Protein AF-A0AAD5S0I1-F1 (afdb_monomer_lite)

Radius of gyration: 26.66 Å; chains: 1; bounding box: 74×48×80 Å

Organism: NCBI:txid64517

Secondary structure (DSSP, 8-state):
-----------------THHHHGGG-PPPP---TTSHHHHHHHHHHH--TT-TTSHHHHHHHHHHHHHHHHTBTBTTBSHHHHHHHHHHHHHHHHHHHH-SSS-HHHHHHHHHHHHHHHHHTGGGHHHHHHHHHHHHT---TT-HHHHHHHHHHHHHHT-TTSPPPPHHHHHHHHHHHHHHHHHHHHH-SSTTSHHHHHHHHHHHHHH-HHHHHHTHHHHHHHHHHHHH-TTS-HHHHHHHHHHHHHTHHHHHHTHHHHHHHHHHHHHHHHHHHT-PPPTT--TT------S---S-PPPHHHHHHHHHHHHHHHHHSTTTS-TT-TT--S-PPPPHHHHHHHHHHHHHHHHHHHHHHHH---HHHHTHHHHHHHHHHHHHGGGGGGGHHHHHHHHHHHHHHHHHHHHT-

InterPro domains:
  IPR016024 Armadillo-type fold [SSF48371] (102-268)

pLDDT: mean 79.02, std 20.23, range [23.75, 98.0]

Structure (mmCIF, N/CA/C/O backbone):
data_AF-A0AAD5S0I1-F1
#
_entry.id   AF-A0AAD5S0I1-F1
#
loop_
_atom_site.group_PDB
_atom_site.id
_atom_site.type_symbol
_atom_site.label_atom_id
_atom_site.label_alt_id
_atom_site.label_comp_id
_atom_site.label_asym_id
_atom_site.label_entity_id
_atom_site.label_seq_id
_atom_site.pdbx_PDB_ins_code
_atom_site.Cartn_x
_atom_site.Cartn_y
_atom_site.Cartn_z
_atom_site.occupancy
_atom_site.B_iso_or_equiv
_atom_site.auth_seq_id
_atom_site.auth_comp_id
_atom_site.auth_asym_id
_atom_site.auth_atom_id
_atom_site.pdbx_PDB_model_num
ATOM 1 N N . MET A 1 1 ? -7.443 21.928 16.685 1.00 24.83 1 MET A N 1
ATOM 2 C CA . MET A 1 1 ? -6.604 22.954 17.337 1.00 24.83 1 MET A CA 1
ATOM 3 C C . MET A 1 1 ? -5.471 22.188 17.998 1.00 24.83 1 MET A C 1
ATOM 5 O O . MET A 1 1 ? -5.772 21.406 18.878 1.00 24.83 1 MET A O 1
ATOM 9 N N . ALA A 1 2 ? -4.262 22.317 17.435 1.00 24.62 2 ALA A N 1
ATOM 10 C CA . ALA A 1 2 ? -2.958 21.796 17.877 1.00 24.62 2 ALA A CA 1
ATOM 11 C C . ALA A 1 2 ? -2.931 20.414 18.572 1.00 24.62 2 ALA A C 1
ATOM 13 O O . ALA A 1 2 ? -3.036 20.333 19.790 1.00 24.62 2 ALA A O 1
ATOM 14 N N . ILE A 1 3 ? -2.711 19.351 17.790 1.00 28.98 3 ILE A N 1
ATOM 15 C CA . ILE A 1 3 ? -2.113 18.111 18.306 1.00 28.98 3 ILE A CA 1
ATOM 16 C C . ILE A 1 3 ? -0.626 18.414 18.500 1.00 28.98 3 ILE A C 1
ATOM 18 O O . ILE A 1 3 ? 0.022 18.926 17.583 1.00 28.98 3 ILE A O 1
ATOM 22 N N . ASN A 1 4 ? -0.122 18.178 19.710 1.00 26.28 4 ASN A N 1
ATOM 23 C CA . ASN A 1 4 ? 1.290 18.322 20.032 1.00 26.28 4 ASN A CA 1
ATOM 24 C C . ASN A 1 4 ? 2.103 17.384 19.139 1.00 26.28 4 ASN A C 1
ATOM 26 O O . ASN A 1 4 ? 1.946 16.169 19.171 1.00 26.28 4 ASN A O 1
ATOM 30 N N . THR A 1 5 ? 2.968 17.998 18.342 1.00 27.64 5 THR A N 1
ATOM 31 C CA . THR A 1 5 ? 4.071 17.387 17.610 1.00 27.64 5 THR A CA 1
ATOM 32 C C . THR A 1 5 ? 4.838 16.423 18.509 1.00 27.64 5 THR A C 1
ATOM 34 O O . THR A 1 5 ? 5.453 16.846 19.488 1.00 27.64 5 THR A O 1
ATOM 37 N N . LEU A 1 6 ? 4.810 15.141 18.145 1.00 29.59 6 LEU A N 1
ATOM 38 C CA . LEU A 1 6 ? 5.788 14.145 18.562 1.00 29.59 6 LEU A CA 1
ATOM 39 C C . LEU A 1 6 ? 7.181 14.679 18.194 1.00 29.59 6 LEU A C 1
ATOM 41 O O . LEU A 1 6 ? 7.537 14.751 17.018 1.00 29.59 6 LEU A O 1
ATOM 45 N N . GLU A 1 7 ? 7.959 15.106 19.191 1.00 23.75 7 GLU A N 1
ATOM 46 C CA . GLU A 1 7 ? 9.393 15.346 19.028 1.00 23.75 7 GLU A CA 1
ATOM 47 C C . GLU A 1 7 ? 10.078 13.994 18.809 1.00 23.75 7 GLU A C 1
ATOM 49 O O . GLU A 1 7 ? 10.516 13.316 19.739 1.00 23.75 7 GLU A O 1
ATOM 54 N N . VAL A 1 8 ? 10.156 13.595 17.541 1.00 30.62 8 VAL A N 1
ATOM 55 C CA . VAL A 1 8 ? 11.043 12.531 17.087 1.00 30.62 8 VAL A CA 1
ATOM 56 C C . VAL A 1 8 ? 12.469 13.056 17.212 1.00 30.62 8 VAL A C 1
ATOM 58 O O . VAL A 1 8 ? 12.891 13.970 16.501 1.00 30.62 8 VAL A O 1
ATOM 61 N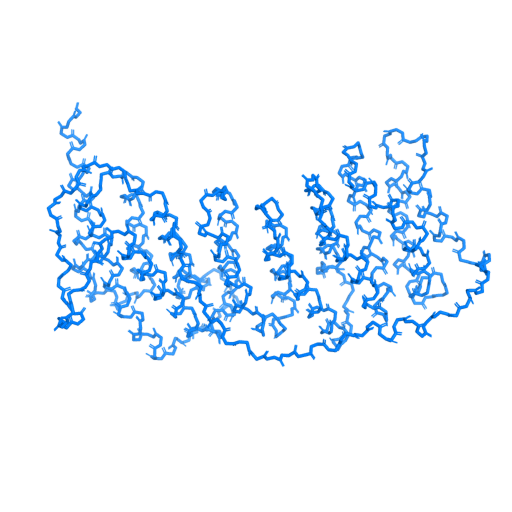 N . SER A 1 9 ? 13.220 12.485 18.151 1.00 23.98 9 SER A N 1
ATOM 62 C CA . SER A 1 9 ? 14.662 12.678 18.250 1.00 23.98 9 SER A CA 1
ATOM 63 C C . SER A 1 9 ? 15.311 12.144 16.970 1.00 23.98 9 SER A C 1
ATOM 65 O O . SER A 1 9 ? 15.447 10.938 16.788 1.00 23.98 9 SER A O 1
ATOM 67 N N . GLN A 1 10 ? 15.665 13.048 16.056 1.00 24.23 10 GLN A N 1
ATOM 68 C CA . GLN A 1 10 ? 16.419 12.737 14.845 1.00 24.23 10 GLN A CA 1
ATOM 69 C C . GLN A 1 10 ? 17.848 12.306 15.214 1.00 24.23 10 GLN A C 1
ATOM 71 O O . GLN A 1 10 ? 18.602 13.124 15.752 1.00 24.23 10 GLN A O 1
ATOM 76 N N . PRO A 1 11 ? 18.314 11.100 14.849 1.00 23.91 11 PRO A N 1
ATOM 77 C CA . PRO A 1 11 ? 19.726 10.923 14.582 1.00 23.91 11 PRO A CA 1
ATOM 78 C C . PRO A 1 11 ? 20.015 11.581 13.229 1.00 23.91 11 PRO A C 1
ATOM 80 O O . PRO A 1 11 ? 19.486 11.186 12.191 1.00 23.91 11 PRO A O 1
ATOM 83 N N . ALA A 1 12 ? 20.845 12.623 13.250 1.00 26.16 12 ALA A N 1
ATOM 84 C CA . ALA A 1 12 ? 21.339 13.308 12.065 1.00 26.16 12 ALA A CA 1
ATOM 85 C C . ALA A 1 12 ? 22.159 12.347 11.185 1.00 26.16 12 ALA A C 1
ATOM 87 O O . ALA A 1 12 ? 23.387 12.297 11.259 1.00 26.16 12 ALA A O 1
ATOM 88 N N . HIS A 1 13 ? 21.488 11.600 10.312 1.00 27.02 13 HIS A N 1
ATOM 89 C CA . HIS A 1 13 ? 22.122 11.007 9.148 1.00 27.02 13 HIS A CA 1
ATOM 90 C C . HIS A 1 13 ? 22.220 12.090 8.077 1.00 27.02 13 HIS A C 1
ATOM 92 O O . HIS A 1 13 ? 21.322 12.293 7.265 1.00 27.02 13 HIS A O 1
ATOM 98 N N . HIS A 1 14 ? 23.345 12.809 8.098 1.00 25.52 14 HIS A N 1
ATOM 99 C CA . HIS A 1 14 ? 23.834 13.555 6.947 1.00 25.52 14 HIS A CA 1
ATOM 100 C C . HIS A 1 14 ? 23.987 12.583 5.767 1.00 25.52 14 HIS A C 1
ATOM 102 O O . HIS A 1 14 ? 25.047 11.989 5.563 1.00 25.52 14 HIS A O 1
ATOM 108 N N . PHE A 1 15 ? 22.929 12.418 4.974 1.00 27.83 15 PHE A N 1
ATOM 109 C CA . PHE A 1 15 ? 23.069 11.941 3.610 1.00 27.83 15 PHE A CA 1
ATOM 110 C C . PHE A 1 15 ? 23.807 13.039 2.854 1.00 27.83 15 PHE A C 1
ATOM 112 O O . PHE A 1 15 ? 23.280 14.123 2.605 1.00 27.83 15 PHE A O 1
ATOM 119 N N . CYS A 1 16 ? 25.083 12.776 2.586 1.00 24.64 16 CYS A N 1
ATOM 120 C CA . CYS A 1 16 ? 25.930 13.624 1.772 1.00 24.64 16 CYS A CA 1
ATOM 121 C C . CYS A 1 16 ? 25.193 13.902 0.457 1.00 24.64 16 CYS A C 1
ATOM 123 O O . CYS A 1 16 ? 24.851 12.976 -0.283 1.00 24.64 16 CYS A O 1
ATOM 125 N N . SER A 1 17 ? 24.915 15.175 0.193 1.00 27.95 17 SER A N 1
ATOM 126 C CA . SER A 1 17 ? 24.389 15.649 -1.076 1.00 27.95 17 SER A CA 1
ATOM 127 C C . SER A 1 17 ? 25.401 15.312 -2.170 1.00 27.95 17 SER A C 1
ATOM 129 O O . SER A 1 17 ? 26.301 16.097 -2.461 1.00 27.95 17 SER A O 1
ATOM 131 N N . ASN A 1 18 ? 25.251 14.152 -2.806 1.00 30.00 18 ASN A N 1
ATOM 132 C CA . ASN A 1 18 ? 26.049 13.725 -3.959 1.00 30.00 18 ASN A CA 1
ATOM 133 C C . ASN A 1 18 ? 25.734 14.539 -5.235 1.00 30.00 18 ASN A C 1
ATOM 135 O O . ASN A 1 18 ? 25.882 14.041 -6.348 1.00 30.00 18 ASN A O 1
ATOM 139 N N . VAL A 1 19 ? 25.344 15.809 -5.090 1.00 31.33 19 VAL A N 1
ATOM 140 C CA . VAL A 1 19 ? 25.234 16.774 -6.191 1.00 31.33 19 VAL A CA 1
ATOM 141 C C . VAL A 1 19 ? 26.621 17.026 -6.803 1.00 31.33 19 VAL A C 1
ATOM 143 O O . VAL A 1 19 ? 26.742 17.150 -8.018 1.00 31.33 19 VAL A O 1
ATOM 146 N N . GLU A 1 20 ? 27.694 16.952 -6.006 1.00 26.22 20 GLU A N 1
ATOM 147 C CA . GLU A 1 20 ? 29.069 17.161 -6.490 1.00 26.22 20 GLU A CA 1
ATOM 148 C C . GLU A 1 20 ? 29.626 16.004 -7.345 1.00 26.22 20 GLU A C 1
ATOM 150 O O . GLU A 1 20 ? 30.572 16.204 -8.106 1.00 26.22 20 GLU A O 1
ATOM 155 N N . CYS A 1 21 ? 29.033 14.802 -7.310 1.00 28.94 21 CYS A N 1
ATOM 156 C CA . CYS A 1 21 ? 29.440 13.720 -8.220 1.00 28.94 21 CYS A CA 1
ATOM 157 C C . CYS A 1 21 ? 28.780 13.817 -9.605 1.00 28.94 21 CYS A C 1
ATOM 159 O O . CYS A 1 21 ? 29.338 13.300 -10.576 1.00 28.94 21 CYS A O 1
ATOM 161 N N . ILE A 1 22 ? 27.635 14.498 -9.731 1.00 33.56 22 ILE A N 1
ATOM 162 C CA . ILE A 1 22 ? 26.877 14.568 -10.992 1.00 33.56 22 ILE A CA 1
ATOM 163 C C . ILE A 1 22 ? 27.515 15.565 -11.973 1.00 33.56 22 ILE A C 1
ATOM 165 O O . ILE A 1 22 ? 27.542 15.303 -13.176 1.00 33.56 22 ILE A O 1
ATOM 169 N N . GLU A 1 23 ? 28.129 16.649 -11.487 1.00 28.27 23 GLU A N 1
ATOM 170 C CA . GLU A 1 23 ? 28.802 17.630 -12.360 1.00 28.27 23 GLU A CA 1
ATOM 171 C C . GLU A 1 23 ? 30.055 17.067 -13.057 1.00 28.27 23 GLU A C 1
ATOM 173 O O . GLU A 1 23 ? 30.431 17.526 -14.140 1.00 28.27 23 GLU A O 1
ATOM 178 N N . SER A 1 24 ? 30.658 16.007 -12.506 1.00 28.50 24 SER A N 1
ATOM 179 C CA . SER A 1 24 ? 31.853 15.365 -13.073 1.00 28.50 24 SER A CA 1
ATOM 180 C C . SER A 1 24 ? 31.582 14.437 -14.273 1.00 28.50 24 SER A C 1
ATOM 182 O O . SER A 1 24 ? 32.525 14.022 -14.947 1.00 28.50 24 SER A O 1
ATOM 184 N N . LEU A 1 25 ? 30.311 14.161 -14.603 1.00 36.03 25 LEU A N 1
ATOM 185 C CA . LEU A 1 25 ? 29.904 13.365 -15.776 1.00 36.03 25 LEU A CA 1
ATOM 186 C C . LEU A 1 25 ? 29.588 14.217 -17.020 1.00 36.03 25 LEU A C 1
ATOM 188 O O . LEU A 1 25 ? 29.086 13.707 -18.023 1.00 36.03 25 LEU A O 1
ATOM 192 N N . SER A 1 26 ? 29.936 15.504 -16.989 1.00 34.19 26 SER A N 1
ATOM 193 C CA . SER A 1 26 ? 29.808 16.456 -18.100 1.00 34.19 26 SER A CA 1
ATOM 194 C C . SER A 1 26 ? 30.856 16.226 -19.201 1.00 34.19 26 SER A C 1
ATOM 196 O O . SER A 1 26 ? 31.567 17.145 -19.607 1.00 34.19 26 SER A O 1
ATOM 198 N N . THR A 1 27 ? 31.001 14.998 -19.695 1.00 33.19 27 THR A N 1
ATOM 199 C CA . THR A 1 27 ? 31.745 14.756 -20.938 1.00 33.19 27 THR A CA 1
ATOM 200 C C . THR A 1 27 ? 30.836 15.061 -22.133 1.00 33.19 27 THR A C 1
ATOM 202 O O . THR A 1 27 ? 29.703 14.577 -22.150 1.00 33.19 27 THR A O 1
ATOM 205 N N . PRO A 1 28 ? 31.284 15.836 -23.140 1.00 35.88 28 PRO A N 1
ATOM 206 C CA . PRO A 1 28 ? 30.508 16.029 -24.357 1.00 35.88 28 PRO A CA 1
ATOM 207 C C . PRO A 1 28 ? 30.297 14.672 -25.038 1.00 35.88 28 PRO A C 1
ATOM 209 O O . PRO A 1 28 ? 31.245 13.911 -25.237 1.00 35.88 28 PRO A O 1
ATOM 212 N N . PHE A 1 29 ? 29.036 14.363 -25.346 1.00 44.50 29 PHE A N 1
ATOM 213 C CA . PHE A 1 29 ? 28.635 13.090 -25.934 1.00 44.50 29 PHE A CA 1
ATOM 214 C C . PHE A 1 29 ? 29.314 12.868 -27.295 1.00 44.50 29 PHE A C 1
ATOM 216 O O . PHE A 1 29 ? 29.345 13.791 -28.115 1.00 44.50 29 PHE A O 1
ATOM 223 N N . PRO A 1 30 ? 29.792 11.646 -27.593 1.00 41.91 30 PRO A N 1
ATOM 224 C CA . PRO A 1 30 ? 30.044 11.263 -28.973 1.00 41.91 30 PRO A CA 1
ATOM 225 C C . PRO A 1 30 ? 28.707 11.283 -29.728 1.00 41.91 30 PRO A C 1
ATOM 227 O O . PRO A 1 30 ? 27.706 10.777 -29.216 1.00 41.91 30 PRO A O 1
ATOM 230 N N . GLU A 1 31 ? 28.688 11.882 -30.923 1.00 44.09 31 GLU A N 1
ATOM 231 C CA . GLU A 1 31 ? 27.553 11.846 -31.856 1.00 44.09 31 GLU A CA 1
ATOM 232 C C . GLU A 1 31 ? 26.931 10.448 -31.867 1.00 44.09 31 GLU A C 1
ATOM 234 O O . GLU A 1 31 ? 27.666 9.479 -32.056 1.00 44.09 31 GLU A O 1
ATOM 239 N N . THR A 1 32 ? 25.612 10.345 -31.643 1.00 47.28 32 THR A N 1
ATOM 240 C CA . THR A 1 32 ? 24.855 9.081 -31.636 1.00 47.28 32 THR A CA 1
ATOM 241 C C . THR A 1 32 ? 25.300 8.199 -32.803 1.00 47.28 32 THR A C 1
ATOM 243 O O . THR A 1 32 ? 24.962 8.499 -33.951 1.00 47.28 32 THR A O 1
ATOM 246 N N . PRO A 1 33 ? 26.062 7.117 -32.556 1.00 46.31 33 PRO A N 1
ATOM 247 C CA . PRO A 1 33 ? 26.437 6.201 -33.617 1.00 46.31 33 PRO A CA 1
ATOM 248 C C . PRO A 1 33 ? 25.172 5.659 -34.281 1.00 46.31 33 PRO A C 1
ATOM 250 O O . PRO A 1 33 ? 24.290 5.161 -33.582 1.00 46.31 33 PRO A O 1
ATOM 253 N N . ALA A 1 34 ? 25.123 5.652 -35.617 1.00 50.06 34 ALA A N 1
ATOM 254 C CA . ALA A 1 34 ? 24.036 5.084 -36.438 1.00 50.06 34 ALA A CA 1
ATOM 255 C C . ALA A 1 34 ? 23.660 3.618 -36.097 1.00 50.06 34 ALA A C 1
ATOM 257 O O . ALA A 1 34 ? 22.722 3.045 -36.642 1.00 50.06 34 ALA A O 1
ATOM 258 N N . LYS A 1 35 ? 24.418 2.977 -35.201 1.00 47.44 35 LYS A N 1
ATOM 259 C CA . LYS A 1 35 ? 24.228 1.616 -34.704 1.00 47.44 35 LYS A CA 1
ATOM 260 C C . LYS A 1 35 ? 23.179 1.513 -33.584 1.00 47.44 35 LYS A C 1
ATOM 262 O O . LYS A 1 35 ? 22.593 0.450 -33.437 1.00 47.44 35 LYS A O 1
ATOM 267 N N . TYR A 1 36 ? 22.889 2.593 -32.849 1.00 59.88 36 TYR A N 1
ATOM 268 C CA . TYR A 1 36 ? 21.875 2.591 -31.776 1.00 59.88 36 TYR A CA 1
ATOM 269 C C . TYR A 1 36 ? 20.452 2.896 -32.270 1.00 59.88 36 TYR A C 1
ATOM 271 O O . TYR A 1 36 ? 19.500 2.906 -31.493 1.00 59.88 36 TYR A O 1
ATOM 279 N N . ASP A 1 37 ? 20.277 3.079 -33.577 1.00 70.75 37 ASP A N 1
ATOM 280 C CA . ASP A 1 37 ? 19.033 3.525 -34.201 1.00 70.75 37 ASP A CA 1
ATOM 281 C C . ASP A 1 37 ? 17.829 2.625 -33.918 1.00 70.75 37 ASP A C 1
ATOM 283 O O . ASP A 1 37 ? 16.696 3.099 -33.887 1.00 70.75 37 ASP A O 1
ATOM 287 N N . ARG A 1 38 ? 18.013 1.315 -33.725 1.00 85.31 38 ARG A N 1
ATOM 288 C CA . ARG A 1 38 ? 16.869 0.394 -33.685 1.00 85.31 38 ARG A CA 1
ATOM 289 C C . ARG A 1 38 ? 15.967 0.621 -32.469 1.00 85.31 38 ARG A C 1
ATOM 291 O O . ARG A 1 38 ? 14.756 0.731 -32.647 1.00 85.31 38 ARG A O 1
ATOM 298 N N . GLY A 1 39 ? 16.534 0.725 -31.266 1.00 87.50 39 GLY A N 1
ATOM 299 C CA . GLY A 1 39 ? 15.763 1.002 -30.047 1.00 87.50 39 GLY A CA 1
ATOM 300 C C . GLY A 1 39 ? 15.078 2.370 -30.104 1.00 87.50 39 GLY A C 1
ATOM 301 O O . GLY A 1 39 ? 13.875 2.469 -29.863 1.00 87.50 39 GLY A O 1
ATOM 302 N N . TYR A 1 40 ? 15.820 3.396 -30.537 1.00 90.75 40 TYR A N 1
ATOM 303 C CA . TYR A 1 40 ? 15.316 4.763 -30.709 1.00 90.75 40 TYR A CA 1
ATOM 304 C C . TYR A 1 40 ? 14.184 4.849 -31.726 1.00 90.75 40 TYR A C 1
ATOM 306 O O . TYR A 1 40 ? 13.202 5.548 -31.488 1.00 90.75 40 TYR A O 1
ATOM 314 N N . ASN A 1 41 ? 14.292 4.125 -32.839 1.00 90.38 41 ASN A N 1
ATOM 315 C CA . ASN A 1 41 ? 13.273 4.108 -33.879 1.00 90.38 41 ASN A CA 1
ATOM 316 C C . ASN A 1 41 ? 12.001 3.393 -33.421 1.00 90.38 41 ASN A C 1
ATOM 318 O O . ASN A 1 41 ? 10.904 3.887 -33.677 1.00 90.38 41 ASN A O 1
ATOM 322 N N . ILE A 1 42 ? 12.118 2.240 -32.750 1.00 92.94 42 ILE A N 1
ATOM 323 C CA . ILE A 1 42 ? 10.935 1.502 -32.281 1.00 92.94 42 ILE A CA 1
ATOM 324 C C . ILE A 1 42 ? 10.220 2.305 -31.183 1.00 92.94 42 ILE A C 1
ATOM 326 O O . ILE A 1 42 ? 9.008 2.503 -31.281 1.00 92.94 42 ILE A O 1
ATOM 330 N N . LEU A 1 43 ? 10.952 2.830 -30.190 1.00 94.31 43 LEU A N 1
ATOM 331 C CA . LEU A 1 43 ? 10.355 3.648 -29.128 1.00 94.31 43 LEU A CA 1
ATOM 332 C C . LEU A 1 43 ? 9.795 4.969 -29.673 1.00 94.31 43 LEU A C 1
ATOM 334 O O . LEU A 1 43 ? 8.684 5.359 -29.323 1.00 94.31 43 LEU A O 1
ATOM 338 N N . GLY A 1 44 ? 10.506 5.615 -30.599 1.00 92.94 44 GLY A N 1
ATOM 339 C CA . GLY A 1 44 ? 10.027 6.818 -31.277 1.00 92.94 44 GLY A CA 1
ATOM 340 C C . GLY A 1 44 ? 8.697 6.592 -31.996 1.00 92.94 44 GLY A C 1
ATOM 341 O O . GLY A 1 44 ? 7.783 7.399 -31.851 1.00 92.94 44 GLY A O 1
ATOM 342 N N . ARG A 1 45 ? 8.533 5.459 -32.693 1.00 92.50 45 ARG A N 1
ATOM 343 C CA . ARG A 1 45 ? 7.256 5.071 -33.326 1.00 92.50 45 ARG A CA 1
ATOM 344 C C . ARG A 1 45 ? 6.173 4.689 -32.324 1.00 92.50 45 ARG A C 1
ATOM 346 O O . ARG A 1 45 ? 4.993 4.844 -32.621 1.00 92.50 45 ARG A O 1
ATOM 353 N N . ALA A 1 46 ? 6.542 4.170 -31.156 1.00 93.94 46 ALA A N 1
ATOM 354 C CA . ALA A 1 46 ? 5.581 3.970 -30.080 1.00 93.94 46 ALA A CA 1
ATOM 355 C C . ALA A 1 46 ? 5.046 5.320 -29.582 1.00 93.94 46 ALA A C 1
ATOM 357 O O . ALA A 1 46 ? 3.852 5.448 -29.345 1.00 93.94 46 ALA A O 1
ATOM 358 N N . LEU A 1 47 ? 5.894 6.347 -29.498 1.00 92.62 47 LEU A N 1
ATOM 359 C CA . LEU A 1 47 ? 5.547 7.627 -28.881 1.00 92.62 47 LEU A CA 1
ATOM 360 C C . LEU A 1 47 ? 4.988 8.687 -29.839 1.00 92.62 47 LEU A C 1
ATOM 362 O O . LEU A 1 47 ? 4.143 9.460 -29.401 1.00 92.62 47 LEU A O 1
ATOM 366 N N . LYS A 1 48 ? 5.412 8.733 -31.106 1.00 86.25 48 LYS A N 1
ATOM 367 C CA . LYS A 1 48 ? 5.169 9.864 -32.028 1.00 86.25 48 LYS A CA 1
ATOM 368 C C . LYS A 1 48 ? 4.419 9.484 -33.320 1.00 86.25 48 LYS A C 1
ATOM 370 O O . LYS A 1 48 ? 4.636 10.098 -34.358 1.00 86.25 48 LYS A O 1
ATOM 375 N N . ASP A 1 49 ? 3.573 8.449 -33.298 1.00 83.00 49 ASP A N 1
ATOM 376 C CA . ASP A 1 49 ? 2.728 8.108 -34.458 1.00 83.00 49 ASP A CA 1
ATOM 377 C C . ASP A 1 49 ? 1.418 8.914 -34.442 1.00 83.00 49 ASP A C 1
ATOM 379 O O . ASP A 1 49 ? 0.410 8.486 -33.874 1.00 83.00 49 ASP A O 1
ATOM 383 N N . ASP A 1 50 ? 1.451 10.094 -35.067 1.00 73.94 50 ASP A N 1
ATOM 384 C CA . ASP A 1 50 ? 0.314 11.026 -35.147 1.00 73.94 50 ASP A CA 1
ATOM 385 C C . ASP A 1 50 ? -0.868 10.476 -35.971 1.00 73.94 50 ASP A C 1
ATOM 387 O O . ASP A 1 50 ? -1.986 10.982 -35.876 1.00 73.94 50 ASP A O 1
ATOM 391 N N . ASN A 1 51 ? -0.652 9.414 -36.757 1.00 79.62 51 ASN A N 1
ATOM 392 C CA . ASN A 1 51 ? -1.666 8.802 -37.622 1.00 79.62 51 ASN A CA 1
ATOM 393 C C . ASN A 1 51 ? -2.325 7.554 -36.997 1.00 79.62 51 ASN A C 1
ATOM 395 O O . ASN A 1 51 ? -2.948 6.758 -37.709 1.00 79.62 51 ASN A O 1
ATOM 399 N N . ASP A 1 52 ? -2.197 7.362 -35.681 1.00 87.44 52 ASP A N 1
ATOM 400 C CA . ASP A 1 52 ? -2.750 6.222 -34.940 1.00 87.44 52 ASP A CA 1
ATOM 401 C C . ASP A 1 52 ? -3.771 6.661 -33.880 1.00 87.44 52 ASP A C 1
ATOM 403 O O . ASP A 1 52 ? -3.554 6.540 -32.675 1.00 87.44 52 ASP A O 1
ATOM 407 N N . ALA A 1 53 ? -4.927 7.151 -34.340 1.00 84.69 53 ALA A N 1
ATOM 408 C CA . ALA A 1 53 ? -6.009 7.625 -33.469 1.00 84.69 53 ALA A CA 1
ATOM 409 C C . ALA A 1 53 ? -6.538 6.555 -32.489 1.00 84.69 53 ALA A C 1
ATOM 411 O O . ALA A 1 53 ? -7.086 6.895 -31.444 1.00 84.69 53 ALA A O 1
ATOM 412 N N . LEU A 1 54 ? -6.377 5.266 -32.818 1.00 90.00 54 LEU A N 1
ATOM 413 C CA . LEU A 1 54 ? -6.792 4.135 -31.978 1.00 90.00 54 LEU A CA 1
ATOM 414 C C . LEU A 1 54 ? -5.646 3.556 -31.132 1.00 90.00 54 LEU A C 1
ATOM 416 O O . LEU A 1 54 ? -5.847 2.545 -30.460 1.00 90.00 54 LEU A O 1
ATOM 420 N N . TYR A 1 55 ? -4.448 4.149 -31.178 1.00 93.62 55 TYR A N 1
ATOM 421 C CA . TYR A 1 55 ? -3.253 3.715 -30.440 1.00 93.62 55 TYR A CA 1
ATOM 422 C C . TYR A 1 55 ? -2.846 2.248 -30.682 1.00 93.62 55 TYR A C 1
ATOM 424 O O . TYR A 1 55 ? -2.080 1.668 -29.907 1.00 93.62 55 TYR A O 1
ATOM 432 N N . THR A 1 56 ? -3.347 1.611 -31.743 1.00 93.62 56 THR A N 1
ATOM 433 C CA . THR A 1 56 ? -3.124 0.183 -31.999 1.00 93.62 56 THR A CA 1
ATOM 434 C C . THR A 1 56 ? -1.690 -0.066 -32.457 1.00 93.62 56 THR A C 1
ATOM 436 O O . THR A 1 56 ? -1.023 -0.966 -31.940 1.00 93.62 56 THR A O 1
ATOM 439 N N . LYS A 1 57 ? -1.182 0.759 -33.379 1.00 94.12 57 LYS A N 1
ATOM 440 C CA . LYS A 1 57 ? 0.203 0.673 -33.864 1.00 94.12 57 LYS A CA 1
ATOM 441 C C . LYS A 1 57 ? 1.182 1.084 -32.774 1.00 94.12 57 LYS A C 1
ATOM 443 O O . LYS A 1 57 ? 2.178 0.398 -32.564 1.00 94.12 57 LYS A O 1
ATOM 448 N N . ARG A 1 58 ? 0.878 2.148 -32.030 1.00 95.00 58 ARG A N 1
ATOM 449 C CA . ARG A 1 58 ? 1.683 2.628 -30.900 1.00 95.00 58 ARG A CA 1
ATOM 450 C C . ARG A 1 58 ? 1.811 1.564 -29.813 1.00 95.00 58 ARG A C 1
ATOM 452 O O . ARG A 1 58 ? 2.918 1.304 -29.348 1.00 95.00 58 ARG A O 1
ATOM 459 N N . THR A 1 59 ? 0.720 0.868 -29.491 1.00 96.44 59 THR A N 1
ATOM 460 C CA . THR A 1 59 ? 0.725 -0.274 -28.559 1.00 96.44 59 THR A CA 1
ATOM 461 C C . THR A 1 59 ? 1.574 -1.435 -29.081 1.00 96.44 59 THR A C 1
ATOM 463 O O . THR A 1 59 ? 2.382 -1.994 -28.340 1.00 96.44 59 THR A O 1
ATOM 466 N N . GLN A 1 60 ? 1.443 -1.792 -30.362 1.00 95.88 60 GLN A N 1
ATOM 467 C CA . GLN A 1 60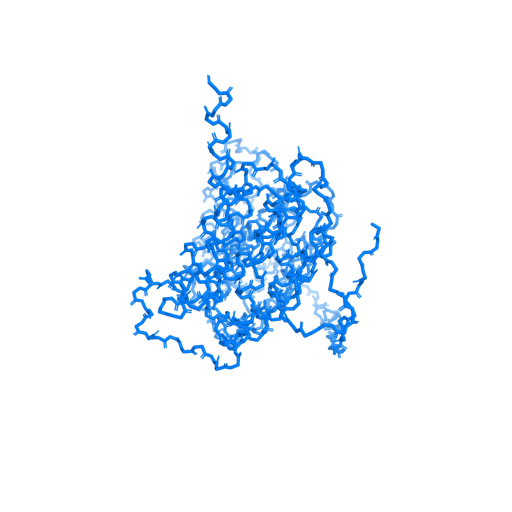 ? 2.268 -2.839 -30.979 1.00 95.88 60 GLN A CA 1
ATOM 468 C C . GLN A 1 60 ? 3.759 -2.479 -30.962 1.00 95.88 60 GLN A C 1
ATOM 470 O O . GLN A 1 60 ? 4.575 -3.311 -30.571 1.00 95.88 60 GLN A O 1
ATOM 475 N N . ASN A 1 61 ? 4.108 -1.239 -31.311 1.00 96.38 61 ASN A N 1
ATOM 476 C CA . ASN A 1 61 ? 5.483 -0.739 -31.294 1.00 96.38 61 ASN A CA 1
ATOM 477 C C . ASN A 1 61 ? 6.062 -0.721 -29.873 1.00 96.38 61 ASN A C 1
ATOM 479 O O . ASN A 1 61 ? 7.204 -1.125 -29.683 1.00 96.38 61 ASN A O 1
ATOM 483 N N . ALA A 1 62 ? 5.281 -0.323 -28.864 1.00 97.06 62 ALA A N 1
ATOM 484 C CA . ALA A 1 62 ? 5.704 -0.375 -27.464 1.00 97.06 62 ALA A CA 1
ATOM 485 C C . ALA A 1 62 ? 5.997 -1.820 -27.017 1.00 97.06 62 ALA A C 1
ATOM 487 O O . ALA A 1 62 ? 7.062 -2.109 -26.478 1.00 97.06 62 ALA A O 1
ATOM 488 N N . ASN A 1 63 ? 5.112 -2.769 -27.330 1.00 96.44 63 ASN A N 1
ATOM 489 C CA . ASN A 1 63 ? 5.355 -4.183 -27.023 1.00 96.44 63 ASN A CA 1
ATOM 490 C C . ASN A 1 63 ? 6.561 -4.750 -27.796 1.00 96.44 63 ASN A C 1
ATOM 492 O O . ASN A 1 63 ? 7.333 -5.538 -27.247 1.00 96.44 63 ASN A O 1
ATOM 496 N N . GLN A 1 64 ? 6.753 -4.331 -29.051 1.00 96.12 64 GLN A N 1
ATOM 497 C CA . GLN A 1 64 ? 7.923 -4.695 -29.849 1.00 96.12 64 GLN A CA 1
ATOM 498 C C . GLN A 1 64 ? 9.212 -4.134 -29.241 1.00 96.12 64 GLN A C 1
ATOM 500 O O . GLN A 1 64 ? 10.223 -4.837 -29.226 1.00 96.12 64 GLN A O 1
ATOM 505 N N . PHE A 1 65 ? 9.177 -2.900 -28.727 1.00 95.94 65 PHE A N 1
ATOM 506 C CA . PHE A 1 65 ? 10.300 -2.297 -28.020 1.00 95.94 65 PHE A CA 1
ATOM 507 C C . PHE A 1 65 ? 10.672 -3.137 -26.802 1.00 95.94 65 PHE A C 1
ATOM 509 O O . PHE A 1 65 ? 11.822 -3.544 -26.704 1.00 95.94 65 PHE A O 1
ATOM 516 N N . VAL A 1 66 ? 9.709 -3.472 -25.936 1.00 94.38 66 VAL A N 1
ATOM 517 C CA . VAL A 1 66 ? 9.957 -4.305 -24.745 1.00 94.38 66 VAL A CA 1
ATOM 518 C C . VAL A 1 66 ? 10.606 -5.635 -25.126 1.00 94.38 66 VAL A C 1
ATOM 520 O O . VAL A 1 66 ? 11.647 -5.988 -24.577 1.00 94.38 66 VAL A O 1
ATOM 523 N N . ALA A 1 67 ? 10.035 -6.353 -26.099 1.00 93.38 67 ALA A N 1
ATOM 524 C CA . ALA A 1 67 ? 10.567 -7.643 -26.538 1.00 93.38 67 ALA A CA 1
ATOM 525 C C . ALA A 1 67 ? 12.003 -7.524 -27.072 1.00 93.38 67 ALA A C 1
ATOM 527 O O . ALA A 1 67 ? 12.872 -8.312 -26.699 1.00 93.38 67 ALA A O 1
ATOM 528 N N . PHE A 1 68 ? 12.260 -6.519 -27.913 1.00 93.62 68 PHE A N 1
ATOM 529 C CA . PHE A 1 68 ? 13.592 -6.246 -28.444 1.00 93.62 68 PHE A CA 1
ATOM 530 C C . PHE A 1 68 ? 14.580 -5.904 -27.325 1.00 93.62 68 PHE A C 1
ATOM 532 O O . PHE A 1 68 ? 15.625 -6.541 -27.219 1.00 93.62 68 PHE A O 1
ATOM 539 N N . TYR A 1 69 ? 14.230 -4.940 -26.477 1.00 91.12 69 TYR A N 1
ATOM 540 C CA . TYR A 1 69 ? 15.136 -4.355 -25.496 1.00 91.12 69 TYR A CA 1
ATOM 541 C C . TYR A 1 69 ? 15.526 -5.353 -24.404 1.00 91.12 69 TYR A C 1
ATOM 543 O O . TYR A 1 69 ? 16.702 -5.469 -24.072 1.00 91.12 69 TYR A O 1
ATOM 551 N N . VAL A 1 70 ? 14.565 -6.151 -23.925 1.00 89.25 70 VAL A N 1
ATOM 552 C CA . VAL A 1 70 ? 14.834 -7.244 -22.978 1.00 89.25 70 VAL A CA 1
ATOM 553 C C . VAL A 1 70 ? 15.708 -8.323 -23.622 1.00 89.25 70 VAL A C 1
ATOM 555 O O . VAL A 1 70 ? 16.671 -8.770 -23.006 1.00 89.25 70 VAL A O 1
ATOM 558 N N . SER A 1 71 ? 15.435 -8.716 -24.874 1.00 89.88 71 SER A N 1
ATOM 559 C CA . SER A 1 71 ? 16.245 -9.734 -25.570 1.00 89.88 71 SER A CA 1
ATOM 560 C C . SER A 1 71 ? 17.679 -9.283 -25.872 1.00 89.88 71 SER A C 1
ATOM 562 O O . SER A 1 71 ? 18.572 -10.115 -26.010 1.00 89.88 71 SER A O 1
ATOM 564 N N . ALA A 1 72 ? 17.895 -7.972 -25.975 1.00 89.19 72 ALA A N 1
ATOM 565 C CA . ALA A 1 72 ? 19.182 -7.364 -26.276 1.00 89.19 72 ALA A CA 1
ATOM 566 C C . ALA A 1 72 ? 19.944 -6.917 -25.014 1.00 89.19 72 ALA A C 1
ATOM 568 O O . ALA A 1 72 ? 21.007 -6.307 -25.149 1.00 89.19 72 ALA A O 1
ATOM 569 N N . ALA A 1 73 ? 19.423 -7.173 -23.809 1.00 87.94 73 ALA A N 1
ATOM 570 C CA . ALA A 1 73 ? 19.999 -6.681 -22.560 1.00 87.94 73 ALA A CA 1
ATOM 571 C C . ALA A 1 73 ? 21.479 -7.083 -22.401 1.00 87.94 73 ALA A C 1
ATOM 573 O O . ALA A 1 73 ? 21.851 -8.244 -22.566 1.00 87.94 73 ALA A O 1
ATOM 574 N N . GLY A 1 74 ? 22.333 -6.104 -22.094 1.00 81.81 74 GLY A N 1
ATOM 575 C CA . GLY A 1 74 ? 23.785 -6.279 -21.969 1.00 81.81 74 GLY A CA 1
ATOM 576 C C . GLY A 1 74 ? 24.551 -6.218 -23.296 1.00 81.81 74 GLY A C 1
ATOM 577 O O . GLY A 1 74 ? 25.780 -6.266 -23.291 1.00 81.81 74 GLY A O 1
ATOM 578 N N . SER A 1 75 ? 23.859 -6.085 -24.431 1.00 87.81 75 SER A N 1
ATOM 579 C CA . SER A 1 75 ? 24.490 -5.895 -25.741 1.00 87.81 75 SER A CA 1
ATOM 580 C C . SER A 1 75 ? 24.796 -4.419 -26.030 1.00 87.81 75 SER A C 1
ATOM 582 O O . SER A 1 75 ? 24.449 -3.513 -25.269 1.00 87.81 75 SER A O 1
ATOM 584 N N . ALA A 1 76 ? 25.417 -4.154 -27.183 1.00 85.62 76 ALA A N 1
ATOM 585 C CA . ALA A 1 76 ? 25.574 -2.790 -27.683 1.00 85.62 76 ALA A CA 1
ATOM 586 C C . ALA A 1 76 ? 24.218 -2.088 -27.897 1.00 85.62 76 ALA A C 1
ATOM 588 O O . ALA A 1 76 ? 24.144 -0.877 -27.737 1.00 85.62 76 ALA A O 1
ATOM 589 N N . ASP A 1 77 ? 23.150 -2.831 -28.195 1.00 85.00 77 ASP A N 1
ATOM 590 C CA . ASP A 1 77 ? 21.845 -2.261 -28.540 1.00 85.00 77 ASP A CA 1
ATOM 591 C C . ASP A 1 77 ? 20.952 -1.982 -27.318 1.00 85.00 77 ASP A C 1
ATOM 593 O O . ASP A 1 77 ? 19.999 -1.210 -27.426 1.00 85.00 77 ASP A O 1
ATOM 597 N N . ALA A 1 78 ? 21.246 -2.592 -26.165 1.00 87.81 78 ALA A N 1
ATOM 598 C CA . ALA A 1 78 ? 20.543 -2.341 -24.908 1.00 87.81 78 ALA A CA 1
ATOM 599 C C . ALA A 1 78 ? 21.508 -2.468 -23.721 1.00 87.81 78 ALA A C 1
ATOM 601 O O . ALA A 1 78 ? 21.809 -3.555 -23.225 1.00 87.81 78 ALA A O 1
ATOM 602 N N . ASN A 1 79 ? 21.990 -1.318 -23.262 1.00 86.50 79 ASN A N 1
ATOM 603 C CA . ASN A 1 79 ? 22.850 -1.162 -22.092 1.00 86.50 79 ASN A CA 1
ATOM 604 C C . ASN A 1 79 ? 22.533 0.172 -21.402 1.00 86.50 79 ASN A C 1
ATOM 606 O O . ASN A 1 79 ? 21.741 0.968 -21.910 1.00 86.50 79 ASN A O 1
ATOM 610 N N . ALA A 1 80 ? 23.165 0.425 -20.255 1.00 84.81 80 ALA A N 1
ATOM 611 C CA . ALA A 1 80 ? 22.910 1.625 -19.463 1.00 84.81 80 ALA A CA 1
ATOM 612 C C . ALA A 1 80 ? 23.083 2.930 -20.266 1.00 84.81 80 ALA A C 1
ATOM 614 O O . ALA A 1 80 ? 22.241 3.813 -20.163 1.00 84.81 80 ALA A O 1
ATOM 615 N N . PHE A 1 81 ? 24.097 3.034 -21.133 1.00 86.12 81 PHE A N 1
ATOM 616 C CA . PHE A 1 81 ? 24.313 4.232 -21.955 1.00 86.12 81 PHE A CA 1
ATOM 617 C C . PHE A 1 81 ? 23.192 4.448 -22.983 1.00 86.12 81 PHE A C 1
ATOM 619 O O . PHE A 1 81 ? 22.710 5.565 -23.163 1.00 86.12 81 PHE A O 1
ATOM 626 N N . VAL A 1 82 ? 22.734 3.378 -23.640 1.00 88.06 82 VAL A N 1
ATOM 627 C CA . VAL A 1 82 ? 21.611 3.460 -24.590 1.00 88.06 82 VAL A CA 1
ATOM 628 C C . VAL A 1 82 ? 20.316 3.841 -23.875 1.00 88.06 82 VAL A C 1
ATOM 630 O O . VAL A 1 82 ? 19.591 4.714 -24.352 1.00 88.06 82 VAL A O 1
ATOM 633 N N . SER A 1 83 ? 20.051 3.232 -22.719 1.00 88.88 83 SER A N 1
ATOM 634 C CA . SER A 1 83 ? 18.905 3.572 -21.873 1.00 88.88 83 SER A CA 1
ATOM 635 C C . SER A 1 83 ? 18.950 5.041 -21.430 1.00 88.88 83 SER A C 1
ATOM 637 O O . SER A 1 83 ? 17.916 5.699 -21.497 1.00 88.88 83 SER A O 1
ATOM 639 N N . ASP A 1 84 ? 20.121 5.576 -21.053 1.00 87.12 84 ASP A N 1
ATOM 640 C CA . ASP A 1 84 ? 20.288 6.991 -20.665 1.00 87.12 84 ASP A CA 1
ATOM 641 C C . ASP A 1 84 ? 19.855 7.921 -21.798 1.00 87.12 84 ASP A C 1
ATOM 643 O O . ASP A 1 84 ? 19.013 8.802 -21.622 1.00 87.12 84 ASP A O 1
ATOM 647 N N . GLY A 1 85 ? 20.381 7.680 -22.999 1.00 88.12 85 GLY A N 1
ATOM 648 C CA . GLY A 1 85 ? 20.047 8.511 -24.145 1.00 88.12 85 GLY A CA 1
ATOM 649 C C . GLY A 1 85 ? 18.578 8.378 -24.573 1.00 88.12 85 GLY A C 1
ATOM 650 O O . GLY A 1 85 ? 17.976 9.377 -24.970 1.00 88.12 85 GLY A O 1
ATOM 651 N N . LEU A 1 86 ? 17.960 7.194 -24.435 1.00 91.31 86 LEU A N 1
ATOM 652 C CA . LEU A 1 86 ? 16.522 7.006 -24.679 1.00 91.31 86 LEU A CA 1
ATOM 653 C C . LEU A 1 86 ? 15.675 7.786 -23.667 1.00 91.31 86 LEU A C 1
ATOM 655 O O . LEU A 1 86 ? 14.731 8.466 -24.075 1.00 91.31 86 LEU A O 1
ATOM 659 N N . ILE A 1 87 ? 16.033 7.731 -22.381 1.00 90.25 87 ILE A N 1
ATOM 660 C CA . ILE A 1 87 ? 15.381 8.488 -21.305 1.00 90.25 87 ILE A CA 1
ATOM 661 C C . ILE A 1 87 ? 15.495 9.991 -21.571 1.00 90.25 87 ILE A C 1
ATOM 663 O O . ILE A 1 87 ? 14.485 10.688 -21.570 1.00 90.25 87 ILE A O 1
ATOM 667 N N . ARG A 1 88 ? 16.686 10.501 -21.901 1.00 89.62 88 ARG A N 1
ATOM 668 C CA . ARG A 1 88 ? 16.878 11.928 -22.214 1.00 89.62 88 ARG A CA 1
ATOM 669 C C . ARG A 1 88 ? 16.131 12.371 -23.474 1.00 89.62 88 ARG A C 1
ATOM 671 O O . ARG A 1 88 ? 15.637 13.491 -23.531 1.00 89.62 88 ARG A O 1
ATOM 678 N N . SER A 1 89 ? 16.047 11.508 -24.486 1.00 90.75 89 SER A N 1
ATOM 679 C CA . SER A 1 89 ? 15.432 11.854 -25.778 1.00 90.75 89 SER A CA 1
ATOM 680 C C . SER A 1 89 ? 13.906 11.799 -25.757 1.00 90.75 89 SER A C 1
ATOM 682 O O . SER A 1 89 ? 13.249 12.532 -26.500 1.00 90.75 89 SER A O 1
ATOM 684 N N . TYR A 1 90 ? 13.339 10.897 -24.956 1.00 93.06 90 TYR A N 1
ATOM 685 C CA . TYR A 1 90 ? 11.910 10.591 -24.977 1.00 93.06 90 TYR A CA 1
ATOM 686 C C . TYR A 1 90 ? 11.209 10.747 -23.624 1.00 93.06 90 TYR A C 1
ATOM 688 O O . TYR A 1 90 ? 9.987 10.648 -23.595 1.00 93.06 90 TYR A O 1
ATOM 696 N N . GLY A 1 91 ? 11.928 11.010 -22.532 1.00 91.06 91 GLY A N 1
ATOM 697 C CA . GLY A 1 91 ? 11.382 11.021 -21.172 1.00 91.06 91 GLY A CA 1
ATOM 698 C C . GLY A 1 91 ? 10.229 12.001 -20.982 1.00 91.06 91 GLY A C 1
ATOM 699 O O . GLY A 1 91 ? 9.158 11.589 -20.549 1.00 91.06 91 GLY A O 1
ATOM 700 N N . GLU A 1 92 ? 10.388 13.251 -21.418 1.00 90.88 92 GLU A N 1
ATOM 701 C CA . GLU A 1 92 ? 9.300 14.240 -21.348 1.00 90.88 92 GLU A CA 1
ATOM 702 C C . GLU A 1 92 ? 8.085 13.821 -22.184 1.00 90.88 92 GLU A C 1
ATOM 704 O O . GLU A 1 92 ? 6.953 13.916 -21.729 1.00 90.88 92 GLU A O 1
ATOM 709 N N . VAL A 1 93 ? 8.307 13.233 -23.366 1.00 92.81 93 VAL A N 1
ATOM 710 C CA . VAL A 1 93 ? 7.213 12.728 -24.215 1.00 92.81 93 VAL A CA 1
ATOM 711 C C . VAL A 1 93 ? 6.469 11.578 -23.529 1.00 92.81 93 VAL A C 1
ATOM 713 O O . VAL A 1 93 ? 5.257 11.440 -23.686 1.00 92.81 93 VAL A O 1
ATOM 716 N N . VAL A 1 94 ? 7.175 10.732 -22.777 1.00 94.12 94 VAL A N 1
ATOM 717 C CA . VAL A 1 94 ? 6.559 9.663 -21.982 1.00 94.12 94 VAL A CA 1
ATOM 718 C C . VAL A 1 94 ? 5.690 10.259 -20.874 1.00 94.12 94 VAL A C 1
ATOM 720 O O . VAL A 1 94 ? 4.544 9.831 -20.726 1.00 94.12 94 VAL A O 1
ATOM 723 N N . TRP A 1 95 ? 6.187 11.260 -20.143 1.00 92.44 95 TRP A N 1
ATOM 724 C CA . TRP A 1 95 ? 5.429 11.951 -19.093 1.00 92.44 95 TRP A CA 1
ATOM 725 C C . TRP A 1 95 ? 4.190 12.654 -19.633 1.00 92.44 95 TRP A C 1
ATOM 727 O O . TRP A 1 95 ? 3.102 12.444 -19.092 1.00 92.44 95 TRP A O 1
ATOM 737 N N . ASP A 1 96 ? 4.314 13.363 -20.753 1.00 91.19 96 ASP A N 1
ATOM 738 C CA . ASP A 1 96 ? 3.183 13.999 -21.431 1.00 91.19 96 ASP A CA 1
ATOM 739 C C . ASP A 1 96 ? 2.104 12.972 -21.797 1.00 91.19 96 ASP A C 1
ATOM 741 O O . ASP A 1 96 ? 0.919 13.173 -21.539 1.00 91.19 96 ASP A O 1
ATOM 745 N N . VAL A 1 97 ? 2.503 11.827 -22.357 1.00 91.88 97 VAL A N 1
ATOM 746 C CA . VAL A 1 97 ? 1.567 10.772 -22.767 1.00 91.88 97 VAL A CA 1
ATOM 747 C C . VAL A 1 97 ? 0.902 10.083 -21.571 1.00 91.88 97 VAL A C 1
ATOM 749 O O . VAL A 1 97 ? -0.267 9.699 -21.661 1.00 91.88 97 VAL A O 1
ATOM 752 N N . LEU A 1 98 ? 1.618 9.891 -20.462 1.00 92.56 98 LEU A N 1
ATOM 753 C CA . LEU A 1 98 ? 1.049 9.288 -19.254 1.00 92.56 98 LEU A CA 1
ATOM 754 C C . LEU A 1 98 ? 0.113 10.248 -18.512 1.00 92.56 98 LEU A C 1
ATOM 756 O O . LEU A 1 98 ? -0.895 9.788 -17.969 1.00 92.56 98 LEU A O 1
ATOM 760 N N . GLY A 1 99 ? 0.406 11.550 -18.528 1.00 90.50 99 GLY A N 1
ATOM 761 C CA . GLY A 1 99 ? -0.442 12.592 -17.947 1.00 90.50 99 GLY A CA 1
ATOM 762 C C . GLY A 1 99 ? -1.655 12.975 -18.803 1.00 90.50 99 GLY A C 1
ATOM 763 O O . GLY A 1 99 ? -2.630 13.500 -18.276 1.00 90.50 99 GLY A O 1
ATOM 764 N N . ASP A 1 100 ? -1.629 12.700 -20.107 1.00 88.94 100 ASP A N 1
ATOM 765 C CA . ASP A 1 100 ? -2.749 12.959 -21.015 1.00 88.94 100 ASP A CA 1
ATOM 766 C C . ASP A 1 100 ? -3.883 11.942 -20.807 1.00 88.94 100 ASP A C 1
ATOM 768 O O . ASP A 1 100 ? -3.641 10.739 -20.807 1.00 88.94 100 ASP A O 1
ATOM 772 N N . GLY A 1 101 ? -5.132 12.392 -20.677 1.00 88.12 101 GLY A N 1
ATOM 773 C CA . GLY A 1 101 ? -6.302 11.514 -20.536 1.00 88.12 101 GLY A CA 1
ATOM 774 C C . GLY A 1 101 ? -6.781 10.860 -21.844 1.00 88.12 101 GLY A C 1
ATOM 775 O O . GLY A 1 101 ? -7.633 9.974 -21.811 1.00 88.12 101 GLY A O 1
ATOM 776 N N . ARG A 1 102 ? -6.270 11.283 -23.012 1.00 90.06 102 ARG A N 1
ATOM 777 C CA . ARG A 1 102 ? -6.668 10.748 -24.333 1.00 90.06 102 ARG A CA 1
ATOM 778 C C . ARG A 1 102 ? -6.191 9.312 -24.606 1.00 90.06 102 ARG A C 1
ATOM 780 O O . ARG A 1 102 ? -6.982 8.534 -25.143 1.00 90.06 102 ARG A O 1
ATOM 787 N N . PRO A 1 103 ? -4.931 8.929 -24.314 1.00 92.19 103 PRO A N 1
ATOM 788 C CA . PRO A 1 103 ? -4.439 7.593 -24.614 1.00 92.19 103 PRO A CA 1
ATOM 789 C C . PRO A 1 103 ? -5.115 6.517 -23.748 1.00 92.19 103 PRO A C 1
ATOM 791 O O . PRO A 1 103 ? -5.212 6.681 -22.531 1.00 92.19 103 PRO A O 1
ATOM 794 N N . PRO A 1 104 ? -5.531 5.377 -24.333 1.00 93.94 104 PRO A N 1
ATOM 795 C CA . PRO A 1 104 ? -6.205 4.321 -23.590 1.00 93.94 104 PRO A CA 1
ATOM 796 C C . PRO A 1 104 ? -5.256 3.629 -22.606 1.00 93.94 104 PRO A C 1
ATOM 798 O O . PRO A 1 104 ? -4.056 3.483 -22.860 1.00 93.94 104 PRO A O 1
ATOM 801 N N . SER A 1 105 ? -5.812 3.098 -21.513 1.00 94.81 105 SER A N 1
ATOM 802 C CA . SER A 1 105 ? -5.043 2.385 -20.485 1.00 94.81 105 SER A CA 1
ATOM 803 C C . SER A 1 105 ? -4.244 1.208 -21.048 1.00 94.81 105 SER A C 1
ATOM 805 O O . SER A 1 105 ? -3.170 0.913 -20.542 1.00 94.81 105 SER A O 1
ATOM 807 N N . THR A 1 106 ? -4.716 0.534 -22.100 1.00 95.44 106 THR A N 1
ATOM 808 C CA . THR A 1 106 ? -3.979 -0.560 -22.762 1.00 95.44 106 THR A CA 1
ATOM 809 C C . THR A 1 106 ? -2.640 -0.094 -23.327 1.00 95.44 106 THR A C 1
ATOM 811 O O . THR A 1 106 ? -1.628 -0.767 -23.145 1.00 95.44 106 THR A O 1
ATOM 814 N N . TYR A 1 107 ? -2.614 1.083 -23.949 1.00 96.12 107 TYR A N 1
ATOM 815 C CA . TYR A 1 107 ? -1.395 1.676 -24.478 1.00 96.12 107 TYR A CA 1
ATOM 816 C C . TYR A 1 107 ? -0.483 2.187 -23.358 1.00 96.12 107 TYR A C 1
ATOM 818 O O . TYR A 1 107 ? 0.712 1.889 -23.365 1.00 96.12 107 TYR A O 1
ATOM 826 N N . LYS A 1 108 ? -1.042 2.875 -22.350 1.00 96.06 108 LYS A N 1
ATOM 827 C CA . LYS A 1 108 ? -0.273 3.309 -21.170 1.00 96.06 108 LYS A CA 1
ATOM 828 C C . LYS A 1 108 ? 0.369 2.116 -20.445 1.00 96.06 108 LYS A C 1
ATOM 830 O O . LYS A 1 108 ? 1.541 2.180 -20.093 1.00 96.06 108 LYS A O 1
ATOM 835 N N . ASN A 1 109 ? -0.334 0.982 -20.349 1.00 96.12 109 ASN A N 1
ATOM 836 C CA . ASN A 1 109 ? 0.214 -0.276 -19.829 1.00 96.12 109 ASN A CA 1
ATOM 837 C C . ASN A 1 109 ? 1.387 -0.824 -20.669 1.00 96.12 109 ASN A C 1
ATOM 839 O O . ASN A 1 109 ? 2.335 -1.387 -20.128 1.00 96.12 109 ASN A O 1
ATOM 843 N N . SER A 1 110 ? 1.375 -0.666 -21.993 1.00 96.06 110 SER A N 1
ATOM 844 C CA . SER A 1 110 ? 2.545 -1.019 -22.807 1.00 96.06 110 SER A CA 1
ATOM 845 C C . SER A 1 110 ? 3.718 -0.058 -22.586 1.00 96.06 110 SER A C 1
ATOM 847 O O . SER A 1 110 ? 4.863 -0.502 -22.604 1.00 96.06 110 SER A O 1
ATOM 849 N N . LEU A 1 111 ? 3.463 1.228 -22.322 1.00 96.56 111 LEU A N 1
ATOM 850 C CA . LEU A 1 111 ? 4.520 2.198 -22.017 1.00 96.56 111 LEU A CA 1
ATOM 851 C C . LEU A 1 111 ? 5.173 1.975 -20.653 1.00 96.56 111 LEU A C 1
ATOM 853 O O . LEU A 1 111 ? 6.397 2.032 -20.573 1.00 96.56 111 LEU A O 1
ATOM 857 N N . ILE A 1 112 ? 4.407 1.669 -19.601 1.00 95.94 112 ILE A N 1
ATOM 858 C CA . ILE A 1 112 ? 5.004 1.357 -18.290 1.00 95.94 112 ILE A CA 1
ATOM 859 C C . ILE A 1 112 ? 5.943 0.143 -18.376 1.00 95.94 112 ILE A C 1
ATOM 861 O O . ILE A 1 112 ? 6.988 0.126 -17.734 1.00 95.94 112 ILE A O 1
ATOM 865 N N . ARG A 1 113 ? 5.643 -0.824 -19.255 1.00 95.25 113 ARG A N 1
ATOM 866 C CA . ARG A 1 113 ? 6.528 -1.966 -19.536 1.00 95.25 113 ARG A CA 1
ATOM 867 C C . ARG A 1 113 ? 7.799 -1.545 -20.273 1.00 95.25 113 ARG A C 1
ATOM 869 O O . ARG A 1 113 ? 8.855 -2.114 -20.014 1.00 95.25 113 ARG A O 1
ATOM 876 N N . CYS A 1 114 ? 7.730 -0.544 -21.158 1.00 95.50 114 CYS A N 1
ATOM 877 C CA . CYS A 1 114 ? 8.924 0.061 -21.758 1.00 95.50 114 CYS A CA 1
ATOM 878 C C . CYS A 1 114 ? 9.806 0.723 -20.691 1.00 95.50 114 CYS A C 1
ATOM 880 O O . CYS A 1 114 ? 11.016 0.518 -20.709 1.00 95.50 114 CYS A O 1
ATOM 882 N N . ILE A 1 115 ? 9.209 1.479 -19.760 1.00 94.62 115 ILE A N 1
ATOM 883 C CA . ILE A 1 115 ? 9.925 2.135 -18.651 1.00 94.62 115 ILE A CA 1
ATOM 884 C C . ILE A 1 115 ? 10.606 1.089 -17.764 1.00 94.62 115 ILE A C 1
ATOM 886 O O . ILE A 1 115 ? 11.800 1.202 -17.494 1.00 94.62 115 ILE A O 1
ATOM 890 N N . ALA A 1 116 ? 9.880 0.040 -17.370 1.00 92.00 116 ALA A N 1
ATOM 891 C CA . ALA A 1 116 ? 10.444 -1.060 -16.597 1.00 92.00 116 ALA A CA 1
ATOM 892 C C . ALA A 1 116 ? 11.615 -1.719 -17.344 1.00 92.00 116 ALA A C 1
ATOM 894 O O . ALA A 1 116 ? 12.707 -1.836 -16.791 1.00 92.00 116 ALA A O 1
ATOM 895 N N . ALA A 1 117 ? 11.441 -2.071 -18.626 1.00 90.88 117 ALA A N 1
ATOM 896 C CA . ALA A 1 117 ? 12.500 -2.668 -19.446 1.00 90.88 117 ALA A CA 1
ATOM 897 C C . ALA A 1 117 ? 13.752 -1.777 -19.543 1.00 90.88 117 ALA A C 1
ATOM 899 O O . ALA A 1 117 ? 14.871 -2.286 -19.455 1.00 90.88 117 ALA A O 1
ATOM 900 N N . LEU A 1 118 ? 13.573 -0.457 -19.681 1.00 90.50 118 LEU A N 1
ATOM 901 C CA . LEU A 1 118 ? 14.672 0.509 -19.630 1.00 90.50 118 LEU A CA 1
ATOM 902 C C . LEU A 1 118 ? 15.395 0.442 -18.283 1.00 90.50 118 LEU A C 1
ATOM 904 O O . LEU A 1 118 ? 16.617 0.293 -18.281 1.00 90.50 118 LEU A O 1
ATOM 908 N N . GLY A 1 119 ? 14.649 0.483 -17.174 1.00 88.69 119 GLY A N 1
ATOM 909 C CA . GLY A 1 119 ? 15.177 0.402 -15.811 1.00 88.69 119 GLY A CA 1
ATOM 910 C C . GLY A 1 119 ? 15.979 -0.876 -15.550 1.00 88.69 119 GLY A C 1
ATOM 911 O O . GLY A 1 119 ? 17.091 -0.806 -15.031 1.00 88.69 119 GLY A O 1
ATOM 912 N N . HIS A 1 120 ? 15.486 -2.040 -15.988 1.00 84.50 120 HIS A N 1
ATOM 913 C CA . HIS A 1 120 ? 16.186 -3.325 -15.818 1.00 84.50 120 HIS A CA 1
ATOM 914 C C . HIS A 1 120 ? 17.543 -3.370 -16.525 1.00 84.50 120 HIS A C 1
ATOM 916 O O . HIS A 1 120 ? 18.501 -3.948 -16.015 1.00 84.50 120 HIS A O 1
ATOM 922 N N . VAL A 1 121 ? 17.652 -2.742 -17.695 1.00 81.06 121 VAL A N 1
ATOM 923 C CA . VAL A 1 121 ? 18.922 -2.627 -18.428 1.00 81.06 121 VAL A CA 1
ATOM 924 C C . VAL A 1 121 ? 19.827 -1.549 -17.814 1.00 81.06 121 VAL A C 1
ATOM 926 O O . VAL A 1 121 ? 21.052 -1.608 -17.933 1.00 81.06 121 VAL A O 1
ATOM 929 N N . TYR A 1 122 ? 19.235 -0.581 -17.115 1.00 74.81 122 TYR A N 1
ATOM 930 C CA . TYR A 1 122 ? 19.907 0.558 -16.496 1.00 74.81 122 TYR A CA 1
ATOM 931 C C . TYR A 1 122 ? 20.474 0.278 -15.096 1.00 74.81 122 TYR A C 1
ATOM 933 O O . TYR A 1 122 ? 21.045 1.169 -14.479 1.00 74.81 122 TYR A O 1
ATOM 941 N N . MET A 1 123 ? 20.377 -0.956 -14.592 1.00 70.69 123 MET A N 1
ATOM 942 C CA . MET A 1 123 ? 20.735 -1.330 -13.213 1.00 70.69 123 MET A CA 1
ATOM 943 C C . MET A 1 123 ? 22.161 -0.947 -12.778 1.00 70.69 123 MET A C 1
ATOM 945 O O . MET A 1 123 ? 22.398 -0.713 -11.597 1.00 70.69 123 MET A O 1
ATOM 949 N N . ALA A 1 124 ? 23.118 -0.838 -13.706 1.00 67.25 124 ALA A N 1
ATOM 950 C CA . ALA A 1 124 ? 24.473 -0.359 -13.399 1.00 67.25 124 ALA A CA 1
ATOM 951 C C . ALA A 1 124 ? 24.539 1.148 -13.062 1.00 67.25 124 ALA A C 1
ATOM 953 O O . ALA A 1 124 ? 25.517 1.598 -12.473 1.00 67.25 124 ALA A O 1
ATOM 954 N N . GLN A 1 125 ? 23.514 1.916 -13.436 1.00 71.50 125 GLN A N 1
ATOM 955 C CA . GLN A 1 125 ? 23.346 3.352 -13.190 1.00 71.50 125 GLN A CA 1
ATOM 956 C C . GLN A 1 125 ? 22.006 3.643 -12.490 1.00 71.50 125 GLN A C 1
ATOM 958 O O . GLN A 1 125 ? 21.430 4.716 -12.652 1.00 71.50 125 GLN A O 1
ATOM 963 N N . ALA A 1 126 ? 21.522 2.695 -11.679 1.00 74.06 126 ALA A N 1
ATOM 964 C CA . ALA A 1 126 ? 20.258 2.767 -10.943 1.00 74.06 126 ALA A CA 1
ATOM 965 C C . ALA A 1 126 ? 19.912 4.152 -10.340 1.00 74.06 126 ALA A C 1
ATOM 967 O O . ALA A 1 126 ? 18.769 4.574 -10.516 1.00 74.06 126 ALA A O 1
ATOM 968 N N . PRO A 1 127 ? 20.846 4.906 -9.716 1.00 79.94 127 PRO A N 1
ATOM 969 C CA . PRO A 1 127 ? 20.536 6.222 -9.154 1.00 79.94 127 PRO A CA 1
ATOM 970 C C . PRO A 1 127 ? 19.960 7.229 -10.159 1.00 79.94 127 PRO A C 1
ATOM 972 O O . PRO A 1 127 ? 19.038 7.960 -9.816 1.00 79.94 127 PRO A O 1
ATOM 975 N N . LEU A 1 128 ? 20.448 7.251 -11.404 1.00 82.31 128 LEU A N 1
ATOM 976 C CA . LEU A 1 128 ? 19.967 8.194 -12.422 1.00 82.31 128 LEU A CA 1
ATOM 977 C C . LEU A 1 128 ? 18.544 7.842 -12.895 1.00 82.31 128 LEU A C 1
ATOM 979 O O . LEU A 1 128 ? 17.734 8.733 -13.137 1.00 82.31 128 LEU A O 1
ATOM 983 N N . PHE A 1 129 ? 18.207 6.549 -12.963 1.00 85.25 129 PHE A N 1
ATOM 984 C CA . PHE A 1 129 ? 16.848 6.102 -13.283 1.00 85.25 129 PHE A CA 1
ATOM 985 C C . PHE A 1 129 ? 15.884 6.408 -12.140 1.00 85.25 129 PHE A C 1
ATOM 987 O O . PHE A 1 129 ? 14.777 6.880 -12.389 1.00 85.25 129 PHE A O 1
ATOM 994 N N . LEU A 1 130 ? 16.313 6.186 -10.894 1.00 87.81 130 LEU A N 1
ATOM 995 C CA . LEU A 1 130 ? 15.515 6.549 -9.727 1.00 87.81 130 LEU A CA 1
ATOM 996 C C . LEU A 1 130 ? 15.282 8.058 -9.653 1.00 87.81 130 LEU A C 1
ATOM 998 O O . LEU A 1 130 ? 14.141 8.450 -9.446 1.00 87.81 130 LEU A O 1
ATOM 1002 N N . SER A 1 131 ? 16.307 8.884 -9.893 1.00 89.44 131 SER A N 1
ATOM 1003 C CA . SER A 1 131 ? 16.152 10.343 -9.992 1.00 89.44 131 SER A CA 1
ATOM 1004 C C . SER A 1 131 ? 15.100 10.691 -11.041 1.00 89.44 131 SER A C 1
ATOM 1006 O O . SER A 1 131 ? 14.103 11.321 -10.725 1.00 89.44 131 SER A O 1
ATOM 1008 N N . TRP A 1 132 ? 15.222 10.160 -12.262 1.00 90.50 132 TRP A N 1
ATOM 1009 C CA . TRP A 1 132 ? 14.262 10.433 -13.336 1.00 90.50 132 TRP A CA 1
ATOM 1010 C C . TRP A 1 132 ? 12.804 10.089 -12.972 1.00 90.50 132 TRP A C 1
ATOM 1012 O O . TRP A 1 132 ? 11.890 10.840 -13.316 1.00 90.50 132 TRP A O 1
ATOM 1022 N N . ILE A 1 133 ? 12.579 8.977 -12.266 1.00 92.81 133 ILE A N 1
ATOM 1023 C CA . ILE A 1 133 ? 11.245 8.553 -11.816 1.00 92.81 133 ILE A CA 1
ATOM 1024 C C . ILE A 1 133 ? 10.742 9.415 -10.652 1.00 92.81 133 ILE A C 1
ATOM 1026 O O . ILE A 1 133 ? 9.605 9.890 -10.683 1.00 92.81 133 ILE A O 1
ATOM 1030 N N . PHE A 1 134 ? 11.564 9.614 -9.622 1.00 93.19 134 PHE A N 1
ATOM 1031 C CA . PHE A 1 134 ? 11.143 10.254 -8.378 1.00 93.19 134 PHE A CA 1
ATOM 1032 C C . PHE A 1 134 ? 11.147 11.778 -8.437 1.00 93.19 134 PHE A C 1
ATOM 1034 O O . PHE A 1 134 ? 10.270 12.382 -7.826 1.00 93.19 134 PHE A O 1
ATOM 1041 N N . ASP A 1 135 ? 12.013 12.400 -9.237 1.00 91.75 135 ASP A N 1
ATOM 1042 C CA . ASP A 1 135 ? 11.952 13.840 -9.520 1.00 91.75 135 ASP A CA 1
ATOM 1043 C C . ASP A 1 135 ? 10.596 14.197 -10.140 1.00 91.75 135 ASP A C 1
ATOM 1045 O O . ASP A 1 135 ? 9.996 15.221 -9.808 1.00 91.75 135 ASP A O 1
ATOM 1049 N N . ARG A 1 136 ? 10.067 13.312 -10.999 1.00 91.06 136 ARG A N 1
ATOM 1050 C CA . ARG A 1 136 ? 8.735 13.481 -11.583 1.00 91.06 136 ARG A CA 1
ATOM 1051 C C . ARG A 1 136 ? 7.606 13.067 -10.641 1.00 91.06 136 ARG A C 1
ATOM 1053 O O . ARG A 1 136 ? 6.555 13.695 -10.651 1.00 91.06 136 ARG A O 1
ATOM 1060 N N . LEU A 1 137 ? 7.781 12.028 -9.825 1.00 91.75 137 LEU A N 1
ATOM 1061 C CA . LEU A 1 137 ? 6.754 11.624 -8.858 1.00 91.75 137 LEU A CA 1
ATOM 1062 C C . LEU A 1 137 ? 6.530 12.700 -7.778 1.00 91.75 137 LEU A C 1
ATOM 1064 O O . LEU A 1 137 ? 5.388 12.989 -7.404 1.00 91.75 137 LEU A O 1
ATOM 1068 N N . ASN A 1 138 ? 7.623 13.305 -7.310 1.00 89.12 138 ASN A N 1
ATOM 1069 C CA . ASN A 1 138 ? 7.650 14.284 -6.227 1.00 89.12 138 ASN A CA 1
ATOM 1070 C C . ASN A 1 138 ? 7.469 15.734 -6.710 1.00 89.12 138 ASN A C 1
ATOM 1072 O O . ASN A 1 138 ? 7.515 16.652 -5.895 1.00 89.12 138 ASN A O 1
ATOM 1076 N N . SER A 1 139 ? 7.231 15.978 -8.006 1.00 86.19 139 SER A N 1
ATOM 1077 C CA . SER A 1 139 ? 6.953 17.333 -8.488 1.00 86.19 139 SER A CA 1
ATOM 1078 C C . SER A 1 139 ? 5.630 17.881 -7.929 1.00 86.19 139 SER A C 1
ATOM 1080 O O . SER A 1 139 ? 4.613 17.179 -7.837 1.00 86.19 139 SER A O 1
ATOM 1082 N N . ASN A 1 140 ? 5.646 19.165 -7.555 1.00 63.16 140 ASN A N 1
ATOM 1083 C CA . ASN A 1 140 ? 4.498 19.882 -6.997 1.00 63.16 140 ASN A CA 1
ATOM 1084 C C . ASN A 1 140 ? 3.624 20.453 -8.129 1.00 63.16 140 ASN A C 1
ATOM 1086 O O . ASN A 1 140 ? 3.910 21.525 -8.663 1.00 63.16 140 ASN A O 1
ATOM 1090 N N . GLY A 1 141 ? 2.560 19.732 -8.500 1.00 56.69 141 GLY A N 1
ATOM 1091 C CA . GLY A 1 141 ? 1.588 20.128 -9.527 1.00 56.69 141 GLY A CA 1
ATOM 1092 C C . GLY A 1 141 ? 0.169 19.638 -9.205 1.00 56.69 141 GLY A C 1
ATOM 1093 O O . GLY A 1 141 ? -0.118 18.443 -9.251 1.00 56.69 141 GLY A O 1
ATOM 1094 N N . GLY A 1 142 ? -0.738 20.570 -8.891 1.00 49.47 142 GLY A N 1
ATOM 1095 C CA . GLY A 1 142 ? -2.073 20.332 -8.311 1.00 49.47 142 GLY A CA 1
ATOM 1096 C C . GLY A 1 142 ? -3.147 19.661 -9.189 1.00 49.47 142 GLY A C 1
ATOM 1097 O O . GLY A 1 142 ? -4.326 19.748 -8.860 1.00 49.47 142 GLY A O 1
ATOM 1098 N N . SER A 1 143 ? -2.801 18.986 -10.292 1.00 52.78 143 SER A N 1
ATOM 1099 C CA . SER A 1 143 ? -3.743 18.099 -11.011 1.00 52.78 143 SER A CA 1
ATOM 1100 C C . SER A 1 143 ? -3.091 16.838 -11.604 1.00 52.78 143 SER A C 1
ATOM 1102 O O . SER A 1 143 ? -3.633 16.225 -12.524 1.00 52.78 143 SER A O 1
ATOM 1104 N N . GLU A 1 144 ? -1.932 16.423 -11.082 1.00 59.41 144 GLU A N 1
ATOM 1105 C CA . GLU A 1 144 ? -1.129 15.303 -11.603 1.00 59.41 144 GLU A CA 1
ATOM 1106 C C . GLU A 1 144 ? -1.495 13.922 -11.016 1.00 59.41 144 GLU A C 1
ATOM 1108 O O . GLU A 1 144 ? -0.677 13.003 -11.052 1.00 59.41 144 GLU A O 1
ATOM 1113 N N . THR A 1 145 ? -2.709 13.718 -10.484 1.00 69.50 145 THR A N 1
ATOM 1114 C CA . THR A 1 145 ? -3.098 12.417 -9.897 1.00 69.50 145 THR A CA 1
ATOM 1115 C C . THR A 1 145 ? -2.958 11.272 -10.902 1.00 69.50 145 THR A C 1
ATOM 1117 O O . THR A 1 145 ? -2.494 10.195 -10.539 1.00 69.50 145 THR A O 1
ATOM 1120 N N . GLU A 1 146 ? -3.307 11.502 -12.173 1.00 85.69 146 GLU A N 1
ATOM 1121 C CA . GLU A 1 146 ? -3.193 10.470 -13.204 1.00 85.69 146 GLU A CA 1
ATOM 1122 C C . GLU A 1 146 ? -1.730 10.168 -13.559 1.00 85.69 146 GLU A C 1
ATOM 1124 O O . GLU A 1 146 ? -1.346 9.000 -13.616 1.00 85.69 146 GLU A O 1
ATOM 1129 N N . LEU A 1 147 ? -0.888 11.191 -13.739 1.00 90.56 147 LEU A N 1
ATOM 1130 C CA . LEU A 1 147 ? 0.531 10.979 -14.027 1.00 90.56 147 LEU A CA 1
ATOM 1131 C C . LEU A 1 147 ? 1.215 10.229 -12.878 1.00 90.56 147 LEU A C 1
ATOM 1133 O O . LEU A 1 147 ? 1.858 9.208 -13.117 1.00 90.56 147 LEU A O 1
ATOM 1137 N N . LYS A 1 148 ? 1.020 10.680 -11.632 1.00 92.00 148 LYS A N 1
ATOM 1138 C CA . LYS A 1 148 ? 1.580 10.030 -10.437 1.00 92.00 148 LYS A CA 1
ATOM 1139 C C . LYS A 1 148 ? 1.098 8.584 -10.311 1.00 92.00 148 LYS A C 1
ATOM 1141 O O . LYS A 1 148 ? 1.902 7.692 -10.049 1.00 92.00 148 LYS A O 1
ATOM 1146 N N . PHE A 1 149 ? -0.177 8.320 -10.608 1.00 92.44 149 PHE A N 1
ATOM 1147 C CA . PHE A 1 149 ? -0.717 6.961 -10.669 1.00 92.44 149 PHE A CA 1
ATOM 1148 C C . PHE A 1 149 ? 0.024 6.079 -11.688 1.00 92.44 149 PHE A C 1
ATOM 1150 O O . PHE A 1 149 ? 0.396 4.948 -11.366 1.00 92.44 149 PHE A O 1
ATOM 1157 N N . TRP A 1 150 ? 0.276 6.579 -12.902 1.00 94.88 150 TRP A N 1
ATOM 1158 C CA . TRP A 1 150 ? 0.996 5.824 -13.934 1.00 94.88 150 TRP A CA 1
ATOM 1159 C C . TRP A 1 150 ? 2.491 5.663 -13.640 1.00 94.88 150 TRP A C 1
ATOM 1161 O O . TRP A 1 150 ? 3.050 4.611 -13.957 1.00 94.88 150 TRP A O 1
ATOM 1171 N N . ILE A 1 151 ? 3.130 6.642 -12.995 1.00 95.25 151 ILE A N 1
ATOM 1172 C CA . ILE A 1 151 ? 4.518 6.523 -12.528 1.00 95.25 151 ILE A CA 1
ATOM 1173 C C . ILE A 1 151 ? 4.623 5.419 -11.467 1.00 95.25 151 ILE A C 1
ATOM 1175 O O . ILE A 1 151 ? 5.473 4.536 -11.583 1.00 95.25 151 ILE A O 1
ATOM 1179 N N . LEU A 1 152 ? 3.711 5.391 -10.488 1.00 95.75 152 LEU A N 1
ATOM 1180 C CA . LEU A 1 152 ? 3.648 4.311 -9.497 1.00 95.75 152 LEU A CA 1
ATOM 1181 C C . LEU A 1 152 ? 3.368 2.952 -10.159 1.00 95.75 152 LEU A C 1
ATOM 1183 O O . LEU A 1 152 ? 3.964 1.945 -9.783 1.00 95.75 152 LEU A O 1
ATOM 1187 N N . ALA A 1 153 ? 2.516 2.903 -11.188 1.00 95.31 153 ALA A N 1
ATOM 1188 C CA . ALA A 1 153 ? 2.298 1.678 -11.958 1.00 95.31 153 ALA A CA 1
ATOM 1189 C C . ALA A 1 153 ? 3.575 1.202 -12.679 1.00 95.31 153 ALA A C 1
ATOM 1191 O O . ALA A 1 153 ? 3.843 0.001 -12.700 1.00 95.31 153 ALA A O 1
ATOM 1192 N N . ALA A 1 154 ? 4.385 2.119 -13.217 1.00 94.38 154 ALA A N 1
ATOM 1193 C CA . ALA A 1 154 ? 5.682 1.793 -13.810 1.00 94.38 154 ALA A CA 1
ATOM 1194 C C . ALA A 1 154 ? 6.690 1.284 -12.774 1.00 94.38 154 ALA A C 1
ATOM 1196 O O . ALA A 1 154 ? 7.376 0.295 -13.033 1.00 94.38 154 ALA A O 1
ATOM 1197 N N . LEU A 1 155 ? 6.732 1.893 -11.587 1.00 94.19 155 LEU A N 1
ATOM 1198 C CA . LEU A 1 155 ? 7.573 1.432 -10.483 1.00 94.19 155 LEU A CA 1
ATOM 1199 C C . LEU A 1 155 ? 7.158 0.032 -10.002 1.00 94.19 155 LEU A C 1
ATOM 1201 O O . LEU A 1 155 ? 8.006 -0.834 -9.793 1.00 94.19 155 LEU A O 1
ATOM 1205 N N . ARG A 1 156 ? 5.849 -0.226 -9.902 1.00 93.88 156 ARG A N 1
ATOM 1206 C CA . ARG A 1 156 ? 5.311 -1.554 -9.585 1.00 93.88 156 ARG A CA 1
ATOM 1207 C C . ARG A 1 156 ? 5.689 -2.594 -10.643 1.00 93.88 156 ARG A C 1
ATOM 1209 O O . ARG A 1 156 ? 6.047 -3.711 -10.286 1.00 93.88 156 ARG A O 1
ATOM 1216 N N . GLU A 1 157 ? 5.594 -2.249 -11.928 1.00 92.38 157 GLU A N 1
ATOM 1217 C CA . GLU A 1 157 ? 5.984 -3.139 -13.033 1.00 92.38 157 GLU A CA 1
ATOM 1218 C C . GLU A 1 157 ? 7.483 -3.455 -12.987 1.00 92.38 157 GLU A C 1
ATOM 1220 O O . GLU A 1 157 ? 7.873 -4.614 -13.106 1.00 92.38 157 GLU A O 1
ATOM 1225 N N . PHE A 1 158 ? 8.316 -2.446 -12.726 1.00 90.00 158 PHE A N 1
ATOM 1226 C CA . PHE A 1 158 ? 9.756 -2.608 -12.529 1.00 90.00 158 PHE A CA 1
ATOM 1227 C C . PHE A 1 158 ? 10.087 -3.531 -11.342 1.00 90.00 158 PHE A C 1
ATOM 1229 O O . PHE A 1 158 ? 10.980 -4.370 -11.423 1.00 90.00 158 PHE A O 1
ATOM 1236 N N . LEU A 1 159 ? 9.330 -3.450 -10.249 1.00 88.56 159 LEU A N 1
ATOM 1237 C CA . LEU A 1 159 ? 9.510 -4.317 -9.079 1.00 88.56 159 LEU A CA 1
ATOM 1238 C C . LEU A 1 159 ? 8.800 -5.674 -9.188 1.00 88.56 159 LEU A C 1
ATOM 1240 O O . LEU A 1 159 ? 8.906 -6.495 -8.272 1.00 88.56 159 LEU A O 1
ATOM 1244 N N . SER A 1 160 ? 8.087 -5.942 -10.284 1.00 84.75 160 SER A N 1
ATOM 1245 C CA . SER A 1 160 ? 7.237 -7.126 -10.428 1.00 84.75 160 SER A CA 1
ATOM 1246 C C . SER A 1 160 ? 8.020 -8.440 -10.233 1.00 84.75 160 SER A C 1
ATOM 1248 O O . SER A 1 160 ? 9.150 -8.555 -10.717 1.00 84.75 160 SER A O 1
ATOM 1250 N N . PRO A 1 161 ? 7.441 -9.473 -9.584 1.00 66.19 161 PRO A N 1
ATOM 1251 C CA . PRO A 1 161 ? 8.092 -10.774 -9.375 1.00 66.19 161 PRO A CA 1
ATOM 1252 C C . PRO A 1 161 ? 8.517 -11.495 -10.661 1.00 66.19 161 PRO A C 1
ATOM 1254 O O . PRO A 1 161 ? 9.390 -12.354 -10.626 1.00 66.19 161 PRO A O 1
ATOM 1257 N N . THR A 1 162 ? 7.907 -11.154 -11.801 1.00 65.62 162 THR A N 1
ATOM 1258 C CA . THR A 1 162 ? 8.253 -11.708 -13.121 1.00 65.62 162 THR A CA 1
ATOM 1259 C C . THR A 1 162 ? 9.509 -11.084 -13.732 1.00 65.62 162 THR A C 1
ATOM 1261 O O . THR A 1 162 ? 9.952 -11.513 -14.796 1.00 65.62 162 THR A O 1
ATOM 1264 N N . SER A 1 163 ? 10.059 -10.053 -13.094 1.00 65.50 163 SER A N 1
ATOM 1265 C CA . SER A 1 163 ? 11.313 -9.426 -13.490 1.00 65.50 163 SER A CA 1
ATOM 1266 C C . SER A 1 163 ? 12.503 -10.378 -13.277 1.00 65.50 163 SER A C 1
ATOM 1268 O O . SER A 1 163 ? 12.509 -11.125 -12.292 1.00 65.50 163 SER A O 1
ATOM 1270 N N . PRO A 1 164 ? 13.521 -10.365 -14.163 1.00 63.09 164 PRO A N 1
ATOM 1271 C CA . PRO A 1 164 ? 14.739 -11.150 -13.973 1.00 63.09 164 PRO A CA 1
ATOM 1272 C C . PRO A 1 164 ? 15.361 -10.904 -12.590 1.00 63.09 164 PRO A C 1
ATOM 1274 O O . PRO A 1 164 ? 15.416 -9.772 -12.109 1.00 63.09 164 PRO A O 1
ATOM 1277 N N . GLN A 1 165 ? 15.835 -11.978 -11.947 1.00 54.00 165 GLN A N 1
ATOM 1278 C CA . GLN A 1 165 ? 16.514 -11.892 -10.652 1.00 54.00 165 GLN A CA 1
ATOM 1279 C C . GLN A 1 165 ? 17.710 -10.942 -10.749 1.00 54.00 165 GLN A C 1
ATOM 1281 O O . GLN A 1 165 ? 18.612 -11.121 -11.568 1.00 54.00 165 GLN A O 1
ATOM 1286 N N . MET A 1 166 ? 17.672 -9.909 -9.916 1.00 63.75 166 MET A N 1
ATOM 1287 C CA . MET A 1 166 ? 18.701 -8.886 -9.819 1.00 63.75 166 MET A CA 1
ATOM 1288 C C . MET A 1 166 ? 19.812 -9.369 -8.877 1.00 63.75 166 MET A C 1
ATOM 1290 O O . MET A 1 166 ? 19.561 -10.136 -7.949 1.00 63.75 166 MET A O 1
ATOM 1294 N N . ASP A 1 167 ? 21.047 -8.927 -9.123 1.00 65.75 167 ASP A N 1
ATOM 1295 C CA . ASP A 1 167 ? 22.175 -9.145 -8.208 1.00 65.75 167 ASP A CA 1
ATOM 1296 C C . ASP A 1 167 ? 21.831 -8.577 -6.819 1.00 65.75 167 ASP A C 1
ATOM 1298 O O . ASP A 1 167 ? 21.342 -7.448 -6.724 1.00 65.75 167 ASP A O 1
ATOM 1302 N N . VAL A 1 168 ? 22.061 -9.354 -5.758 1.00 62.00 168 VAL A N 1
ATOM 1303 C CA . VAL A 1 168 ? 21.601 -9.074 -4.388 1.00 62.00 168 VAL A CA 1
ATOM 1304 C C . VAL A 1 168 ? 22.106 -7.712 -3.903 1.00 62.00 168 VAL A C 1
ATOM 1306 O O . VAL A 1 168 ? 21.300 -6.859 -3.544 1.00 62.00 168 VAL A O 1
ATOM 1309 N N . ALA A 1 169 ? 23.410 -7.439 -4.020 1.00 63.22 169 ALA A N 1
ATOM 1310 C CA . ALA A 1 169 ? 24.007 -6.199 -3.505 1.00 63.22 169 ALA A CA 1
ATOM 1311 C C . ALA A 1 169 ? 23.547 -4.940 -4.266 1.00 63.22 169 ALA A C 1
ATOM 1313 O O . ALA A 1 169 ? 23.394 -3.862 -3.696 1.00 63.22 169 ALA A O 1
ATOM 1314 N N . ARG A 1 170 ? 23.308 -5.057 -5.578 1.00 67.75 170 ARG A N 1
ATOM 1315 C CA . ARG A 1 170 ? 22.782 -3.941 -6.388 1.00 67.75 170 ARG A CA 1
ATOM 1316 C C . ARG A 1 170 ? 21.286 -3.739 -6.181 1.00 67.75 170 ARG A C 1
ATOM 1318 O O . ARG A 1 170 ? 20.802 -2.620 -6.330 1.00 67.75 170 ARG A O 1
ATOM 1325 N N . SER A 1 171 ? 20.574 -4.812 -5.847 1.00 74.44 171 SER A N 1
ATOM 1326 C CA . SER A 1 171 ? 19.166 -4.749 -5.469 1.00 74.44 171 SER A CA 1
ATOM 1327 C C . SER A 1 171 ? 18.996 -4.001 -4.157 1.00 74.44 171 SER A C 1
ATOM 1329 O O . SER A 1 171 ? 18.068 -3.212 -4.061 1.00 74.44 171 SER A O 1
ATOM 1331 N N . GLU A 1 172 ? 19.906 -4.182 -3.196 1.00 80.69 172 GLU A N 1
ATOM 1332 C CA . GLU A 1 172 ? 19.834 -3.505 -1.899 1.00 80.69 172 GLU A CA 1
ATOM 1333 C C . GLU A 1 172 ? 19.835 -1.982 -2.034 1.00 80.69 172 GLU A C 1
ATOM 1335 O O . GLU A 1 172 ? 18.841 -1.341 -1.706 1.00 80.69 172 GLU A O 1
ATOM 1340 N N . LEU A 1 173 ? 20.885 -1.401 -2.624 1.00 82.31 173 LEU A N 1
ATOM 1341 C CA . LEU A 1 173 ? 20.989 0.055 -2.788 1.00 82.31 173 LEU A CA 1
ATOM 1342 C C . LEU A 1 173 ? 19.797 0.653 -3.555 1.00 82.31 173 LEU A C 1
ATOM 1344 O O . LEU A 1 173 ? 19.283 1.715 -3.201 1.00 82.31 173 LEU A O 1
ATOM 1348 N N . LEU A 1 174 ? 19.366 -0.026 -4.619 1.00 85.50 174 LEU A N 1
ATOM 1349 C CA . LEU A 1 174 ? 18.231 0.393 -5.434 1.00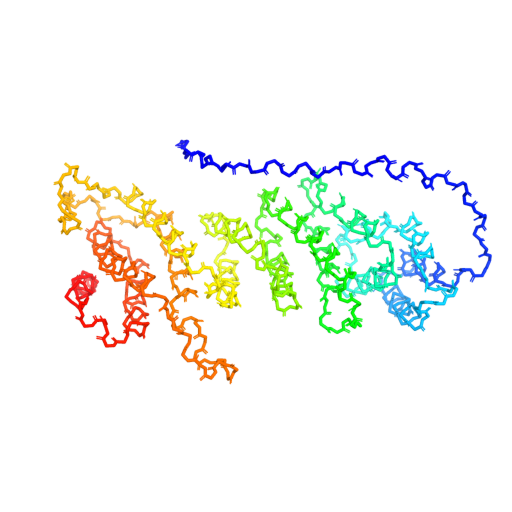 85.50 174 LEU A CA 1
ATOM 1350 C C . LEU A 1 174 ? 16.926 0.368 -4.628 1.00 85.50 174 LEU A C 1
ATOM 1352 O O . LEU A 1 174 ? 16.175 1.340 -4.654 1.00 85.50 174 LEU A O 1
ATOM 1356 N N . VAL A 1 175 ? 16.641 -0.739 -3.942 1.00 89.38 175 VAL A N 1
ATOM 1357 C CA . VAL A 1 175 ? 15.389 -0.931 -3.201 1.00 89.38 175 VAL A CA 1
ATOM 1358 C C . VAL A 1 175 ? 15.334 -0.009 -1.989 1.00 89.38 175 VAL A C 1
ATOM 1360 O O . VAL A 1 175 ? 14.288 0.596 -1.764 1.00 89.38 175 VAL A O 1
ATOM 1363 N N . THR A 1 176 ? 16.447 0.194 -1.280 1.00 91.06 176 THR A N 1
ATOM 1364 C CA . THR A 1 176 ? 16.544 1.214 -0.226 1.00 91.06 176 THR A CA 1
ATOM 1365 C C . THR A 1 176 ? 16.222 2.599 -0.785 1.00 91.06 176 THR A C 1
ATOM 1367 O O . THR A 1 176 ? 15.378 3.299 -0.234 1.00 91.06 176 THR A O 1
ATOM 1370 N N . GLY A 1 177 ? 16.812 2.976 -1.927 1.00 90.94 177 GLY A N 1
ATOM 1371 C CA . GLY A 1 177 ? 16.519 4.256 -2.579 1.00 90.94 177 GLY A CA 1
ATOM 1372 C C . GLY A 1 177 ? 15.048 4.407 -2.979 1.00 90.94 177 GLY A C 1
ATOM 1373 O O . GLY A 1 177 ? 14.468 5.479 -2.805 1.00 90.94 177 GLY A O 1
ATOM 1374 N N . ILE A 1 178 ? 14.421 3.337 -3.475 1.00 93.44 178 ILE A N 1
ATOM 1375 C CA . ILE A 1 178 ? 12.982 3.315 -3.769 1.00 93.44 178 ILE A CA 1
ATOM 1376 C C . ILE A 1 178 ? 12.165 3.525 -2.495 1.00 93.44 178 ILE A C 1
ATOM 1378 O O . ILE A 1 178 ? 11.253 4.348 -2.496 1.00 93.44 178 ILE A O 1
ATOM 1382 N N . LEU A 1 179 ? 12.489 2.806 -1.423 1.00 94.81 179 LEU A N 1
ATOM 1383 C CA . LEU A 1 179 ? 11.746 2.853 -0.169 1.00 94.81 179 LEU A CA 1
ATOM 1384 C C . LEU A 1 179 ? 11.813 4.242 0.471 1.00 94.81 179 LEU A C 1
ATOM 1386 O O . LEU A 1 179 ? 10.769 4.804 0.798 1.00 94.81 179 LEU A O 1
ATOM 1390 N N . SER A 1 180 ? 13.003 4.846 0.535 1.00 94.12 180 SER A N 1
ATOM 1391 C CA . SER A 1 180 ? 13.174 6.214 1.040 1.00 94.12 180 SER A CA 1
ATOM 1392 C C . SER A 1 180 ? 12.382 7.236 0.222 1.00 94.12 180 SER A C 1
ATOM 1394 O O . SER A 1 180 ? 11.717 8.102 0.783 1.00 94.12 180 SER A O 1
ATOM 1396 N N . ASN A 1 181 ? 12.391 7.136 -1.111 1.00 94.88 181 ASN A N 1
ATOM 1397 C CA . ASN A 1 181 ? 11.617 8.063 -1.937 1.00 94.88 181 ASN A CA 1
ATOM 1398 C C . ASN A 1 181 ? 10.101 7.823 -1.847 1.00 94.88 181 ASN A C 1
ATOM 1400 O O . ASN A 1 181 ? 9.334 8.778 -1.955 1.00 94.88 181 ASN A O 1
ATOM 1404 N N . LEU A 1 182 ? 9.653 6.581 -1.635 1.00 96.06 182 LEU A N 1
ATOM 1405 C CA . LEU A 1 182 ? 8.242 6.282 -1.379 1.00 96.06 182 LEU A CA 1
ATOM 1406 C C . LEU A 1 182 ? 7.776 6.836 -0.033 1.00 96.06 182 LEU A C 1
ATOM 1408 O O . LEU A 1 182 ? 6.652 7.321 0.033 1.00 96.06 182 LEU A O 1
ATOM 1412 N N . GLN A 1 183 ? 8.616 6.805 1.005 1.00 95.38 183 GLN A N 1
ATOM 1413 C CA . GLN A 1 183 ? 8.324 7.454 2.288 1.00 95.38 183 GLN A CA 1
ATOM 1414 C C . GLN A 1 183 ? 8.191 8.972 2.116 1.00 95.38 183 GLN A C 1
ATOM 1416 O O . GLN A 1 183 ? 7.182 9.536 2.523 1.00 95.38 183 GLN A O 1
ATOM 1421 N N . ILE A 1 184 ? 9.142 9.616 1.423 1.00 94.19 184 ILE A N 1
ATOM 1422 C CA . ILE A 1 184 ? 9.068 11.054 1.097 1.00 94.19 184 ILE A CA 1
ATOM 1423 C C . ILE A 1 184 ? 7.785 11.366 0.321 1.00 94.19 184 ILE A C 1
ATOM 1425 O O . ILE A 1 184 ? 7.105 12.349 0.607 1.00 94.19 184 ILE A O 1
ATOM 1429 N N . PHE A 1 185 ? 7.434 10.538 -0.662 1.00 93.56 185 PHE A N 1
ATOM 1430 C CA . PHE A 1 185 ? 6.201 10.718 -1.417 1.00 93.56 185 PHE A CA 1
ATOM 1431 C C . PHE A 1 185 ? 4.963 10.575 -0.521 1.00 93.56 185 PHE A C 1
ATOM 1433 O O . PHE A 1 185 ? 4.066 11.407 -0.598 1.00 93.56 185 PHE A O 1
ATOM 1440 N N . LEU A 1 186 ? 4.923 9.546 0.330 1.00 94.19 186 LEU A N 1
ATOM 1441 C CA . LEU A 1 186 ? 3.818 9.251 1.245 1.00 94.19 186 LEU A CA 1
ATOM 1442 C C . LEU A 1 186 ? 3.591 10.360 2.279 1.00 94.19 186 LEU A C 1
ATOM 1444 O O . LEU A 1 186 ? 2.435 10.651 2.581 1.00 94.19 186 LEU A O 1
ATOM 1448 N N . ASP A 1 187 ? 4.668 10.980 2.759 1.00 94.12 187 ASP A N 1
ATOM 1449 C CA . ASP A 1 187 ? 4.653 12.116 3.687 1.00 94.12 187 ASP A CA 1
ATOM 1450 C C . ASP A 1 187 ? 4.172 13.415 3.011 1.00 94.12 187 ASP A C 1
ATOM 1452 O O . ASP A 1 187 ? 3.381 14.170 3.568 1.00 94.12 187 ASP A O 1
ATOM 1456 N N . ASN A 1 188 ? 4.568 13.646 1.753 1.00 91.19 188 ASN A N 1
ATOM 1457 C CA . ASN A 1 188 ? 4.182 14.844 0.992 1.00 91.19 188 ASN A CA 1
ATOM 1458 C C . ASN A 1 188 ? 2.846 14.714 0.236 1.00 91.19 188 ASN A C 1
ATOM 1460 O O . ASN A 1 188 ? 2.418 15.656 -0.437 1.00 91.19 188 ASN A O 1
ATOM 1464 N N . MET A 1 189 ? 2.193 13.550 0.265 1.00 90.19 189 MET A N 1
ATOM 1465 C CA . MET A 1 189 ? 0.917 13.361 -0.423 1.00 90.19 189 MET A CA 1
ATOM 1466 C C . MET A 1 189 ? -0.177 14.222 0.226 1.00 90.19 189 MET A C 1
ATOM 1468 O O . MET A 1 189 ? -0.492 14.079 1.397 1.00 90.19 189 MET A O 1
ATOM 1472 N N . GLU A 1 190 ? -0.842 15.061 -0.569 1.00 86.25 190 GLU A N 1
ATOM 1473 C CA . GLU A 1 190 ? -1.978 15.876 -0.101 1.00 86.25 190 GLU A CA 1
ATOM 1474 C C . GLU A 1 190 ? -3.329 15.140 -0.194 1.00 86.25 190 GLU A C 1
ATOM 1476 O O . GLU A 1 190 ? -4.354 15.635 0.273 1.00 86.25 190 GLU A O 1
ATOM 1481 N N . SER A 1 191 ? -3.371 13.973 -0.851 1.00 88.50 191 SER A N 1
ATOM 1482 C CA . SER A 1 191 ? -4.600 13.190 -1.017 1.00 88.50 191 SER A CA 1
ATOM 1483 C C . SER A 1 191 ? -4.339 11.687 -1.071 1.00 88.50 191 SER A C 1
ATOM 1485 O O . SER A 1 191 ? -3.335 11.223 -1.611 1.00 88.50 191 SER A O 1
ATOM 1487 N N . HIS A 1 192 ? -5.327 10.909 -0.633 1.00 90.19 192 HIS A N 1
ATOM 1488 C CA . HIS A 1 192 ? -5.279 9.445 -0.606 1.00 90.19 192 HIS A CA 1
ATOM 1489 C C . HIS A 1 192 ? -5.364 8.775 -1.996 1.00 90.19 192 HIS A C 1
ATOM 1491 O O . HIS A 1 192 ? -5.453 7.549 -2.089 1.00 90.19 192 HIS A O 1
ATOM 1497 N N . GLY A 1 193 ? -5.416 9.538 -3.095 1.00 89.94 193 GLY A N 1
ATOM 1498 C CA . GLY A 1 193 ? -5.680 9.008 -4.440 1.00 89.94 193 GLY A CA 1
ATOM 1499 C C . GLY A 1 193 ? -4.627 8.009 -4.932 1.00 89.94 193 GLY A C 1
ATOM 1500 O O . GLY A 1 193 ? -4.963 7.034 -5.604 1.00 89.94 193 GLY A O 1
ATOM 1501 N N . CYS A 1 194 ? -3.362 8.215 -4.557 1.00 92.62 194 CYS A N 1
ATOM 1502 C CA . CYS A 1 194 ? -2.252 7.329 -4.924 1.00 92.62 194 CYS A CA 1
ATOM 1503 C C . CYS A 1 194 ? -1.950 6.252 -3.870 1.00 92.62 194 CYS A C 1
ATOM 1505 O O . CYS A 1 194 ? -1.210 5.312 -4.167 1.00 92.62 194 CYS A O 1
ATOM 1507 N N . LEU A 1 195 ? -2.552 6.340 -2.678 1.00 94.69 195 LEU A N 1
ATOM 1508 C CA . LEU A 1 195 ? -2.266 5.448 -1.555 1.00 94.69 195 LEU A CA 1
ATOM 1509 C C . LEU A 1 195 ? -2.395 3.956 -1.919 1.00 94.69 195 LEU A C 1
ATOM 1511 O O . LEU A 1 195 ? -1.442 3.226 -1.661 1.00 94.69 195 LEU A O 1
ATOM 1515 N N . PRO A 1 196 ? -3.450 3.482 -2.622 1.00 95.31 196 PRO A N 1
ATOM 1516 C CA . PRO A 1 196 ? -3.536 2.078 -3.039 1.00 95.31 196 PRO A CA 1
ATOM 1517 C C . PRO A 1 196 ? -2.314 1.575 -3.821 1.00 95.31 196 PRO A C 1
ATOM 1519 O O . PRO A 1 196 ? -1.883 0.440 -3.645 1.00 95.31 196 PRO A O 1
ATOM 1522 N N . LYS A 1 197 ? -1.735 2.419 -4.686 1.00 94.44 197 LYS A N 1
ATOM 1523 C CA . LYS A 1 197 ? -0.571 2.050 -5.503 1.00 94.44 197 LYS A CA 1
ATOM 1524 C C . LYS A 1 197 ? 0.721 2.059 -4.698 1.00 94.44 197 LYS A C 1
ATOM 1526 O O . LYS A 1 197 ? 1.577 1.218 -4.946 1.00 94.44 197 LYS A O 1
ATOM 1531 N N . VAL A 1 198 ? 0.847 2.975 -3.741 1.00 96.44 198 VAL A N 1
ATOM 1532 C CA . VAL A 1 198 ? 1.983 2.998 -2.814 1.00 96.44 198 VAL A CA 1
ATOM 1533 C C . VAL A 1 198 ? 1.976 1.736 -1.947 1.00 96.44 198 VAL A C 1
ATOM 1535 O O . VAL A 1 198 ? 2.991 1.047 -1.893 1.00 96.44 198 VAL A O 1
ATOM 1538 N N . LEU A 1 199 ? 0.824 1.364 -1.372 1.00 97.12 199 LEU A N 1
ATOM 1539 C CA . LEU A 1 199 ? 0.680 0.135 -0.577 1.00 97.12 199 LEU A CA 1
ATOM 1540 C C . LEU A 1 199 ? 1.018 -1.125 -1.392 1.00 97.12 199 LEU A C 1
ATOM 1542 O O . LEU A 1 199 ? 1.757 -1.980 -0.907 1.00 97.12 199 LEU A O 1
ATOM 1546 N N . ASP A 1 200 ? 0.549 -1.217 -2.646 1.00 95.56 200 ASP A N 1
ATOM 1547 C CA . ASP A 1 200 ? 0.896 -2.320 -3.559 1.00 95.56 200 ASP A CA 1
ATOM 1548 C C . ASP A 1 200 ? 2.422 -2.477 -3.710 1.00 95.56 200 ASP A C 1
ATOM 1550 O O . ASP A 1 200 ? 2.939 -3.594 -3.722 1.00 95.56 200 ASP A O 1
ATOM 1554 N N . ILE A 1 201 ? 3.146 -1.363 -3.862 1.00 96.31 201 ILE A N 1
ATOM 1555 C CA . ILE A 1 201 ? 4.600 -1.367 -4.066 1.00 96.31 201 ILE A CA 1
ATOM 1556 C C . ILE A 1 201 ? 5.331 -1.722 -2.772 1.00 96.31 201 ILE A C 1
ATOM 1558 O O . ILE A 1 201 ? 6.233 -2.557 -2.801 1.00 96.31 201 ILE A O 1
ATOM 1562 N N . LEU A 1 202 ? 4.925 -1.135 -1.644 1.00 97.19 202 LEU A N 1
ATOM 1563 C CA . LEU A 1 202 ? 5.501 -1.430 -0.331 1.00 97.19 202 LEU A CA 1
ATOM 1564 C C . LEU A 1 202 ? 5.366 -2.919 0.018 1.00 97.19 202 LEU A C 1
ATOM 1566 O O . LEU A 1 202 ? 6.325 -3.509 0.502 1.00 97.19 202 LEU A O 1
ATOM 1570 N N . LEU A 1 203 ? 4.237 -3.557 -0.313 1.00 95.50 203 LEU A N 1
ATOM 1571 C CA . LEU A 1 203 ? 4.062 -5.004 -0.115 1.00 95.50 203 LEU A CA 1
ATOM 1572 C C . LEU A 1 203 ? 4.994 -5.835 -0.993 1.00 95.50 203 LEU A C 1
ATOM 1574 O O . LEU A 1 203 ? 5.563 -6.811 -0.516 1.00 95.50 203 LEU A O 1
ATOM 1578 N N . ILE A 1 204 ? 5.200 -5.443 -2.255 1.00 93.56 204 ILE A N 1
ATOM 1579 C CA . ILE A 1 204 ? 6.180 -6.118 -3.120 1.00 93.56 204 ILE A CA 1
ATOM 1580 C C . ILE A 1 204 ? 7.585 -6.008 -2.515 1.00 93.56 204 ILE A C 1
ATOM 1582 O O . ILE A 1 204 ? 8.344 -6.977 -2.559 1.00 93.56 204 ILE A O 1
ATOM 1586 N N . VAL A 1 205 ? 7.936 -4.848 -1.951 1.00 93.75 205 VAL A N 1
ATOM 1587 C CA . VAL A 1 205 ? 9.230 -4.650 -1.284 1.00 93.75 205 VAL A CA 1
ATOM 1588 C C . VAL A 1 205 ? 9.333 -5.516 -0.028 1.00 93.75 205 VAL A C 1
ATOM 1590 O O . VAL A 1 205 ? 10.318 -6.236 0.101 1.00 93.75 205 VAL A O 1
ATOM 1593 N N . ALA A 1 206 ? 8.313 -5.529 0.832 1.00 93.81 206 ALA A N 1
ATOM 1594 C CA . ALA A 1 206 ? 8.279 -6.354 2.041 1.00 93.81 206 ALA A CA 1
ATOM 1595 C C . ALA A 1 206 ? 8.408 -7.858 1.739 1.00 93.81 206 ALA A C 1
ATOM 1597 O O . ALA A 1 206 ? 9.130 -8.574 2.427 1.00 93.81 206 ALA A O 1
ATOM 1598 N N . GLU A 1 207 ? 7.758 -8.341 0.676 1.00 90.31 207 GLU A N 1
ATOM 1599 C CA . GLU A 1 207 ? 7.786 -9.758 0.295 1.00 90.31 207 GLU A CA 1
ATOM 1600 C C . GLU A 1 207 ? 9.098 -10.176 -0.380 1.00 90.31 207 GLU A C 1
ATOM 1602 O O . GLU A 1 207 ? 9.575 -11.294 -0.178 1.00 90.31 207 GLU A O 1
ATOM 1607 N N . ARG A 1 208 ? 9.685 -9.308 -1.214 1.00 87.81 208 ARG A N 1
ATOM 1608 C CA . ARG A 1 208 ? 10.892 -9.640 -1.993 1.00 87.81 208 ARG A CA 1
ATOM 1609 C C . ARG A 1 208 ? 12.194 -9.283 -1.288 1.00 87.81 208 ARG A C 1
ATOM 1611 O O . ARG A 1 208 ? 13.211 -9.921 -1.555 1.00 87.81 208 ARG A O 1
ATOM 1618 N N . TYR A 1 209 ? 12.165 -8.262 -0.440 1.00 91.06 209 TYR A N 1
ATOM 1619 C CA . TYR A 1 209 ? 13.325 -7.684 0.234 1.00 91.06 209 TYR A CA 1
ATOM 1620 C C . TYR A 1 209 ? 13.030 -7.450 1.725 1.00 91.06 209 TYR A C 1
ATOM 1622 O O . TYR A 1 209 ? 13.187 -6.324 2.203 1.00 91.06 209 TYR A O 1
ATOM 1630 N N . PRO A 1 210 ? 12.618 -8.494 2.474 1.00 91.31 210 PRO A N 1
ATOM 1631 C CA . PRO A 1 210 ? 12.152 -8.348 3.852 1.00 91.31 210 PRO A CA 1
ATOM 1632 C C . PRO A 1 210 ? 13.190 -7.675 4.752 1.00 91.31 210 PRO A C 1
ATOM 1634 O O . PRO A 1 210 ? 12.837 -6.759 5.471 1.00 91.31 210 PRO A O 1
ATOM 1637 N N . GLY A 1 211 ? 14.480 -8.020 4.637 1.00 91.12 211 GLY A N 1
ATOM 1638 C CA . GLY A 1 211 ? 15.525 -7.396 5.460 1.00 91.12 211 GLY A CA 1
ATOM 1639 C C . GLY A 1 211 ? 15.664 -5.882 5.261 1.00 91.12 211 GLY A C 1
ATOM 1640 O O . GLY A 1 211 ? 15.875 -5.164 6.225 1.00 91.12 211 GLY A O 1
ATOM 1641 N N . ILE A 1 212 ? 15.489 -5.384 4.031 1.00 92.25 212 ILE A N 1
ATOM 1642 C CA . ILE A 1 212 ? 15.530 -3.936 3.748 1.00 92.25 212 ILE A CA 1
ATOM 1643 C C . ILE A 1 212 ? 14.257 -3.260 4.256 1.00 92.25 212 ILE A C 1
ATOM 1645 O O . ILE A 1 212 ? 14.288 -2.126 4.724 1.00 92.25 212 ILE A O 1
ATOM 1649 N N . PHE A 1 213 ? 13.118 -3.936 4.108 1.00 95.75 213 PHE A N 1
ATOM 1650 C CA . PHE A 1 213 ? 11.841 -3.397 4.547 1.00 95.75 213 PHE A CA 1
ATOM 1651 C C . PHE A 1 213 ? 11.733 -3.354 6.075 1.00 95.75 213 PHE A C 1
ATOM 1653 O O . PHE A 1 213 ? 11.177 -2.393 6.592 1.00 95.75 213 PHE A O 1
ATOM 1660 N N . ASP A 1 214 ? 12.293 -4.338 6.783 1.00 95.19 214 ASP A N 1
ATOM 1661 C CA . ASP A 1 214 ? 12.341 -4.392 8.249 1.00 95.19 214 ASP A CA 1
ATOM 1662 C C . ASP A 1 214 ? 13.022 -3.134 8.827 1.00 95.19 214 ASP A C 1
ATOM 1664 O O . ASP A 1 214 ? 12.485 -2.517 9.747 1.00 95.19 214 ASP A O 1
ATOM 1668 N N . ASP A 1 215 ? 14.124 -2.664 8.224 1.00 94.31 215 ASP A N 1
ATOM 1669 C CA . ASP A 1 215 ? 14.828 -1.441 8.657 1.00 94.31 215 ASP A CA 1
ATOM 1670 C C . ASP A 1 215 ? 13.957 -0.173 8.580 1.00 94.31 215 ASP A C 1
ATOM 1672 O O . ASP A 1 215 ? 14.142 0.767 9.351 1.00 94.31 215 ASP A O 1
ATOM 1676 N N . ALA A 1 216 ? 12.998 -0.145 7.656 1.00 95.88 216 ALA A N 1
ATOM 1677 C CA . ALA A 1 216 ? 12.110 0.987 7.386 1.00 95.88 216 ALA A CA 1
ATOM 1678 C C . ALA A 1 216 ? 10.662 0.735 7.841 1.00 95.88 216 ALA A C 1
ATOM 1680 O O . ALA A 1 216 ? 9.777 1.561 7.598 1.00 95.88 216 ALA A O 1
ATOM 1681 N N . PHE A 1 217 ? 10.401 -0.405 8.484 1.00 97.19 217 PHE A N 1
ATOM 1682 C CA . PHE A 1 217 ? 9.057 -0.875 8.796 1.00 97.19 217 PHE A CA 1
ATOM 1683 C C . PHE A 1 217 ? 8.290 0.119 9.667 1.00 97.19 217 PHE A C 1
ATOM 1685 O O . PHE A 1 217 ? 7.154 0.465 9.344 1.00 97.19 217 PHE A O 1
ATOM 1692 N N . LYS A 1 218 ? 8.924 0.601 10.742 1.00 97.25 218 LYS A N 1
ATOM 1693 C CA . LYS A 1 218 ? 8.303 1.522 11.705 1.00 97.25 218 LYS A CA 1
ATOM 1694 C C . LYS A 1 218 ? 7.898 2.832 11.032 1.00 97.25 218 LYS A C 1
ATOM 1696 O O . LYS A 1 218 ? 6.729 3.193 11.081 1.00 97.25 218 LYS A O 1
ATOM 1701 N N . ASP A 1 219 ? 8.821 3.448 10.292 1.00 97.62 219 ASP A N 1
ATOM 1702 C CA . ASP A 1 219 ? 8.572 4.701 9.570 1.00 97.62 219 ASP A CA 1
ATOM 1703 C C . ASP A 1 219 ? 7.443 4.553 8.537 1.00 97.62 219 ASP A C 1
ATOM 1705 O O . ASP A 1 219 ? 6.579 5.420 8.404 1.00 97.62 219 ASP A O 1
ATOM 1709 N N . VAL A 1 220 ? 7.414 3.432 7.802 1.00 98.00 220 VAL A N 1
ATOM 1710 C CA . VAL A 1 220 ? 6.336 3.152 6.841 1.00 98.00 220 VAL A CA 1
ATOM 1711 C C . VAL A 1 220 ? 4.995 2.995 7.554 1.00 98.00 220 VAL A C 1
ATOM 1713 O O . VAL A 1 220 ? 3.995 3.554 7.099 1.00 98.00 220 VAL A O 1
ATOM 1716 N N . VAL A 1 221 ? 4.951 2.230 8.645 1.00 97.69 221 VAL A N 1
ATOM 1717 C CA . VAL A 1 221 ? 3.718 2.017 9.408 1.00 97.69 221 VAL A CA 1
ATOM 1718 C C . VAL A 1 221 ? 3.213 3.326 10.000 1.00 97.69 221 VAL A C 1
ATOM 1720 O O . VAL A 1 221 ? 2.026 3.599 9.850 1.00 97.69 221 VAL A O 1
ATOM 1723 N N . ASP A 1 222 ? 4.078 4.150 10.590 1.00 96.50 222 ASP A N 1
ATOM 1724 C CA . ASP A 1 222 ? 3.697 5.437 11.182 1.00 96.50 222 ASP A CA 1
ATOM 1725 C C . ASP A 1 222 ? 3.038 6.360 10.145 1.00 96.50 222 ASP A C 1
ATOM 1727 O O . ASP A 1 222 ? 1.959 6.913 10.385 1.00 96.50 222 ASP A O 1
ATOM 1731 N N . LEU A 1 223 ? 3.612 6.443 8.940 1.00 97.31 223 LEU A N 1
ATOM 1732 C CA . LEU A 1 223 ? 3.018 7.199 7.835 1.00 97.31 223 LEU A CA 1
ATOM 1733 C C . LEU A 1 223 ? 1.654 6.625 7.411 1.00 97.31 223 LEU A C 1
ATOM 1735 O O . LEU A 1 223 ? 0.688 7.370 7.227 1.00 97.31 223 LEU A O 1
ATOM 1739 N N . VAL A 1 224 ? 1.540 5.301 7.257 1.00 97.69 224 VAL A N 1
ATOM 1740 C CA . VAL A 1 224 ? 0.283 4.650 6.838 1.00 97.69 224 VAL A CA 1
ATOM 1741 C C . VAL A 1 224 ? -0.799 4.740 7.925 1.00 97.69 224 VAL A C 1
ATOM 1743 O O . VAL A 1 224 ? -1.979 4.878 7.596 1.00 97.69 224 VAL A O 1
ATOM 1746 N N . VAL A 1 225 ? -0.430 4.721 9.208 1.00 96.44 225 VAL A N 1
ATOM 1747 C CA . VAL A 1 225 ? -1.344 4.967 10.336 1.00 96.44 225 VAL A CA 1
ATOM 1748 C C . VAL A 1 225 ? -1.904 6.383 10.267 1.00 96.44 225 VAL A C 1
ATOM 1750 O O . VAL A 1 225 ? -3.118 6.546 10.399 1.00 96.44 225 VAL A O 1
ATOM 1753 N N . GLY A 1 226 ? -1.067 7.384 9.970 1.00 94.75 226 GLY A N 1
ATOM 1754 C CA . GLY A 1 226 ? -1.522 8.758 9.736 1.00 94.75 226 GLY A CA 1
ATOM 1755 C C . GLY A 1 226 ? -2.623 8.832 8.672 1.00 94.75 226 GLY A C 1
ATOM 1756 O O . GLY A 1 226 ? -3.675 9.433 8.897 1.00 94.75 226 GLY A O 1
ATOM 1757 N N . TRP A 1 227 ? -2.445 8.116 7.557 1.00 95.12 227 TRP A N 1
ATOM 1758 C CA . TRP A 1 227 ? -3.479 7.977 6.525 1.00 95.12 227 TRP A CA 1
ATOM 1759 C C . TRP A 1 227 ? -4.714 7.201 6.996 1.00 95.12 227 TRP A C 1
ATOM 1761 O O . TRP A 1 227 ? -5.830 7.517 6.589 1.00 95.12 227 TRP A O 1
ATOM 1771 N N . SER A 1 228 ? -4.552 6.186 7.844 1.00 93.75 228 SER A N 1
ATOM 1772 C CA . SER A 1 228 ? -5.675 5.395 8.356 1.00 93.75 228 SER A CA 1
ATOM 1773 C C . SER A 1 228 ? -6.563 6.192 9.318 1.00 93.75 228 SER A C 1
ATOM 1775 O O . SER A 1 228 ? -7.770 5.953 9.365 1.00 93.75 228 SER A O 1
ATOM 1777 N N . ILE A 1 229 ? -6.003 7.168 10.037 1.00 93.31 229 ILE A N 1
ATOM 1778 C CA . ILE A 1 229 ? -6.750 8.045 10.953 1.00 93.31 229 ILE A CA 1
ATOM 1779 C C . ILE A 1 229 ? -7.496 9.162 10.197 1.00 93.31 229 ILE A C 1
ATOM 1781 O O . ILE A 1 229 ? -8.499 9.683 10.693 1.00 93.31 229 ILE A O 1
ATOM 1785 N N . ASP A 1 230 ? -7.072 9.506 8.977 1.00 90.44 230 ASP A N 1
ATOM 1786 C CA . ASP A 1 230 ? -7.748 10.519 8.166 1.00 90.44 230 ASP A CA 1
ATOM 1787 C C . ASP A 1 230 ? -9.155 10.057 7.724 1.00 90.44 230 ASP A C 1
ATOM 1789 O O . ASP A 1 230 ? -9.349 9.127 6.935 1.00 90.44 230 ASP A O 1
ATOM 1793 N N . ALA A 1 231 ? -10.171 10.768 8.219 1.00 85.00 231 ALA A N 1
ATOM 1794 C CA . ALA A 1 231 ? -11.577 10.521 7.916 1.00 85.00 231 ALA A CA 1
ATOM 1795 C C . ALA A 1 231 ? -11.961 10.824 6.453 1.00 85.00 231 ALA A C 1
ATOM 1797 O O . ALA A 1 231 ? -13.042 10.417 6.016 1.00 85.00 231 ALA A O 1
ATOM 1798 N N . SER A 1 232 ? -11.109 11.527 5.696 1.00 87.88 232 SER A N 1
ATOM 1799 C CA . SER A 1 232 ? -11.296 11.763 4.260 1.00 87.88 232 SER A CA 1
ATOM 1800 C C . SER A 1 232 ? -11.101 10.488 3.430 1.00 87.88 232 SER A C 1
ATOM 1802 O O . SER A 1 232 ? -11.659 10.368 2.335 1.00 87.88 232 SER A O 1
ATOM 1804 N N . VAL A 1 233 ? -10.362 9.507 3.962 1.00 90.50 233 VAL A N 1
ATOM 1805 C CA . VAL A 1 233 ? -10.010 8.279 3.249 1.00 90.50 233 VAL A CA 1
ATOM 1806 C C . VAL A 1 233 ? -11.238 7.370 3.081 1.00 90.50 233 VAL A C 1
ATOM 1808 O O . VAL A 1 233 ? -11.856 6.952 4.065 1.00 90.50 233 VAL A O 1
ATOM 1811 N N . PRO A 1 234 ? -11.597 6.978 1.841 1.00 91.56 234 PRO A N 1
ATOM 1812 C CA . PRO A 1 234 ? -12.740 6.115 1.585 1.00 91.56 234 PRO A CA 1
ATOM 1813 C C . PRO A 1 234 ? -12.594 4.740 2.235 1.00 91.56 234 PRO A C 1
ATOM 1815 O O . PRO A 1 234 ? -11.510 4.159 2.267 1.00 91.56 234 PRO A O 1
ATOM 1818 N N . LYS A 1 235 ? -13.724 4.138 2.623 1.00 89.56 235 LYS A N 1
ATOM 1819 C CA . LYS A 1 235 ? -13.770 2.790 3.225 1.00 89.56 235 LYS A CA 1
ATOM 1820 C C . LYS A 1 235 ? -13.061 1.712 2.392 1.00 89.56 235 LYS A C 1
ATOM 1822 O O . LYS A 1 235 ? -12.461 0.800 2.954 1.00 89.56 235 LYS A O 1
ATOM 1827 N N . ALA A 1 236 ? -13.118 1.812 1.060 1.00 92.31 236 ALA A N 1
ATOM 1828 C CA . ALA A 1 236 ? -12.420 0.886 0.168 1.00 92.31 236 ALA A CA 1
ATOM 1829 C C . ALA A 1 236 ? -10.893 0.974 0.340 1.00 92.31 236 ALA A C 1
ATOM 1831 O O . ALA A 1 236 ? -10.234 -0.053 0.446 1.00 92.31 236 ALA A O 1
ATOM 1832 N N . THR A 1 237 ? -10.347 2.188 0.447 1.00 93.62 237 THR A N 1
ATOM 1833 C CA . THR A 1 237 ? -8.918 2.419 0.697 1.00 93.62 237 THR A CA 1
ATOM 1834 C C . THR A 1 237 ? -8.529 2.032 2.123 1.00 93.62 237 THR A C 1
ATOM 1836 O O . THR A 1 237 ? -7.510 1.379 2.303 1.00 93.62 237 THR A O 1
ATOM 1839 N N . GLN A 1 238 ? -9.370 2.319 3.122 1.00 93.06 238 GLN A N 1
ATOM 1840 C CA . GLN A 1 238 ? -9.171 1.833 4.498 1.00 93.06 238 GLN A CA 1
ATOM 1841 C C . GLN A 1 238 ? -9.075 0.298 4.561 1.00 93.06 238 GLN A C 1
ATOM 1843 O O . GLN A 1 238 ? -8.240 -0.249 5.271 1.00 93.06 238 GLN A O 1
ATOM 1848 N N . SER A 1 239 ? -9.877 -0.412 3.760 1.00 92.69 239 SER A N 1
ATOM 1849 C CA . SER A 1 239 ? -9.802 -1.880 3.676 1.00 92.69 239 SER A CA 1
ATOM 1850 C C . SER A 1 239 ? -8.467 -2.363 3.091 1.00 92.69 239 SER A C 1
ATOM 1852 O O . SER A 1 239 ? -7.969 -3.410 3.495 1.00 92.69 239 SER A O 1
ATOM 1854 N N . LEU A 1 240 ? -7.870 -1.601 2.165 1.00 95.81 240 LEU A N 1
ATOM 1855 C CA . LEU A 1 240 ? -6.536 -1.895 1.629 1.00 95.81 240 LEU A CA 1
ATOM 1856 C C . LEU A 1 240 ? -5.436 -1.634 2.660 1.00 95.81 240 LEU A C 1
ATOM 1858 O O . LEU A 1 240 ? -4.486 -2.403 2.716 1.00 95.81 240 LEU A O 1
ATOM 1862 N N . ILE A 1 241 ? -5.572 -0.593 3.487 1.00 96.50 241 ILE A N 1
ATOM 1863 C CA . ILE A 1 241 ? -4.656 -0.328 4.606 1.00 96.50 241 ILE A CA 1
ATOM 1864 C C . ILE A 1 241 ? -4.717 -1.471 5.633 1.00 96.50 241 ILE A C 1
ATOM 1866 O O . ILE A 1 241 ? -3.682 -1.968 6.068 1.00 96.50 241 ILE A O 1
ATOM 1870 N N . PHE A 1 242 ? -5.919 -1.948 5.967 1.00 92.38 242 PHE A N 1
ATOM 1871 C CA . PHE A 1 242 ? -6.088 -3.104 6.852 1.00 92.38 242 PHE A CA 1
ATOM 1872 C C . PHE A 1 242 ? -5.412 -4.364 6.286 1.00 92.38 242 PHE A C 1
ATOM 1874 O O . PHE A 1 242 ? -4.668 -5.046 6.990 1.00 92.38 242 PHE A O 1
ATOM 1881 N N . ASP A 1 243 ? -5.632 -4.668 5.000 1.00 92.88 243 ASP A N 1
ATOM 1882 C CA . ASP A 1 243 ? -4.968 -5.804 4.347 1.00 92.88 243 ASP A CA 1
ATOM 1883 C C . ASP A 1 243 ? -3.445 -5.627 4.284 1.00 92.88 243 ASP A C 1
ATOM 1885 O O . ASP A 1 243 ? -2.710 -6.589 4.501 1.00 92.88 243 ASP A O 1
ATOM 1889 N N . PHE A 1 244 ? -2.975 -4.398 4.051 1.00 96.06 244 PHE A N 1
ATOM 1890 C CA . PHE A 1 244 ? -1.561 -4.044 4.086 1.00 96.06 244 PHE A CA 1
ATOM 1891 C C . PHE A 1 244 ? -0.940 -4.385 5.442 1.00 96.06 244 PHE A C 1
ATOM 1893 O O . PHE A 1 244 ? -0.007 -5.184 5.484 1.00 96.06 244 PHE A O 1
ATOM 1900 N N . PHE A 1 245 ? -1.495 -3.873 6.546 1.00 94.88 245 PHE A N 1
ATOM 1901 C CA . PHE A 1 245 ? -0.985 -4.175 7.885 1.00 94.88 245 PHE A CA 1
ATOM 1902 C C . PHE A 1 245 ? -0.993 -5.676 8.177 1.00 94.88 245 PHE A C 1
ATOM 1904 O O . PHE A 1 245 ? 0.010 -6.207 8.650 1.00 94.88 245 PHE A O 1
ATOM 1911 N N . ARG A 1 246 ? -2.070 -6.378 7.807 1.00 89.94 246 ARG A N 1
ATOM 1912 C CA . ARG A 1 246 ? -2.178 -7.830 7.992 1.00 89.94 246 ARG A CA 1
ATOM 1913 C C . ARG A 1 246 ? -1.112 -8.610 7.216 1.00 89.94 246 ARG A C 1
ATOM 1915 O O . ARG A 1 246 ? -0.612 -9.623 7.699 1.00 89.94 246 ARG A O 1
ATOM 1922 N N . ARG A 1 247 ? -0.767 -8.180 6.001 1.00 90.94 247 ARG A N 1
ATOM 1923 C CA . ARG A 1 247 ? 0.242 -8.856 5.167 1.00 90.94 247 ARG A CA 1
ATOM 1924 C C . ARG A 1 247 ? 1.671 -8.646 5.662 1.00 90.94 247 ARG A C 1
ATOM 1926 O O . ARG A 1 247 ? 2.517 -9.476 5.348 1.00 90.94 247 ARG A O 1
ATOM 1933 N N . LEU A 1 248 ? 1.918 -7.628 6.485 1.00 92.50 248 LEU A N 1
ATOM 1934 C CA . LEU A 1 248 ? 3.209 -7.371 7.135 1.00 92.50 248 LEU A CA 1
ATOM 1935 C C . LEU A 1 248 ? 3.425 -8.186 8.422 1.00 92.50 248 LEU A C 1
ATOM 1937 O O . LEU A 1 248 ? 4.195 -7.790 9.291 1.00 92.50 248 LEU A O 1
ATOM 1941 N N . TRP A 1 249 ? 2.741 -9.321 8.585 1.00 86.38 249 TRP A N 1
ATOM 1942 C CA . TRP A 1 249 ? 2.799 -10.132 9.808 1.00 86.38 249 TRP A CA 1
ATOM 1943 C C . TRP A 1 249 ? 4.232 -10.506 10.224 1.00 86.38 249 TRP A C 1
ATOM 1945 O O . TRP A 1 249 ? 4.549 -10.479 11.409 1.00 86.38 249 TRP A O 1
ATOM 1955 N N . THR A 1 250 ? 5.122 -10.814 9.272 1.00 85.81 250 THR A N 1
ATOM 1956 C CA . THR A 1 250 ? 6.530 -11.133 9.567 1.00 85.81 250 THR A CA 1
ATOM 1957 C C . THR A 1 250 ? 7.248 -9.965 10.232 1.00 85.81 250 THR A C 1
ATOM 1959 O O . THR A 1 250 ? 7.949 -10.154 11.221 1.00 85.81 250 THR A O 1
ATOM 1962 N N . GLN A 1 251 ? 7.017 -8.753 9.732 1.00 91.12 251 GLN A N 1
ATOM 1963 C CA . GLN A 1 251 ? 7.589 -7.526 10.272 1.00 91.12 251 GLN A CA 1
ATOM 1964 C C . GLN A 1 251 ? 7.009 -7.221 11.656 1.00 91.12 251 GLN A C 1
ATOM 1966 O O . GLN A 1 251 ? 7.752 -6.881 12.573 1.00 91.12 251 GLN A O 1
ATOM 1971 N N . TRP A 1 252 ? 5.695 -7.394 11.839 1.00 90.88 252 TRP A N 1
ATOM 1972 C CA . TRP A 1 252 ? 5.053 -7.230 13.147 1.00 90.88 252 TRP A CA 1
ATOM 1973 C C . TRP A 1 252 ? 5.637 -8.173 14.198 1.00 90.88 252 TRP A C 1
ATOM 1975 O O . TRP A 1 252 ? 5.886 -7.739 15.319 1.00 90.88 252 TRP A O 1
ATOM 1985 N N . ALA A 1 253 ? 5.911 -9.434 13.842 1.00 84.00 253 ALA A N 1
AT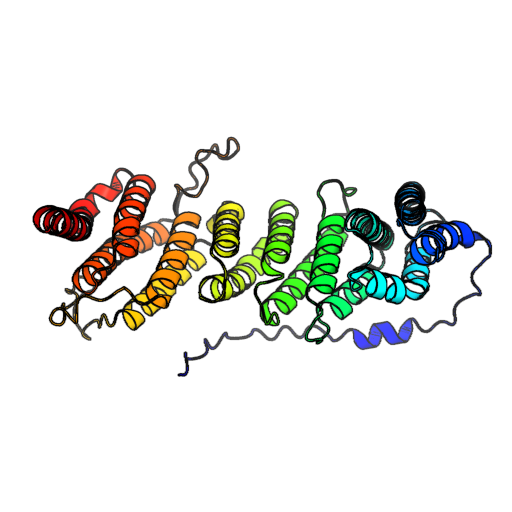OM 1986 C CA . ALA A 1 253 ? 6.570 -10.377 14.747 1.00 84.00 253 ALA A CA 1
ATOM 1987 C C . ALA A 1 253 ? 7.992 -9.934 15.132 1.00 84.00 253 ALA A C 1
ATOM 1989 O O . ALA A 1 253 ? 8.384 -10.099 16.285 1.00 84.00 253 ALA A O 1
ATOM 1990 N N . ASN A 1 254 ? 8.741 -9.337 14.199 1.00 86.69 254 ASN A N 1
ATOM 1991 C CA . ASN A 1 254 ? 10.096 -8.827 14.446 1.00 86.69 254 ASN A CA 1
ATOM 1992 C C . ASN A 1 254 ? 10.112 -7.513 15.251 1.00 86.69 254 ASN A C 1
ATOM 1994 O O . ASN A 1 254 ? 11.135 -7.152 15.834 1.00 86.69 254 ASN A O 1
ATOM 1998 N N . HIS A 1 255 ? 8.992 -6.789 15.286 1.00 89.50 255 HIS A N 1
ATOM 1999 C CA . HIS A 1 255 ? 8.879 -5.458 15.884 1.00 89.50 255 HIS A CA 1
ATOM 2000 C C . HIS A 1 255 ? 7.676 -5.343 16.825 1.00 89.50 255 HIS A C 1
ATOM 2002 O O . HIS A 1 255 ? 6.988 -4.319 16.850 1.00 89.50 255 HIS A O 1
ATOM 2008 N N . LEU A 1 256 ? 7.423 -6.389 17.613 1.00 87.12 256 LEU A N 1
ATOM 2009 C CA . LEU A 1 256 ? 6.233 -6.467 18.453 1.00 87.12 256 LEU A CA 1
ATOM 2010 C C . LEU A 1 256 ? 6.153 -5.330 19.482 1.00 87.12 256 LEU A C 1
ATOM 2012 O O . LEU A 1 256 ? 5.086 -4.743 19.635 1.00 87.12 256 LEU A O 1
ATOM 2016 N N . ASP A 1 257 ? 7.278 -4.948 20.093 1.00 88.31 257 ASP A N 1
ATOM 2017 C CA . ASP A 1 257 ? 7.352 -3.820 21.037 1.00 88.31 257 ASP A CA 1
ATOM 2018 C C . ASP A 1 257 ? 6.828 -2.513 20.426 1.00 88.31 257 ASP A C 1
ATOM 2020 O O . ASP A 1 257 ? 6.123 -1.743 21.072 1.00 88.31 257 ASP A O 1
ATOM 2024 N N . PHE A 1 258 ? 7.136 -2.271 19.147 1.00 92.31 258 PHE A N 1
ATOM 2025 C CA . PHE A 1 258 ? 6.633 -1.100 18.431 1.00 92.31 258 PHE A CA 1
ATOM 2026 C C . PHE A 1 258 ? 5.119 -1.185 18.213 1.00 92.31 258 PHE A C 1
ATOM 2028 O O . PHE A 1 258 ? 4.420 -0.195 18.411 1.00 92.31 258 PHE A O 1
ATOM 2035 N N . GLY A 1 259 ? 4.599 -2.362 17.855 1.00 91.62 259 GLY A N 1
ATOM 2036 C CA . GLY A 1 259 ? 3.158 -2.568 17.721 1.00 91.62 259 GLY A CA 1
ATOM 2037 C C . GLY A 1 259 ? 2.402 -2.347 19.031 1.00 91.62 259 GLY A C 1
ATOM 2038 O O . GLY A 1 259 ? 1.353 -1.703 19.025 1.00 91.62 259 GLY A O 1
ATOM 2039 N N . MET A 1 260 ? 2.946 -2.819 20.154 1.00 89.00 260 MET A N 1
ATOM 2040 C CA . MET A 1 260 ? 2.347 -2.603 21.475 1.00 89.00 260 MET A CA 1
ATOM 2041 C C . MET A 1 260 ? 2.370 -1.128 21.884 1.00 89.00 260 MET A C 1
ATOM 2043 O O . MET A 1 260 ? 1.349 -0.598 22.331 1.00 89.00 260 MET A O 1
ATOM 2047 N N . GLU A 1 261 ? 3.490 -0.440 21.656 1.00 92.31 261 GLU A N 1
ATOM 2048 C CA . GLU A 1 261 ? 3.607 0.994 21.925 1.00 92.31 261 GLU A CA 1
ATOM 2049 C C . GLU A 1 261 ? 2.621 1.816 21.084 1.00 92.31 261 GLU A C 1
ATOM 2051 O O . GLU A 1 261 ? 1.937 2.707 21.594 1.00 92.31 261 GLU A O 1
ATOM 2056 N N . LEU A 1 262 ? 2.472 1.466 19.805 1.00 94.38 262 LEU A N 1
ATOM 2057 C CA . LEU A 1 262 ? 1.497 2.086 18.915 1.00 94.38 262 LEU A CA 1
ATOM 2058 C C . LEU A 1 262 ? 0.058 1.876 19.412 1.00 94.38 262 LEU A C 1
ATOM 2060 O O . LEU A 1 262 ? -0.720 2.829 19.452 1.00 94.38 262 LEU A O 1
ATOM 2064 N N . LEU A 1 263 ? -0.307 0.662 19.840 1.00 93.31 263 LEU A N 1
ATOM 2065 C CA . LEU A 1 263 ? -1.628 0.409 20.427 1.00 93.31 263 LEU A CA 1
ATOM 2066 C C . LEU A 1 263 ? -1.883 1.250 21.678 1.00 93.31 263 LEU A C 1
ATOM 2068 O O . LEU A 1 263 ? -2.996 1.749 21.856 1.00 93.31 263 LEU A O 1
ATOM 2072 N N . ARG A 1 264 ? -0.871 1.418 22.533 1.00 91.12 264 ARG A N 1
ATOM 2073 C CA . ARG A 1 264 ? -0.965 2.240 23.744 1.00 91.12 264 ARG A CA 1
ATOM 2074 C C . ARG A 1 264 ? -1.231 3.707 23.410 1.00 91.12 264 ARG A C 1
ATOM 2076 O O . ARG A 1 264 ? -2.103 4.321 24.030 1.00 91.12 264 ARG A O 1
ATOM 2083 N N . HIS A 1 265 ? -0.531 4.252 22.417 1.00 92.81 265 HIS A N 1
ATOM 2084 C CA . HIS A 1 265 ? -0.774 5.611 21.934 1.00 92.81 265 HIS A CA 1
ATOM 2085 C C . HIS A 1 265 ? -2.182 5.765 21.352 1.00 92.81 265 HIS A C 1
ATOM 2087 O O . HIS A 1 265 ? -2.914 6.654 21.777 1.00 92.81 265 HIS A O 1
ATOM 2093 N N . LEU A 1 266 ? -2.615 4.841 20.487 1.00 93.94 266 LEU A N 1
ATOM 2094 C CA . LEU A 1 266 ? -3.960 4.873 19.900 1.00 93.94 266 LEU A CA 1
ATOM 2095 C C . LEU A 1 266 ? -5.069 4.799 20.963 1.00 93.94 266 LEU A C 1
ATOM 2097 O O . LEU A 1 266 ? -6.087 5.476 20.835 1.00 93.94 266 LEU A O 1
ATOM 2101 N N . ILE A 1 267 ? -4.885 3.999 22.018 1.00 90.81 267 ILE A N 1
ATOM 2102 C CA . ILE A 1 267 ? -5.812 3.955 23.160 1.00 90.81 267 ILE A CA 1
ATOM 2103 C C . ILE A 1 267 ? -5.824 5.278 23.926 1.00 90.81 267 ILE A C 1
ATOM 2105 O O . ILE A 1 267 ? -6.894 5.744 24.309 1.00 90.81 267 ILE A O 1
ATOM 2109 N N . THR A 1 268 ? -4.656 5.876 24.156 1.00 90.44 268 THR A N 1
ATOM 2110 C CA . THR A 1 268 ? -4.544 7.152 24.878 1.00 90.44 268 THR A CA 1
ATOM 2111 C C . THR A 1 268 ? -5.267 8.260 24.111 1.00 90.44 268 THR A C 1
ATOM 2113 O O . THR A 1 268 ? -6.108 8.955 24.677 1.00 90.44 268 THR A O 1
ATOM 2116 N N . ASP A 1 269 ? -5.053 8.345 22.798 1.00 91.06 269 ASP A N 1
ATOM 2117 C CA . ASP A 1 269 ? -5.779 9.275 21.928 1.00 91.06 269 ASP A CA 1
ATOM 2118 C C . ASP A 1 269 ? -7.293 8.996 21.949 1.00 91.06 269 ASP A C 1
ATOM 2120 O O . ASP A 1 269 ? -8.118 9.914 21.946 1.00 91.06 269 ASP A O 1
ATOM 2124 N N . PHE A 1 270 ? -7.687 7.721 22.012 1.00 89.81 270 PHE A N 1
ATOM 2125 C CA . PHE A 1 270 ? -9.091 7.326 22.095 1.00 89.81 270 PHE A CA 1
ATOM 2126 C C . PHE A 1 270 ? -9.743 7.775 23.408 1.00 89.81 270 PHE A C 1
ATOM 2128 O O . PHE A 1 270 ? -10.860 8.298 23.386 1.00 89.81 270 PHE A O 1
ATOM 2135 N N . GLU A 1 271 ? -9.053 7.628 24.541 1.00 87.44 271 GLU A N 1
ATOM 2136 C CA . GLU A 1 271 ? -9.494 8.141 25.845 1.00 87.44 271 GLU A CA 1
ATOM 2137 C C . GLU A 1 271 ? -9.733 9.648 25.803 1.00 87.44 271 GLU A C 1
ATOM 2139 O O . GLU A 1 271 ? -10.786 10.122 26.243 1.00 87.44 271 GLU A O 1
ATOM 2144 N N . GLU A 1 272 ? -8.783 10.394 25.237 1.00 87.38 272 GLU A N 1
ATOM 2145 C CA . GLU A 1 272 ? -8.874 11.846 25.112 1.00 87.38 272 GLU A CA 1
ATOM 2146 C C . GLU A 1 272 ? -10.069 12.266 24.251 1.00 87.38 272 GLU A C 1
ATOM 2148 O O . GLU A 1 272 ? -10.828 13.160 24.639 1.00 87.38 272 GLU A O 1
ATOM 2153 N N . LEU A 1 273 ? -10.286 11.590 23.117 1.00 85.38 273 LEU A N 1
ATOM 2154 C CA . LEU A 1 273 ? -11.407 11.879 22.221 1.00 85.38 273 LEU A CA 1
ATOM 2155 C C . LEU A 1 273 ? -12.767 11.545 22.838 1.00 85.38 273 LEU A C 1
ATOM 2157 O O . LEU A 1 273 ? -13.742 12.263 22.598 1.00 85.38 273 LEU A O 1
ATOM 2161 N N . VAL A 1 274 ? -12.849 10.459 23.606 1.00 83.44 274 VAL A N 1
ATOM 2162 C CA . VAL A 1 274 ? -14.087 10.061 24.285 1.00 83.44 274 VAL A CA 1
ATOM 2163 C C . VAL A 1 274 ? -14.301 10.886 25.550 1.00 83.44 274 VAL A C 1
ATOM 2165 O O . VAL A 1 274 ? -15.439 10.990 25.992 1.00 83.44 274 VAL A O 1
ATOM 2168 N N . GLY A 1 275 ? -13.270 11.531 26.102 1.00 76.62 275 GLY A N 1
ATOM 2169 C CA . GLY A 1 275 ? -13.351 12.311 27.338 1.00 76.62 275 GLY A CA 1
ATOM 2170 C C . GLY A 1 275 ? -13.331 11.432 28.589 1.00 76.62 275 GLY A C 1
ATOM 2171 O O . GLY A 1 275 ? -14.014 11.741 29.564 1.00 76.62 275 GLY A O 1
ATOM 2172 N N . VAL A 1 276 ? -12.593 10.323 28.544 1.00 69.75 276 VAL A N 1
ATOM 2173 C CA . VAL A 1 276 ? -12.310 9.465 29.700 1.00 69.75 276 VAL A CA 1
ATOM 2174 C C . VAL A 1 276 ? -11.093 10.046 30.420 1.00 69.75 276 VAL A C 1
ATOM 2176 O O . VAL A 1 276 ? -9.983 9.981 29.905 1.00 69.75 276 VAL A O 1
ATOM 2179 N N . ARG A 1 277 ? -11.275 10.649 31.604 1.00 55.78 277 ARG A N 1
ATOM 2180 C CA . ARG A 1 277 ? -10.142 11.062 32.452 1.00 55.78 277 ARG A CA 1
ATOM 2181 C C . ARG A 1 277 ? -9.829 9.978 33.469 1.00 55.78 277 ARG A C 1
ATOM 2183 O O . ARG A 1 277 ? -10.706 9.562 34.217 1.00 55.78 277 ARG A O 1
ATOM 2190 N N . ARG A 1 278 ? -8.555 9.599 33.555 1.00 53.53 278 ARG A N 1
ATOM 2191 C CA . ARG A 1 278 ? -8.012 8.912 34.731 1.00 53.53 278 ARG A CA 1
ATOM 2192 C C . ARG A 1 278 ? -7.802 9.949 35.838 1.00 53.53 278 ARG A C 1
ATOM 2194 O O . ARG A 1 278 ? -7.128 10.954 35.607 1.00 53.53 278 ARG A O 1
ATOM 2201 N N . GLU A 1 279 ? -8.364 9.740 37.027 1.00 42.88 279 GLU A N 1
ATOM 2202 C CA . GLU A 1 279 ? -8.021 10.586 38.174 1.00 42.88 279 GLU A CA 1
ATOM 2203 C C . GLU A 1 279 ? -6.545 10.372 38.566 1.00 42.88 279 GLU A C 1
ATOM 2205 O O . GLU A 1 279 ? -6.098 9.225 38.679 1.00 42.88 279 GLU A O 1
ATOM 2210 N N . PRO A 1 280 ? -5.757 11.439 38.798 1.00 35.56 280 PRO A N 1
ATOM 2211 C CA . PRO A 1 280 ? -4.374 11.289 39.230 1.00 35.56 280 PRO A CA 1
ATOM 2212 C C . PRO A 1 280 ? -4.315 10.687 40.644 1.00 35.56 280 PRO A C 1
ATOM 2214 O O . PRO A 1 280 ? -4.641 11.354 41.623 1.00 35.56 280 PRO A O 1
ATOM 2217 N N . GLY A 1 281 ? -3.857 9.433 40.748 1.00 44.66 281 GLY A N 1
ATOM 2218 C CA . GLY A 1 281 ? -3.588 8.752 42.023 1.00 44.66 281 GLY A CA 1
ATOM 2219 C C . GLY A 1 281 ? -4.406 7.487 42.307 1.00 44.66 281 GLY A C 1
ATOM 2220 O O . GLY A 1 281 ? -4.200 6.887 43.362 1.00 44.66 281 GLY A O 1
ATOM 2221 N N . GLN A 1 282 ? -5.294 7.051 41.406 1.00 40.00 282 GLN A N 1
ATOM 2222 C CA . GLN A 1 282 ? -5.931 5.733 41.517 1.00 40.00 282 GLN A CA 1
ATOM 2223 C C . GLN A 1 282 ? -5.042 4.617 40.928 1.00 40.00 282 GLN A C 1
ATOM 2225 O O . GLN A 1 282 ? -4.319 4.867 39.961 1.00 40.00 282 GLN A O 1
ATOM 2230 N N . PRO A 1 283 ? -5.063 3.392 41.496 1.00 40.56 283 PRO A N 1
ATOM 2231 C CA . PRO A 1 283 ? -4.421 2.226 40.883 1.00 40.56 283 PRO A CA 1
ATOM 2232 C C . PRO A 1 283 ? -4.983 1.977 39.472 1.00 40.56 283 PRO A C 1
ATOM 2234 O O . PRO A 1 283 ? -6.114 2.366 39.192 1.00 40.56 283 PRO A O 1
ATOM 2237 N N . GLU A 1 284 ? -4.216 1.303 38.603 1.00 46.66 284 GLU A N 1
ATOM 2238 C CA . GLU A 1 284 ? -4.555 1.003 37.190 1.00 46.66 284 GLU A CA 1
ATOM 2239 C C . GLU A 1 284 ? -5.942 0.347 36.982 1.00 46.66 284 GLU A C 1
ATOM 2241 O O . GLU A 1 284 ? -6.471 0.327 35.875 1.00 46.66 284 GLU A O 1
ATOM 2246 N N . GLU A 1 285 ? -6.571 -0.139 38.053 1.00 42.75 285 GLU A N 1
ATOM 2247 C CA . GLU A 1 285 ? -7.909 -0.734 38.077 1.00 42.75 285 GLU A CA 1
ATOM 2248 C C . GLU A 1 285 ? -9.065 0.266 38.294 1.00 42.75 285 GLU A C 1
ATOM 2250 O O . GLU A 1 285 ? -10.225 -0.152 38.241 1.00 42.75 285 GLU A O 1
ATOM 2255 N N . GLY A 1 286 ? -8.780 1.556 38.511 1.00 38.62 286 GLY A N 1
ATOM 2256 C CA . GLY A 1 286 ? -9.756 2.606 38.823 1.00 38.62 286 GLY A CA 1
ATOM 2257 C C . GLY A 1 286 ? -10.885 2.736 37.795 1.00 38.62 286 GLY A C 1
ATOM 2258 O O . GLY A 1 286 ? -10.657 2.756 36.585 1.00 38.62 286 GLY A O 1
ATOM 2259 N N . ALA A 1 287 ? -12.123 2.788 38.293 1.00 46.75 287 ALA A N 1
ATOM 2260 C CA . ALA A 1 287 ? -13.330 2.906 37.488 1.00 46.75 287 ALA A CA 1
ATOM 2261 C C . ALA A 1 287 ? -13.292 4.183 36.638 1.00 46.75 287 ALA A C 1
ATOM 2263 O O . ALA A 1 287 ? -13.072 5.274 37.156 1.00 46.75 287 ALA A O 1
ATOM 2264 N N . ILE A 1 288 ? -13.550 4.047 35.336 1.00 53.34 288 ILE A N 1
ATOM 2265 C CA . ILE A 1 288 ? -13.875 5.192 34.489 1.00 53.34 288 ILE A CA 1
ATOM 2266 C C . ILE A 1 288 ? -15.183 5.766 35.039 1.00 53.34 288 ILE A C 1
ATOM 2268 O O . ILE A 1 288 ? -16.227 5.119 34.925 1.00 53.34 288 ILE A O 1
ATOM 2272 N N . GLU A 1 289 ? -15.135 6.936 35.678 1.00 48.28 289 GLU A N 1
ATOM 2273 C CA . GLU A 1 289 ? -16.356 7.619 36.094 1.00 48.28 289 GLU A CA 1
ATOM 2274 C C . GLU A 1 289 ? -17.162 7.967 34.838 1.00 48.28 289 GLU A C 1
ATOM 2276 O O . GLU A 1 289 ? -16.761 8.772 33.994 1.00 48.28 289 GLU A O 1
ATOM 2281 N N . LEU A 1 290 ? -18.304 7.295 34.692 1.00 53.69 290 LEU A N 1
ATOM 2282 C CA . LEU A 1 290 ? -19.336 7.664 33.740 1.00 53.69 290 LEU A CA 1
ATOM 2283 C C . LEU A 1 290 ? -19.877 9.026 34.178 1.00 53.69 290 LEU A C 1
ATOM 2285 O O . LEU A 1 290 ? -20.792 9.093 35.000 1.00 53.69 290 LEU A O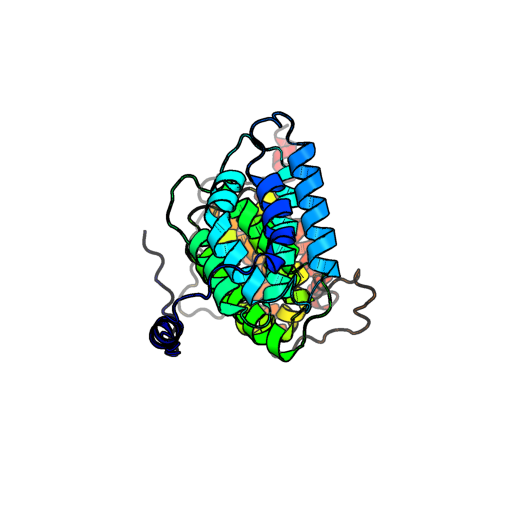 1
ATOM 2289 N N . ASP A 1 291 ? -19.336 10.117 33.630 1.00 47.84 291 ASP A N 1
ATOM 2290 C CA . ASP A 1 291 ? -20.078 11.377 33.632 1.00 47.84 291 ASP A CA 1
ATOM 2291 C C . ASP A 1 291 ? -21.484 11.079 33.096 1.00 47.84 291 ASP A C 1
ATOM 2293 O O . ASP A 1 291 ? -21.636 10.360 32.101 1.00 47.84 291 ASP A O 1
ATOM 2297 N N . SER A 1 292 ? -22.496 11.610 33.786 1.00 47.31 292 SER A N 1
ATOM 2298 C CA . SER A 1 292 ? -23.926 11.465 33.478 1.00 47.31 292 SER A CA 1
ATOM 2299 C C . SER A 1 292 ? -24.210 11.394 31.967 1.00 47.31 292 SER A C 1
ATOM 2301 O O . SER A 1 292 ? -23.622 12.188 31.222 1.00 47.31 292 SER A O 1
ATOM 2303 N N . PRO A 1 293 ? -25.108 10.488 31.510 1.00 47.66 293 PRO A N 1
ATOM 2304 C CA . PRO A 1 293 ? -25.271 10.127 30.101 1.00 47.66 293 PRO A CA 1
ATOM 2305 C C . PRO A 1 293 ? -25.444 11.383 29.255 1.00 47.66 293 PRO A C 1
ATOM 2307 O O . PRO A 1 293 ? -26.461 12.078 29.314 1.00 47.66 293 PRO A O 1
ATOM 2310 N N . THR A 1 294 ? -24.395 11.728 28.515 1.00 48.47 294 THR A N 1
ATOM 2311 C CA . THR A 1 294 ? -24.362 12.962 27.745 1.00 48.47 294 THR A CA 1
ATOM 2312 C C . THR A 1 294 ? -24.987 12.675 26.390 1.00 48.47 294 THR A C 1
ATOM 2314 O O . THR A 1 294 ? -24.297 12.256 25.476 1.00 48.47 294 THR A O 1
ATOM 2317 N N . SER A 1 295 ? -26.300 12.922 26.287 1.00 53.56 295 SER A N 1
ATOM 2318 C CA . SER A 1 295 ? -27.100 13.031 25.051 1.00 53.56 295 SER A CA 1
ATOM 2319 C C . SER A 1 295 ? -26.945 11.882 24.039 1.00 53.56 295 SER A C 1
ATOM 2321 O O . SER A 1 295 ? -25.961 11.857 23.311 1.00 53.56 295 SER A O 1
ATOM 2323 N N . GLY A 1 296 ? -27.969 11.018 23.926 1.00 60.19 296 GLY A N 1
ATOM 2324 C CA . GLY A 1 296 ? -28.102 9.906 22.963 1.00 60.19 296 GLY A CA 1
ATOM 2325 C C . GLY A 1 296 ? -27.927 10.305 21.493 1.00 60.19 296 GLY A C 1
ATOM 2326 O O . GLY A 1 296 ? -28.882 10.433 20.732 1.00 60.19 296 GLY A O 1
ATOM 2327 N N . GLY A 1 297 ? -26.682 10.555 21.113 1.00 76.00 297 GLY A N 1
ATOM 2328 C CA . GLY A 1 297 ? -26.243 10.918 19.780 1.00 76.00 297 GLY A CA 1
ATOM 2329 C C . GLY A 1 297 ? -25.257 9.894 19.239 1.00 76.00 297 GLY A C 1
ATOM 2330 O O . GLY A 1 297 ? -24.815 8.988 19.942 1.00 76.00 297 GLY A O 1
ATOM 2331 N N . LYS A 1 298 ? -24.899 10.062 17.967 1.00 84.88 298 LYS A N 1
ATOM 2332 C CA . LYS A 1 298 ? -23.937 9.192 17.288 1.00 84.88 298 LYS A CA 1
ATOM 2333 C C . LYS A 1 298 ? -22.529 9.355 17.843 1.00 84.88 298 LYS A C 1
ATOM 2335 O O . LYS A 1 298 ? -22.133 10.463 18.214 1.00 84.88 298 LYS A O 1
ATOM 2340 N N . VAL A 1 299 ? -21.756 8.273 17.797 1.00 87.62 299 VAL A N 1
ATOM 2341 C CA . VAL A 1 299 ? -20.330 8.313 18.135 1.00 87.62 299 VAL A CA 1
ATOM 2342 C C . VAL A 1 299 ? -19.617 9.235 17.134 1.00 87.62 299 VAL A C 1
ATOM 2344 O O . VAL A 1 299 ? -19.853 9.125 15.924 1.00 87.62 299 VAL A O 1
ATOM 2347 N N . PRO A 1 300 ? -18.741 10.154 17.586 1.00 88.69 300 PRO A N 1
ATOM 2348 C CA . PRO A 1 300 ? -17.969 11.001 16.686 1.00 88.69 300 PRO A CA 1
ATOM 2349 C C . PRO A 1 300 ? -17.179 10.178 15.658 1.00 88.69 300 PRO A C 1
ATOM 2351 O O . PRO A 1 300 ? -16.551 9.174 15.986 1.00 88.69 300 PRO A O 1
ATOM 2354 N N . GLY A 1 301 ? -17.185 10.606 14.392 1.00 87.06 301 GLY A N 1
ATOM 2355 C CA . GLY A 1 301 ? -16.577 9.828 13.305 1.00 87.06 301 GLY A CA 1
ATOM 2356 C C . GLY A 1 301 ? -15.081 9.555 13.501 1.00 87.06 301 GLY A C 1
ATOM 2357 O O . GLY A 1 301 ? -14.618 8.464 13.196 1.00 87.06 301 GLY A O 1
ATOM 2358 N N . ASN A 1 302 ? -14.343 10.507 14.074 1.00 88.50 302 ASN A N 1
ATOM 2359 C CA . ASN A 1 302 ? -12.929 10.356 14.425 1.00 88.50 302 ASN A CA 1
ATOM 2360 C C . ASN A 1 302 ? -12.687 9.297 15.515 1.00 88.50 302 ASN A C 1
ATOM 2362 O O . ASN A 1 302 ? -11.696 8.582 15.427 1.00 88.50 302 ASN A O 1
ATOM 2366 N N . VAL A 1 303 ? -13.599 9.144 16.483 1.00 89.88 303 VAL A N 1
ATOM 2367 C CA . VAL A 1 303 ? -13.546 8.075 17.500 1.00 89.88 303 VAL A CA 1
ATOM 2368 C C . VAL A 1 303 ? -13.710 6.708 16.830 1.00 89.88 303 VAL A C 1
ATOM 2370 O O . VAL A 1 303 ? -12.912 5.801 17.060 1.00 89.88 303 VAL A O 1
ATOM 2373 N N . VAL A 1 304 ? -14.695 6.571 15.933 1.00 90.44 304 VAL A N 1
ATOM 2374 C CA . VAL A 1 304 ? -14.909 5.328 15.169 1.00 90.44 304 VAL A CA 1
ATOM 2375 C C . VAL A 1 304 ? -13.709 5.008 14.277 1.00 90.44 304 VAL A C 1
ATOM 2377 O O . VAL A 1 304 ? -13.292 3.851 14.211 1.00 90.44 304 VAL A O 1
ATOM 2380 N N . THR A 1 305 ? -13.156 6.004 13.581 1.00 91.25 305 THR A N 1
ATOM 2381 C CA . THR A 1 305 ? -11.978 5.817 12.725 1.00 91.25 305 THR A CA 1
ATOM 2382 C C . THR A 1 305 ? -10.779 5.369 13.549 1.00 91.25 305 THR A C 1
ATOM 2384 O O . THR A 1 305 ? -10.199 4.334 13.232 1.00 91.25 305 THR A O 1
ATOM 2387 N N . LEU A 1 306 ? -10.457 6.070 14.640 1.00 93.31 306 LEU A N 1
ATOM 2388 C CA . LEU A 1 306 ? -9.324 5.734 15.501 1.00 93.31 306 LEU A CA 1
ATOM 2389 C C . LEU A 1 306 ? -9.440 4.316 16.073 1.00 93.31 306 LEU A C 1
ATOM 2391 O O . LEU A 1 306 ? -8.478 3.553 16.028 1.00 93.31 306 LEU A O 1
ATOM 2395 N N . PHE A 1 307 ? -10.634 3.921 16.525 1.00 92.94 307 PHE A N 1
ATOM 2396 C CA . PHE A 1 307 ? -10.856 2.561 17.015 1.00 92.94 307 PHE A CA 1
ATOM 2397 C C . PHE A 1 307 ? -10.677 1.503 15.922 1.00 92.94 307 PHE A C 1
ATOM 2399 O O . PHE A 1 307 ? -10.127 0.439 16.184 1.00 92.94 307 PHE A O 1
ATOM 2406 N N . ARG A 1 308 ? -11.077 1.788 14.676 1.00 91.75 308 ARG A N 1
ATOM 2407 C CA . ARG A 1 308 ? -10.821 0.882 13.542 1.00 91.75 308 ARG A CA 1
ATOM 2408 C C . ARG A 1 308 ? -9.332 0.746 13.238 1.00 91.75 308 ARG A C 1
ATOM 2410 O O . ARG A 1 308 ? -8.891 -0.360 12.930 1.00 91.75 308 ARG A O 1
ATOM 2417 N N . VAL A 1 309 ? -8.560 1.831 13.347 1.00 94.25 309 VAL A N 1
ATOM 2418 C CA . VAL A 1 309 ? -7.092 1.774 13.224 1.00 94.25 309 VAL A CA 1
ATOM 2419 C C . VAL A 1 309 ? -6.511 0.910 14.340 1.00 94.25 309 VAL A C 1
ATOM 2421 O O . VAL A 1 309 ? -5.785 -0.040 14.058 1.00 94.25 309 VAL A O 1
ATOM 2424 N N . TYR A 1 310 ? -6.912 1.164 15.589 1.00 94.12 310 TYR A N 1
ATOM 2425 C CA . TYR A 1 310 ? -6.532 0.358 16.749 1.00 94.12 310 TYR A CA 1
ATOM 2426 C C . TYR A 1 310 ? -6.828 -1.132 16.528 1.00 94.12 310 TYR A C 1
ATOM 2428 O O . TYR A 1 310 ? -5.932 -1.964 16.654 1.00 94.12 310 TYR A O 1
ATOM 2436 N N . GLN A 1 311 ? -8.049 -1.477 16.112 1.00 90.81 311 GLN A N 1
ATOM 2437 C CA . GLN A 1 311 ? -8.426 -2.854 15.796 1.00 90.81 311 GLN A CA 1
ATOM 2438 C C . GLN A 1 311 ? -7.562 -3.443 14.681 1.00 90.81 311 GLN A C 1
ATOM 2440 O O . GLN A 1 311 ? -7.210 -4.615 14.755 1.00 90.81 311 GLN A O 1
ATOM 2445 N N . SER A 1 312 ? -7.213 -2.663 13.656 1.00 91.12 312 SER A N 1
ATOM 2446 C CA . SER A 1 312 ? -6.366 -3.123 12.555 1.00 91.12 312 SER A CA 1
ATOM 2447 C C . SER A 1 312 ? -4.971 -3.514 13.022 1.00 91.12 312 SER A C 1
ATOM 2449 O O . SER A 1 312 ? -4.463 -4.572 12.639 1.00 91.12 312 SER A O 1
ATOM 2451 N N . ILE A 1 313 ? -4.353 -2.673 13.849 1.00 92.50 313 ILE A N 1
ATOM 2452 C CA . ILE A 1 313 ? -3.030 -2.946 14.413 1.00 92.50 313 ILE A CA 1
ATOM 2453 C C . ILE A 1 313 ? -3.118 -4.117 15.390 1.00 92.50 313 ILE A C 1
ATOM 2455 O O . ILE A 1 313 ? -2.342 -5.062 15.271 1.00 92.50 313 ILE A O 1
ATOM 2459 N N . LEU A 1 314 ? -4.128 -4.130 16.267 1.00 89.44 314 LEU A N 1
ATOM 2460 C CA . LEU A 1 314 ? -4.366 -5.213 17.221 1.00 89.44 314 LEU A CA 1
ATOM 2461 C C . LEU A 1 314 ? -4.540 -6.554 16.498 1.00 89.44 314 LEU A C 1
ATOM 2463 O O . LEU A 1 314 ? -3.931 -7.548 16.888 1.00 89.44 314 LEU A O 1
ATOM 2467 N N . CYS A 1 315 ? -5.312 -6.571 15.408 1.00 85.62 315 CYS A N 1
ATOM 2468 C CA . CYS A 1 315 ? -5.447 -7.732 14.533 1.00 85.62 315 CYS A CA 1
ATOM 2469 C C . CYS A 1 315 ? -4.106 -8.174 13.959 1.00 85.62 315 CYS A C 1
ATOM 2471 O O . CYS A 1 315 ? -3.854 -9.369 13.897 1.00 85.62 315 CYS A O 1
ATOM 2473 N N . SER A 1 316 ? -3.257 -7.236 13.547 1.00 86.00 316 SER A N 1
ATOM 2474 C CA . SER A 1 316 ? -1.991 -7.547 12.877 1.00 86.00 316 SER A CA 1
ATOM 2475 C C . SER A 1 316 ? -0.931 -8.108 13.829 1.00 86.00 316 SER A C 1
ATOM 2477 O O . SER A 1 316 ? -0.123 -8.930 13.405 1.00 86.00 316 SER A O 1
ATOM 2479 N N . ILE A 1 317 ? -0.955 -7.712 15.107 1.00 82.31 317 ILE A N 1
ATOM 2480 C CA . ILE A 1 317 ? 0.009 -8.183 16.116 1.00 82.31 317 ILE A CA 1
ATOM 2481 C C . ILE A 1 317 ? -0.484 -9.385 16.932 1.00 82.31 317 ILE A C 1
ATOM 2483 O O . ILE A 1 317 ? 0.319 -10.112 17.513 1.00 82.31 317 ILE A O 1
ATOM 2487 N N . CYS A 1 318 ? -1.798 -9.610 17.006 1.00 76.06 318 CYS A N 1
ATOM 2488 C CA . CYS A 1 318 ? -2.356 -10.751 17.722 1.00 76.06 318 CYS A CA 1
ATOM 2489 C C . CYS A 1 318 ? -2.441 -11.982 16.813 1.00 76.06 318 CYS A C 1
ATOM 2491 O O . CYS A 1 318 ? -2.841 -11.917 15.654 1.00 76.06 318 CYS A O 1
ATOM 2493 N N . TYR A 1 319 ? -2.143 -13.138 17.397 1.00 55.56 319 TYR A N 1
ATOM 2494 C CA . TYR A 1 319 ? -1.971 -14.455 16.774 1.00 55.56 319 TYR A CA 1
ATOM 2495 C C . TYR A 1 319 ? -3.047 -14.953 15.800 1.00 55.56 319 TYR A C 1
ATOM 2497 O O . TYR A 1 319 ? -2.759 -15.838 15.003 1.00 55.56 319 TYR A O 1
ATOM 2505 N N . GLU A 1 320 ? -4.266 -14.414 15.813 1.00 46.75 320 GLU A N 1
ATOM 2506 C CA . GLU A 1 320 ? -5.274 -14.745 14.794 1.00 46.75 320 GLU A CA 1
ATOM 2507 C C . GLU A 1 320 ? -5.146 -13.954 13.483 1.00 46.75 320 GLU A C 1
ATOM 2509 O O . GLU A 1 320 ? -5.698 -14.382 12.467 1.00 46.75 320 GLU A O 1
ATOM 2514 N N . GLY A 1 321 ? -4.415 -12.834 13.468 1.00 45.03 321 GLY A N 1
ATOM 2515 C CA . GLY A 1 321 ? -4.022 -12.146 12.234 1.00 45.03 321 GLY A CA 1
ATOM 2516 C C . GLY A 1 321 ? -2.803 -12.762 11.552 1.00 45.03 321 GLY A C 1
ATOM 2517 O O . GLY A 1 321 ? -2.657 -12.625 10.336 1.00 45.03 321 GLY A O 1
ATOM 2518 N N . PHE A 1 322 ? -1.986 -13.513 12.296 1.00 53.69 322 PHE A N 1
ATOM 2519 C CA . PHE A 1 322 ? -1.027 -14.454 11.726 1.00 53.69 322 PHE A CA 1
ATOM 2520 C C . PHE A 1 322 ? -1.840 -15.599 11.133 1.00 53.69 322 PHE A C 1
ATOM 2522 O O . PHE A 1 322 ? -2.547 -16.289 11.871 1.00 53.69 322 PHE A O 1
ATOM 2529 N N . PRO A 1 323 ? -1.861 -15.787 9.808 1.00 43.44 323 PRO A N 1
ATOM 2530 C CA . PRO A 1 323 ? -2.932 -16.565 9.232 1.00 43.44 323 PRO A CA 1
ATOM 2531 C C . PRO A 1 323 ? -2.789 -18.027 9.669 1.00 43.44 323 PRO A C 1
ATOM 2533 O O . PRO A 1 323 ? -1.937 -18.745 9.157 1.00 43.44 323 PRO A O 1
ATOM 2536 N N . GLN A 1 324 ? -3.752 -18.518 10.456 1.00 45.09 324 GLN A N 1
ATOM 2537 C CA . GLN A 1 324 ? -4.123 -19.943 10.465 1.00 45.09 324 GLN A CA 1
ATOM 2538 C C . GLN A 1 324 ? -4.589 -20.418 9.060 1.00 45.09 324 GLN A C 1
ATOM 2540 O O . GLN A 1 324 ? -4.977 -21.567 8.879 1.00 45.09 324 GLN A O 1
ATOM 2545 N N . GLY A 1 325 ? -4.553 -19.537 8.047 1.00 40.78 325 GLY A N 1
ATOM 2546 C CA . GLY A 1 325 ? -4.720 -19.826 6.623 1.00 40.78 325 GLY A CA 1
ATOM 2547 C C . GLY A 1 325 ? -3.445 -19.729 5.769 1.00 40.78 325 GLY A C 1
ATOM 2548 O O . GLY A 1 325 ? -3.555 -19.837 4.549 1.00 40.78 325 GLY A O 1
ATOM 2549 N N . ASN A 1 326 ? -2.254 -19.518 6.341 1.00 41.22 326 ASN A N 1
ATOM 2550 C CA . ASN A 1 326 ? -1.000 -19.575 5.589 1.00 41.22 326 ASN A CA 1
ATOM 2551 C C . ASN A 1 326 ? -0.362 -20.930 5.880 1.00 41.22 326 ASN A C 1
ATOM 2553 O O . ASN A 1 326 ? 0.241 -21.122 6.929 1.00 41.22 326 ASN A O 1
ATOM 2557 N N . ALA A 1 327 ? -0.501 -21.870 4.943 1.00 45.66 327 ALA A N 1
ATOM 2558 C CA . ALA A 1 327 ? 0.060 -23.221 5.046 1.00 45.66 327 ALA A CA 1
ATOM 2559 C C . ALA A 1 327 ? 1.586 -23.249 5.290 1.00 45.66 327 ALA A C 1
ATOM 2561 O O . ALA A 1 327 ? 2.136 -24.305 5.568 1.00 45.66 327 ALA A O 1
ATOM 2562 N N . ASN A 1 328 ? 2.260 -22.098 5.182 1.00 43.78 328 ASN A N 1
ATOM 2563 C CA . ASN A 1 328 ? 3.690 -21.927 5.419 1.00 43.78 328 ASN A CA 1
ATOM 2564 C C . ASN A 1 328 ? 4.049 -21.567 6.876 1.00 43.78 328 ASN A C 1
ATOM 2566 O O . ASN A 1 328 ? 5.234 -21.489 7.192 1.00 43.78 328 ASN A O 1
ATOM 2570 N N . VAL A 1 329 ? 3.071 -21.316 7.756 1.00 45.84 329 VAL A N 1
ATOM 2571 C CA . VAL A 1 329 ? 3.305 -21.043 9.186 1.00 45.84 329 VAL A CA 1
ATOM 2572 C C . VAL A 1 329 ? 2.990 -22.318 9.969 1.00 45.84 329 VAL A C 1
ATOM 2574 O O . VAL A 1 329 ? 1.904 -22.490 10.509 1.00 45.84 329 VAL A O 1
ATOM 2577 N N . GLU A 1 330 ? 3.939 -23.255 9.972 1.00 40.69 330 GLU A N 1
ATOM 2578 C CA . GLU A 1 330 ? 3.853 -24.507 10.746 1.00 40.69 330 GLU A CA 1
ATOM 2579 C C . GLU A 1 330 ? 4.230 -24.324 12.228 1.00 40.69 330 GLU A C 1
ATOM 2581 O O . GLU A 1 330 ? 4.079 -25.250 13.023 1.00 40.69 330 GLU A O 1
ATOM 2586 N N . SER A 1 331 ? 4.724 -23.146 12.619 1.00 47.75 331 SER A N 1
ATOM 2587 C CA . SER A 1 331 ? 5.188 -22.872 13.979 1.00 47.75 331 SER A CA 1
ATOM 2588 C C . SER A 1 331 ? 4.279 -21.892 14.705 1.00 47.75 331 SER A C 1
ATOM 2590 O O . SER A 1 331 ? 3.996 -20.812 14.183 1.00 47.75 331 SER A O 1
ATOM 2592 N N . ASP A 1 332 ? 3.935 -22.225 15.949 1.00 49.81 332 ASP A N 1
ATOM 2593 C CA . ASP A 1 332 ? 3.508 -21.252 16.950 1.00 49.81 332 ASP A CA 1
ATOM 2594 C C . ASP A 1 332 ? 4.611 -20.188 17.061 1.00 49.81 332 ASP A C 1
ATOM 2596 O O . ASP A 1 332 ? 5.631 -20.410 17.720 1.00 49.81 332 ASP A O 1
ATOM 2600 N N . VAL A 1 333 ? 4.458 -19.043 16.385 1.00 52.44 333 VAL A N 1
ATOM 2601 C CA . VAL A 1 333 ? 5.256 -17.865 16.738 1.00 52.44 333 VAL A CA 1
ATOM 2602 C C . VAL A 1 333 ? 4.957 -17.643 18.231 1.00 52.44 333 VAL A C 1
ATOM 2604 O O . VAL A 1 333 ? 3.811 -17.715 18.667 1.00 52.44 333 VAL A O 1
ATOM 2607 N N . GLN A 1 334 ? 5.976 -17.593 19.080 1.00 56.12 334 GLN A N 1
ATOM 2608 C CA . GLN A 1 334 ? 5.752 -17.443 20.515 1.00 56.12 334 GLN A CA 1
ATOM 2609 C C . GLN A 1 334 ? 5.875 -15.972 20.847 1.00 56.12 334 GLN A C 1
ATOM 2611 O O . GLN A 1 334 ? 6.920 -15.370 20.614 1.00 56.12 334 GLN A O 1
ATOM 2616 N N . MET A 1 335 ? 4.800 -15.391 21.382 1.00 64.50 335 MET A N 1
ATOM 2617 C CA . MET A 1 335 ? 4.833 -13.999 21.804 1.00 64.50 335 MET A CA 1
ATOM 2618 C C . MET A 1 335 ? 5.830 -13.879 22.943 1.00 64.50 335 MET A C 1
ATOM 2620 O O . MET A 1 335 ? 5.796 -14.697 23.869 1.00 64.50 335 MET A O 1
ATOM 2624 N N . GLU A 1 336 ? 6.695 -12.873 22.886 1.00 67.69 336 GLU A N 1
ATOM 2625 C CA . GLU A 1 336 ? 7.579 -12.591 24.005 1.00 67.69 336 GLU A CA 1
ATOM 2626 C C . GLU A 1 336 ? 6.743 -12.303 25.262 1.00 67.69 336 GLU A C 1
ATOM 2628 O O . GLU A 1 336 ? 5.661 -11.714 25.205 1.00 67.69 336 GLU A O 1
ATOM 2633 N N . GLU A 1 337 ? 7.226 -12.760 26.416 1.00 69.44 337 GLU A N 1
ATOM 2634 C CA . GLU A 1 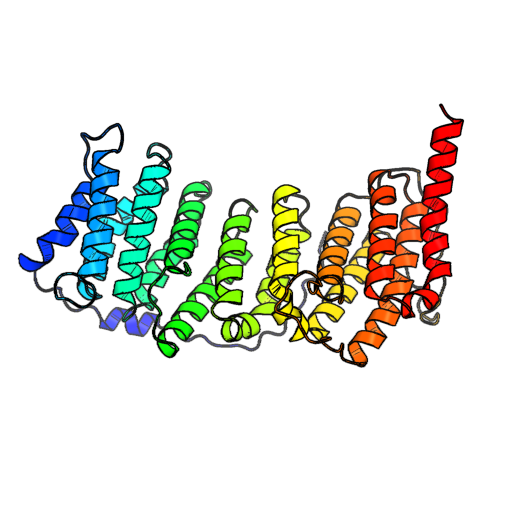337 ? 6.476 -12.703 27.673 1.00 69.44 337 GLU A CA 1
ATOM 2635 C C . GLU A 1 337 ? 6.148 -11.258 28.099 1.00 69.44 337 GLU A C 1
ATOM 2637 O O . GLU A 1 337 ? 5.128 -11.014 28.746 1.00 69.44 337 GLU A O 1
ATOM 2642 N N . GLY A 1 338 ? 6.981 -10.289 27.693 1.00 71.44 338 GLY A N 1
ATOM 2643 C CA . GLY A 1 338 ? 6.720 -8.857 27.864 1.00 71.44 338 GLY A CA 1
ATOM 2644 C C . GLY A 1 338 ? 5.478 -8.398 27.101 1.00 71.44 338 GLY A C 1
ATOM 2645 O O . GLY A 1 338 ? 4.540 -7.881 27.706 1.00 71.44 338 GLY A O 1
ATOM 2646 N N . ALA A 1 339 ? 5.413 -8.691 25.803 1.00 70.25 339 ALA A N 1
ATOM 2647 C CA . ALA A 1 339 ? 4.267 -8.345 24.968 1.00 70.25 339 ALA A CA 1
ATOM 2648 C C . ALA A 1 339 ? 2.978 -9.077 25.385 1.00 70.25 339 ALA A C 1
ATOM 2650 O O . ALA A 1 339 ? 1.892 -8.508 25.292 1.00 70.25 339 ALA A O 1
ATOM 2651 N N . LYS A 1 340 ? 3.069 -10.305 25.925 1.00 73.50 340 LYS A N 1
ATOM 2652 C CA . LYS A 1 340 ? 1.905 -10.964 26.559 1.00 73.50 340 LYS A CA 1
ATOM 2653 C C . LYS A 1 340 ? 1.373 -10.144 27.708 1.00 73.50 340 LYS A C 1
ATOM 2655 O O . LYS A 1 340 ? 0.178 -9.868 27.745 1.00 73.50 340 LYS A O 1
ATOM 2660 N N . ARG A 1 341 ? 2.246 -9.742 28.629 1.00 76.06 341 ARG A N 1
ATOM 2661 C CA . ARG A 1 341 ? 1.845 -8.947 29.789 1.00 76.06 341 ARG A CA 1
ATOM 2662 C C . ARG A 1 341 ? 1.171 -7.649 29.360 1.00 76.06 341 ARG A C 1
ATOM 2664 O O . ARG A 1 341 ? 0.105 -7.328 29.869 1.00 76.06 341 ARG A O 1
ATOM 2671 N N . GLU A 1 342 ? 1.748 -6.942 28.397 1.00 78.00 342 GLU A N 1
ATOM 2672 C CA . GLU A 1 342 ? 1.153 -5.711 27.878 1.00 78.00 342 GLU A CA 1
ATOM 2673 C C . GLU A 1 342 ? -0.207 -5.958 27.213 1.00 78.00 342 GLU A C 1
ATOM 2675 O O . GLU A 1 342 ? -1.155 -5.217 27.472 1.00 78.00 342 GLU A O 1
ATOM 2680 N N . LEU A 1 343 ? -0.365 -7.041 26.444 1.00 79.56 343 LEU A N 1
ATOM 2681 C CA . LEU A 1 343 ? -1.660 -7.412 25.871 1.00 79.56 343 LEU A CA 1
ATOM 2682 C C . LEU A 1 343 ? -2.690 -7.711 26.969 1.00 79.56 343 LEU A C 1
ATOM 2684 O O . LEU A 1 343 ? -3.837 -7.275 26.871 1.00 79.56 343 LEU A O 1
ATOM 2688 N N . HIS A 1 344 ? -2.268 -8.383 28.043 1.00 78.81 344 HIS A N 1
ATOM 2689 C CA . HIS A 1 344 ? -3.109 -8.654 29.206 1.00 78.81 344 HIS A CA 1
ATOM 2690 C C . HIS A 1 344 ? -3.576 -7.370 29.924 1.00 78.81 344 HIS A C 1
ATOM 2692 O O . HIS A 1 344 ? -4.644 -7.383 30.538 1.00 78.81 344 HIS A O 1
ATOM 2698 N N . HIS A 1 345 ? -2.834 -6.261 29.821 1.00 81.75 345 HIS A N 1
ATOM 2699 C CA . HIS A 1 345 ? -3.261 -4.944 30.314 1.00 81.75 345 HIS A CA 1
ATOM 2700 C C . HIS A 1 345 ? -4.162 -4.197 29.317 1.00 81.75 345 HIS A C 1
ATOM 2702 O O . HIS A 1 345 ? -5.143 -3.570 29.720 1.00 81.75 345 HIS A O 1
ATOM 2708 N N . LEU A 1 346 ? -3.869 -4.279 28.015 1.00 85.25 346 LEU A N 1
ATOM 2709 C CA . LEU A 1 346 ? -4.629 -3.577 26.975 1.00 85.25 346 LEU A CA 1
ATOM 2710 C C . LEU A 1 346 ? -6.046 -4.133 26.809 1.00 85.25 346 LEU A C 1
ATOM 2712 O O . LEU A 1 346 ? -6.991 -3.367 26.661 1.00 85.25 346 LEU A O 1
ATOM 2716 N N . VAL A 1 347 ? -6.219 -5.454 26.846 1.00 87.12 347 VAL A N 1
ATOM 2717 C CA . VAL A 1 347 ? -7.513 -6.111 26.590 1.00 87.12 347 VAL A CA 1
ATOM 2718 C C . VAL A 1 347 ? -8.638 -5.680 27.541 1.00 87.12 347 VAL A C 1
ATOM 2720 O O . VAL A 1 347 ? -9.675 -5.233 27.038 1.00 87.12 347 VAL A O 1
ATOM 2723 N N . PRO A 1 348 ? -8.494 -5.757 28.879 1.00 85.94 348 PRO A N 1
ATOM 2724 C CA . PRO A 1 348 ? -9.554 -5.326 29.787 1.00 85.94 348 PRO A CA 1
ATOM 2725 C C . PRO A 1 348 ? -9.836 -3.831 29.633 1.00 85.94 348 PRO A C 1
ATOM 2727 O O . PRO A 1 348 ? -10.984 -3.397 29.736 1.00 85.94 348 PRO A O 1
ATOM 2730 N N . TRP A 1 349 ? -8.807 -3.042 29.329 1.00 85.44 349 TRP A N 1
ATOM 2731 C CA . TRP A 1 349 ? -8.949 -1.613 29.114 1.00 85.44 349 TRP A CA 1
ATOM 2732 C C . TRP A 1 349 ? -9.739 -1.282 27.842 1.00 85.44 349 TRP A C 1
ATOM 2734 O O . TRP A 1 349 ? -10.672 -0.479 27.884 1.00 85.44 349 TRP A O 1
ATOM 2744 N N . THR A 1 350 ? -9.455 -1.971 26.738 1.00 89.62 350 THR A N 1
ATOM 2745 C CA . THR A 1 350 ? -10.220 -1.880 25.489 1.00 89.62 350 THR A CA 1
ATOM 2746 C C . THR A 1 350 ? -11.688 -2.226 25.709 1.00 89.62 350 THR A C 1
ATOM 2748 O O . THR A 1 350 ? -12.562 -1.472 25.283 1.00 89.62 350 THR A O 1
ATOM 2751 N N . LEU A 1 351 ? -11.983 -3.310 26.434 1.00 90.81 351 LEU A N 1
ATOM 2752 C CA . LEU A 1 351 ? -13.363 -3.702 26.750 1.00 90.81 351 LEU A CA 1
ATOM 2753 C C . LEU A 1 351 ? -14.086 -2.645 27.600 1.00 90.81 351 LEU A C 1
ATOM 2755 O O . LEU A 1 351 ? -15.245 -2.323 27.332 1.00 90.81 351 LEU A O 1
ATOM 2759 N N . ARG A 1 352 ? -13.399 -2.053 28.585 1.00 87.00 352 ARG A N 1
ATOM 2760 C CA . ARG A 1 352 ? -13.944 -0.959 29.409 1.00 87.00 352 ARG A CA 1
ATOM 2761 C C . ARG A 1 352 ? -14.236 0.289 28.580 1.00 87.00 352 ARG A C 1
ATOM 2763 O O . ARG A 1 352 ? -15.306 0.875 28.724 1.00 87.00 352 ARG A O 1
ATOM 2770 N N . LEU A 1 353 ? -13.326 0.679 27.693 1.00 87.38 353 LEU A N 1
ATOM 2771 C CA . LEU A 1 353 ? -13.537 1.803 26.782 1.00 87.38 353 LEU A CA 1
ATOM 2772 C C . LEU A 1 353 ? -14.732 1.564 25.860 1.00 87.38 353 LEU A C 1
ATOM 2774 O O . LEU A 1 353 ? -15.556 2.460 25.677 1.00 87.38 353 LEU A O 1
ATOM 2778 N N . MET A 1 354 ? -14.871 0.344 25.341 1.00 90.75 354 MET A N 1
ATOM 2779 C CA . MET A 1 354 ? -16.023 -0.031 24.528 1.00 90.75 354 MET A CA 1
ATOM 2780 C C . MET A 1 354 ? -17.337 0.109 25.291 1.00 90.75 354 MET A C 1
ATOM 2782 O O . MET A 1 354 ? -18.271 0.721 24.779 1.00 90.75 354 MET A O 1
ATOM 2786 N N . TYR A 1 355 ? -17.383 -0.390 26.527 1.00 88.31 355 TYR A N 1
ATOM 2787 C CA . TYR A 1 355 ? -18.527 -0.237 27.425 1.00 88.31 355 TYR A CA 1
ATOM 2788 C C . TYR A 1 355 ? -18.883 1.238 27.679 1.00 88.31 355 TYR A C 1
ATOM 2790 O O . TYR A 1 355 ? -20.045 1.624 27.560 1.00 88.31 355 TYR A O 1
ATOM 2798 N N . VAL A 1 356 ? -17.890 2.085 27.969 1.00 85.44 356 VAL A N 1
ATOM 2799 C CA . VAL A 1 356 ? -18.110 3.518 28.231 1.00 85.44 356 VAL A CA 1
ATOM 2800 C C . VAL A 1 356 ? -18.673 4.235 27.006 1.00 85.44 356 VAL A C 1
ATOM 2802 O O . VAL A 1 356 ? -19.621 5.011 27.134 1.00 85.44 356 VAL A O 1
ATOM 2805 N N . VAL A 1 357 ? -18.132 3.967 25.815 1.00 88.00 357 VAL A N 1
ATOM 2806 C CA . VAL A 1 357 ? -18.647 4.555 24.568 1.00 88.00 357 VAL A CA 1
ATOM 2807 C C . VAL A 1 357 ? -20.067 4.070 24.292 1.00 88.00 357 VAL A C 1
ATOM 2809 O O . VAL A 1 357 ? -20.929 4.894 23.998 1.00 88.00 357 VAL A O 1
ATOM 2812 N N . SER A 1 358 ? -20.334 2.774 24.467 1.00 88.31 358 SER A N 1
ATOM 2813 C CA . SER A 1 358 ? -21.671 2.194 24.301 1.00 88.31 358 SER A CA 1
ATOM 2814 C C . SER A 1 358 ? -22.712 2.807 25.243 1.00 88.31 358 SER A C 1
ATOM 2816 O O . SER A 1 358 ? -23.865 2.948 24.858 1.00 88.31 358 SER A O 1
ATOM 2818 N N . HIS A 1 359 ? -22.331 3.206 26.460 1.00 84.56 359 HIS A N 1
ATOM 2819 C CA . HIS A 1 359 ? -23.246 3.892 27.382 1.00 84.56 359 HIS A CA 1
ATOM 2820 C C . HIS A 1 359 ? -23.417 5.384 27.108 1.00 84.56 359 HIS A C 1
ATOM 2822 O O . HIS A 1 359 ? -24.430 5.973 27.489 1.00 84.56 359 HIS A O 1
ATOM 2828 N N . ARG A 1 360 ? -22.411 6.023 26.508 1.00 83.25 360 ARG A N 1
ATOM 2829 C CA . ARG A 1 360 ? -22.433 7.461 26.228 1.00 83.25 360 ARG A CA 1
ATOM 2830 C C . ARG A 1 360 ? -23.156 7.783 24.921 1.00 83.25 360 ARG A C 1
ATOM 2832 O O . ARG A 1 360 ? -23.728 8.864 24.812 1.00 83.25 360 ARG A O 1
ATOM 2839 N N . PHE A 1 361 ? -23.133 6.873 23.950 1.00 84.94 361 PHE A N 1
ATOM 2840 C CA . PHE A 1 361 ? -23.627 7.116 22.599 1.00 84.94 361 PHE A CA 1
ATOM 2841 C C . PHE A 1 361 ? -24.627 6.054 22.149 1.00 84.94 361 PHE A C 1
ATOM 2843 O O . PHE A 1 361 ? -24.461 4.870 22.416 1.00 84.94 361 PHE A O 1
ATOM 2850 N N . ASP A 1 362 ? -25.624 6.497 21.389 1.00 84.81 362 ASP A N 1
ATOM 2851 C CA . ASP A 1 362 ? -26.633 5.643 20.770 1.00 84.81 362 ASP A CA 1
ATOM 2852 C C . ASP A 1 362 ? -26.316 5.498 19.270 1.00 84.81 362 ASP A C 1
ATOM 2854 O O . ASP A 1 362 ? -26.800 6.253 18.417 1.00 84.81 362 ASP A O 1
ATOM 2858 N N . ASP A 1 363 ? -25.397 4.582 18.941 1.00 86.62 363 ASP A N 1
ATOM 2859 C CA . ASP A 1 363 ? -24.913 4.389 17.572 1.00 86.62 363 ASP A CA 1
ATOM 2860 C C . ASP A 1 363 ? -24.900 2.915 17.154 1.00 86.62 363 ASP A C 1
ATOM 2862 O O . ASP A 1 363 ? -24.011 2.138 17.499 1.00 86.62 363 ASP A O 1
ATOM 2866 N N . LYS A 1 364 ? -25.847 2.550 16.285 1.00 85.75 364 LYS A N 1
ATOM 2867 C CA . LYS A 1 364 ? -25.947 1.216 15.672 1.00 85.75 364 LYS A CA 1
ATOM 2868 C C . LYS A 1 364 ? -24.650 0.731 15.009 1.00 85.75 364 LYS A C 1
ATOM 2870 O O . LYS A 1 364 ? -24.374 -0.466 14.989 1.00 85.75 364 LYS A O 1
ATOM 2875 N N . GLY A 1 365 ? -23.875 1.635 14.411 1.00 86.38 365 GLY A N 1
ATOM 2876 C CA . GLY A 1 365 ? -22.600 1.301 13.780 1.00 86.38 365 GLY A CA 1
ATOM 2877 C C . GLY A 1 365 ? -21.509 0.967 14.796 1.00 86.38 365 GLY A C 1
ATOM 2878 O O . GLY A 1 365 ? -20.660 0.125 14.503 1.00 86.38 365 GLY A O 1
ATOM 2879 N N . TRP A 1 366 ? -21.548 1.595 15.973 1.00 90.38 366 TRP A N 1
ATOM 2880 C CA . TRP A 1 366 ? -20.688 1.255 17.104 1.00 90.38 366 TRP A CA 1
ATOM 2881 C C . TRP A 1 366 ? -21.085 -0.082 17.727 1.00 90.38 366 TRP A C 1
ATOM 2883 O O . TRP A 1 366 ? -20.229 -0.947 17.899 1.00 90.38 366 TRP A O 1
ATOM 2893 N N . PHE A 1 367 ? -22.381 -0.292 17.965 1.00 88.94 367 PHE A N 1
ATOM 2894 C CA . PHE A 1 367 ? -22.879 -1.552 18.516 1.00 88.94 367 PHE A CA 1
ATOM 2895 C C . PHE A 1 367 ? -22.519 -2.750 17.637 1.00 88.94 367 PHE A C 1
ATOM 2897 O O . PHE A 1 367 ? -22.065 -3.753 18.158 1.00 88.94 367 PHE A O 1
ATOM 2904 N N . ALA A 1 368 ? -22.547 -2.625 16.307 1.00 87.69 368 ALA A N 1
ATOM 2905 C CA . ALA A 1 368 ? -22.080 -3.699 15.423 1.00 87.69 368 ALA A CA 1
ATOM 2906 C C . ALA A 1 368 ? -20.573 -4.027 15.562 1.00 87.69 368 ALA A C 1
ATOM 2908 O O . ALA A 1 368 ? -20.153 -5.142 15.257 1.00 87.69 368 ALA A O 1
ATOM 2909 N N . LEU A 1 369 ? -19.750 -3.070 16.002 1.00 88.12 369 LEU A N 1
ATOM 2910 C CA . LEU A 1 369 ? -18.293 -3.212 16.108 1.00 88.12 369 LEU A CA 1
ATOM 2911 C C . LEU A 1 369 ? -17.859 -3.924 17.398 1.00 88.12 369 LEU A C 1
ATOM 2913 O O . LEU A 1 369 ? -16.805 -4.570 17.446 1.00 88.12 369 LEU A O 1
ATOM 2917 N N . VAL A 1 370 ? -18.677 -3.818 18.445 1.00 90.25 370 VAL A N 1
ATOM 2918 C CA . VAL A 1 370 ? -18.398 -4.379 19.768 1.00 90.25 370 VAL A CA 1
ATOM 2919 C C . VAL A 1 370 ? -18.315 -5.917 19.751 1.00 90.25 370 VAL A C 1
ATOM 2921 O O . VAL A 1 370 ? -17.264 -6.451 20.131 1.00 90.25 370 VAL A O 1
ATOM 2924 N N . PRO A 1 371 ? -19.313 -6.652 19.221 1.00 89.81 371 PRO A N 1
ATOM 2925 C CA . PRO A 1 371 ? -19.275 -8.104 19.074 1.00 89.81 371 PRO A CA 1
ATOM 2926 C C . PRO A 1 371 ? -18.105 -8.594 18.236 1.00 89.81 371 PRO A C 1
ATOM 2928 O O . PRO A 1 371 ? -17.499 -9.614 18.562 1.00 89.81 371 PRO A O 1
ATOM 2931 N N . GLU A 1 372 ? -17.799 -7.894 17.139 1.00 88.44 372 GLU A N 1
ATOM 2932 C CA . GLU A 1 372 ? -16.715 -8.273 16.232 1.00 88.44 372 GLU A CA 1
ATOM 2933 C C . GLU A 1 372 ? -15.370 -8.243 16.963 1.00 88.44 372 GLU A C 1
ATOM 2935 O O . GLU A 1 372 ? -14.592 -9.194 16.859 1.00 88.44 372 GLU A O 1
ATOM 2940 N N . THR A 1 373 ? -15.148 -7.210 17.781 1.00 88.69 373 THR A N 1
ATOM 2941 C CA . THR A 1 373 ? -13.938 -7.067 18.603 1.00 88.69 373 THR A CA 1
ATOM 2942 C C . THR A 1 373 ? -13.856 -8.139 19.682 1.00 88.69 373 THR A C 1
ATOM 2944 O O . THR A 1 373 ? -12.827 -8.797 19.811 1.00 88.69 373 THR A O 1
ATOM 2947 N N . ILE A 1 374 ? -14.937 -8.355 20.440 1.00 90.62 374 ILE A N 1
ATOM 2948 C CA . ILE A 1 374 ? -14.978 -9.364 21.511 1.00 90.62 374 ILE A CA 1
ATOM 2949 C C . ILE A 1 374 ? -14.730 -10.760 20.934 1.00 90.62 374 ILE A C 1
ATOM 2951 O O . ILE A 1 374 ? -13.932 -11.530 21.467 1.00 90.62 374 ILE A O 1
ATOM 2955 N N . LYS A 1 375 ? -15.376 -11.085 19.810 1.00 88.44 375 LYS A N 1
ATOM 2956 C CA . LYS A 1 375 ? -15.195 -12.361 19.113 1.00 88.44 375 LYS A CA 1
ATOM 2957 C C . LYS A 1 375 ? -13.762 -12.542 18.628 1.00 88.44 375 LYS A C 1
ATOM 2959 O O . LYS A 1 375 ? -13.231 -13.643 18.735 1.00 88.44 375 LYS A O 1
ATOM 2964 N N . PHE A 1 376 ? -13.154 -11.489 18.090 1.00 85.94 376 PHE A N 1
ATOM 2965 C CA . PHE A 1 376 ? -11.751 -11.505 17.700 1.00 85.94 376 PHE A CA 1
ATOM 2966 C C . PHE A 1 376 ? -10.839 -11.762 18.912 1.00 85.94 376 PHE A C 1
ATOM 2968 O O . PHE A 1 376 ? -10.082 -12.730 18.905 1.00 85.94 376 PHE A O 1
ATOM 2975 N N . LEU A 1 377 ? -10.972 -10.970 19.981 1.00 85.50 377 LEU A N 1
ATOM 2976 C CA . LEU A 1 377 ? -10.180 -11.103 21.210 1.00 85.50 377 LEU A CA 1
ATOM 2977 C C . LEU A 1 377 ? -10.316 -12.492 21.841 1.00 85.50 377 LEU A C 1
ATOM 2979 O O . LEU A 1 377 ? -9.319 -13.095 22.235 1.00 85.50 377 LEU A O 1
ATOM 2983 N N . SER A 1 378 ? -11.538 -13.027 21.875 1.00 85.38 378 SER A N 1
ATOM 2984 C CA . SER A 1 378 ? -11.820 -14.366 22.392 1.00 85.38 378 SER A CA 1
ATOM 2985 C C . SER A 1 378 ? -11.037 -15.445 21.663 1.00 85.38 378 SER A C 1
ATOM 2987 O O . SER A 1 378 ? -10.517 -16.368 22.290 1.00 85.38 378 SER A O 1
ATOM 2989 N N . ARG A 1 379 ? -10.920 -15.330 20.345 1.00 82.31 379 ARG A N 1
ATOM 2990 C CA . ARG A 1 379 ? -10.184 -16.306 19.556 1.00 82.31 379 ARG A CA 1
ATOM 2991 C C . ARG A 1 379 ? -8.672 -16.076 19.591 1.00 82.31 379 ARG A C 1
ATOM 2993 O O . ARG A 1 379 ? -7.920 -17.047 19.632 1.00 82.31 379 ARG A O 1
ATOM 3000 N N . ALA A 1 380 ? -8.241 -14.814 19.625 1.00 77.31 380 ALA A N 1
ATOM 3001 C CA . ALA A 1 380 ? -6.836 -14.426 19.738 1.00 77.31 380 ALA A CA 1
ATOM 3002 C C . ALA A 1 380 ? -6.207 -14.897 21.056 1.00 77.31 380 ALA A C 1
ATOM 3004 O O . ALA A 1 380 ? -5.094 -15.419 21.050 1.00 77.31 380 ALA A O 1
ATOM 3005 N N . LEU A 1 381 ? -6.930 -14.761 22.169 1.00 77.44 381 LEU A N 1
ATOM 3006 C CA . LEU A 1 381 ? -6.451 -15.131 23.504 1.00 77.44 381 LEU A CA 1
ATOM 3007 C C . LEU A 1 381 ? -6.773 -16.581 23.901 1.00 77.44 381 LEU A C 1
ATOM 3009 O O . LEU A 1 381 ? -6.140 -17.123 24.812 1.00 77.44 381 LEU A O 1
ATOM 3013 N N . ARG A 1 382 ? -7.727 -17.227 23.214 1.00 80.44 382 ARG A N 1
ATOM 3014 C CA . ARG A 1 382 ? -8.184 -18.601 23.485 1.00 80.44 382 ARG A CA 1
ATOM 3015 C C . ARG A 1 382 ? -8.537 -18.778 24.969 1.00 80.44 382 ARG A C 1
ATOM 3017 O O . ARG A 1 382 ? -9.369 -18.041 25.491 1.00 80.44 382 ARG A O 1
ATOM 3024 N N . ASP A 1 383 ? -7.889 -19.716 25.656 1.00 77.94 383 ASP A N 1
ATOM 3025 C CA . ASP A 1 383 ? -8.154 -20.046 27.060 1.00 77.94 383 ASP A CA 1
ATOM 3026 C C . ASP A 1 383 ? -7.867 -18.874 28.016 1.00 77.94 383 ASP A C 1
ATOM 3028 O O . ASP A 1 383 ? -8.513 -18.759 29.054 1.00 77.94 383 ASP A O 1
ATOM 3032 N N . HIS A 1 384 ? -6.972 -17.951 27.643 1.00 79.81 384 HIS A N 1
ATOM 3033 C CA . HIS A 1 384 ? -6.665 -16.761 28.446 1.00 79.81 384 HIS A CA 1
ATOM 3034 C C . HIS A 1 384 ? -7.782 -15.714 28.391 1.00 79.81 384 HIS A C 1
ATOM 3036 O O . HIS A 1 384 ? -7.829 -14.819 29.228 1.00 79.81 384 HIS A O 1
ATOM 3042 N N . PHE A 1 385 ? -8.723 -15.823 27.443 1.00 84.25 385 PHE A N 1
ATOM 3043 C CA . PHE A 1 385 ? -9.853 -14.898 27.379 1.00 84.25 385 PHE A CA 1
ATOM 3044 C C . PHE A 1 385 ? -10.822 -15.051 28.558 1.00 84.25 385 PHE A C 1
ATOM 3046 O O . PHE A 1 385 ? -11.612 -14.146 28.818 1.00 84.25 385 PHE A O 1
ATOM 3053 N N . VAL A 1 386 ? -10.777 -16.182 29.273 1.00 85.44 386 VAL A N 1
ATOM 3054 C CA . VAL A 1 386 ? -11.646 -16.450 30.430 1.00 85.44 386 VAL A CA 1
ATOM 3055 C C . VAL A 1 386 ? -11.538 -15.344 31.483 1.00 85.44 386 VAL A C 1
ATOM 3057 O O . VAL A 1 386 ? -12.553 -14.959 32.056 1.00 85.44 386 VAL A O 1
ATOM 3060 N N . GLU A 1 387 ? -10.345 -14.775 31.669 1.00 86.69 387 GLU A N 1
ATOM 3061 C CA . GLU A 1 387 ? -10.080 -13.686 32.620 1.00 86.69 387 GLU A CA 1
ATOM 3062 C C . GLU A 1 387 ? -10.822 -12.382 32.280 1.00 86.69 387 GLU A C 1
ATOM 3064 O O . GLU A 1 387 ? -11.017 -11.549 33.156 1.00 86.69 387 GLU A O 1
ATOM 3069 N N . TYR A 1 388 ? -11.278 -12.222 31.033 1.00 87.94 388 TYR A N 1
ATOM 3070 C CA . TYR A 1 388 ? -11.897 -10.995 30.514 1.00 87.94 388 TYR A CA 1
ATOM 3071 C C . TYR A 1 388 ? -13.382 -11.144 30.187 1.00 87.94 388 TYR A C 1
ATOM 3073 O O . TYR A 1 388 ? -14.003 -10.220 29.654 1.00 87.94 388 TYR A O 1
ATOM 3081 N N . GLN A 1 389 ? -13.968 -12.313 30.459 1.00 88.44 389 GLN A N 1
ATOM 3082 C CA . GLN A 1 389 ? -15.360 -12.592 30.111 1.00 88.44 389 GLN A CA 1
ATOM 3083 C C . GLN A 1 389 ? -16.335 -11.663 30.834 1.00 88.44 389 GLN A C 1
ATOM 3085 O O . GLN A 1 389 ? -17.344 -11.283 30.245 1.00 88.44 389 GLN A O 1
ATOM 3090 N N . GLU A 1 390 ? -16.043 -11.270 32.076 1.00 88.31 390 GLU A N 1
ATOM 3091 C CA . GLU A 1 390 ? -16.912 -10.370 32.835 1.00 88.31 390 GLU A CA 1
ATOM 3092 C C . GLU A 1 390 ? -16.989 -8.980 32.179 1.00 88.31 390 GLU A C 1
ATOM 3094 O O . GLU A 1 390 ? -18.084 -8.488 31.895 1.00 88.31 390 GLU A O 1
ATOM 3099 N N . GLU A 1 391 ? -15.846 -8.362 31.875 1.00 87.12 391 GLU A N 1
ATOM 3100 C CA . GLU A 1 391 ? -15.766 -7.092 31.146 1.00 87.12 391 GLU A CA 1
ATOM 3101 C C . GLU A 1 391 ? -16.380 -7.185 29.746 1.00 87.12 391 GLU A C 1
ATOM 3103 O O . GLU A 1 391 ? -17.097 -6.275 29.325 1.00 87.12 391 GLU A O 1
ATOM 3108 N N . ALA A 1 392 ? -16.140 -8.287 29.031 1.00 89.56 392 ALA A N 1
ATOM 3109 C CA . ALA A 1 392 ? -16.702 -8.494 27.702 1.00 89.56 392 ALA A CA 1
ATOM 3110 C C . ALA A 1 392 ? -18.234 -8.576 27.740 1.00 89.56 392 ALA A C 1
ATOM 3112 O O . ALA A 1 392 ? -18.899 -7.960 26.909 1.00 89.56 392 ALA A O 1
ATOM 3113 N N . VAL A 1 393 ? -18.803 -9.285 28.722 1.00 89.81 393 VAL A N 1
ATOM 3114 C CA . VAL A 1 393 ? -20.259 -9.373 28.909 1.00 89.81 393 VAL A CA 1
ATOM 3115 C C . VAL A 1 393 ? -20.848 -8.008 29.250 1.00 89.81 393 VAL A C 1
ATOM 3117 O O . VAL A 1 393 ? -21.874 -7.658 28.675 1.00 89.81 393 VAL A O 1
ATOM 3120 N N . LYS A 1 394 ? -20.196 -7.207 30.104 1.00 87.38 394 LYS A N 1
ATOM 3121 C CA . LYS A 1 394 ? -20.645 -5.833 30.402 1.00 87.38 394 LYS A CA 1
ATOM 3122 C C . LYS A 1 394 ? -20.718 -4.982 29.134 1.00 87.38 394 LYS A C 1
ATOM 3124 O O . LYS A 1 394 ? -21.738 -4.348 28.888 1.00 87.38 394 LYS A O 1
ATOM 3129 N N . ALA A 1 395 ? -19.675 -5.006 28.302 1.00 85.31 395 ALA A N 1
ATOM 3130 C CA . ALA A 1 395 ? -19.663 -4.275 27.033 1.00 85.31 395 ALA A CA 1
ATOM 3131 C C . ALA A 1 395 ? -20.751 -4.764 26.056 1.00 85.31 395 ALA A C 1
ATOM 3133 O O . ALA A 1 395 ? -21.354 -3.953 25.356 1.00 85.31 395 ALA A O 1
ATOM 3134 N N . TYR A 1 396 ? -21.016 -6.073 26.036 1.00 85.31 396 TYR A N 1
ATOM 3135 C CA . TYR A 1 396 ? -22.032 -6.701 25.186 1.00 85.31 396 TYR A CA 1
ATOM 3136 C C . TYR A 1 396 ? -23.472 -6.452 25.670 1.00 85.31 396 TYR A C 1
ATOM 3138 O O . TYR A 1 396 ? -24.398 -6.369 24.868 1.00 85.31 396 TYR A O 1
ATOM 3146 N N . GLN A 1 397 ? -23.680 -6.321 26.982 1.00 86.88 397 GLN A N 1
ATOM 3147 C CA . GLN A 1 397 ? -25.003 -6.133 27.578 1.00 86.88 397 GLN A CA 1
ATOM 3148 C C . GLN A 1 397 ? -25.679 -4.845 27.089 1.00 86.88 397 GLN A C 1
ATOM 3150 O O . GLN A 1 397 ? -26.869 -4.871 26.793 1.00 86.88 397 GLN A O 1
ATOM 3155 N N . VAL A 1 398 ? -24.919 -3.758 26.931 1.00 83.44 398 VAL A N 1
ATOM 3156 C CA . VAL A 1 398 ? -25.449 -2.460 26.476 1.00 83.44 398 VAL A CA 1
ATOM 3157 C C . VAL A 1 398 ? -26.063 -2.552 25.074 1.00 83.44 398 VAL A C 1
ATOM 3159 O O . VAL A 1 398 ? -27.099 -1.957 24.799 1.00 83.44 398 VAL A O 1
ATOM 3162 N N . GLU A 1 399 ? -25.462 -3.346 24.188 1.00 81.56 399 GLU A N 1
ATOM 3163 C CA . GLU A 1 399 ? -26.005 -3.608 22.850 1.00 81.56 399 GLU A CA 1
ATOM 3164 C C . GLU A 1 399 ? -27.291 -4.444 22.902 1.00 81.56 399 GLU A C 1
ATOM 3166 O O . GLU A 1 399 ? -28.224 -4.198 22.137 1.00 81.56 399 GLU A O 1
ATOM 3171 N N . LEU A 1 400 ? -27.356 -5.441 23.792 1.00 82.75 400 LEU A N 1
ATOM 3172 C CA . LEU A 1 400 ? -28.561 -6.254 23.959 1.00 82.75 400 LEU A CA 1
ATOM 3173 C C . LEU A 1 400 ? -29.728 -5.423 24.495 1.00 82.75 400 LEU A C 1
ATOM 3175 O O . LEU A 1 400 ? -30.839 -5.560 23.989 1.00 82.75 400 LEU A O 1
ATOM 3179 N N . GLU A 1 401 ? -29.472 -4.563 25.483 1.00 84.19 401 GLU A N 1
ATOM 3180 C CA . GLU A 1 401 ? -30.454 -3.609 26.013 1.00 84.19 401 GLU A CA 1
ATOM 3181 C C . GLU A 1 401 ? -30.966 -2.694 24.897 1.00 84.19 401 GLU A C 1
ATOM 3183 O O . GLU A 1 401 ? -32.171 -2.605 24.680 1.00 84.19 401 GLU A O 1
ATOM 3188 N N . TRP A 1 402 ? -30.060 -2.143 24.087 1.00 82.19 402 TRP A N 1
ATOM 3189 C CA . TRP A 1 402 ? -30.429 -1.331 22.930 1.00 82.19 402 TRP A CA 1
ATOM 3190 C C . TRP A 1 402 ? -31.322 -2.068 21.917 1.00 82.19 402 TRP A C 1
ATOM 3192 O O . TRP A 1 402 ? -32.312 -1.525 21.427 1.00 82.19 402 TRP A O 1
ATOM 3202 N N . HIS A 1 403 ? -30.995 -3.322 21.591 1.00 78.50 403 HIS A N 1
ATOM 3203 C CA . HIS A 1 403 ? -31.801 -4.129 20.671 1.00 78.50 403 HIS A CA 1
ATOM 3204 C C . HIS A 1 403 ? -33.188 -4.474 21.222 1.00 78.50 403 HIS A C 1
ATOM 3206 O O . HIS A 1 403 ? -34.124 -4.631 20.432 1.00 78.50 403 HIS A O 1
ATOM 3212 N N . LEU A 1 404 ? -33.312 -4.627 22.542 1.00 81.94 404 LEU A N 1
ATOM 3213 C CA . LEU A 1 404 ? -34.594 -4.839 23.209 1.00 81.94 404 LEU A CA 1
ATOM 3214 C C . LEU A 1 404 ? -35.442 -3.564 23.156 1.00 81.94 404 LEU A C 1
ATOM 3216 O O . LEU A 1 404 ? -36.594 -3.643 22.731 1.00 81.94 404 LEU A O 1
ATOM 3220 N N . ASP A 1 405 ? -34.854 -2.403 23.446 1.00 77.12 405 ASP A N 1
ATOM 3221 C CA . ASP A 1 405 ? -35.534 -1.106 23.347 1.00 77.12 405 ASP A CA 1
ATOM 3222 C C . ASP A 1 405 ? -36.001 -0.821 21.898 1.00 77.12 405 ASP A C 1
ATOM 3224 O O . ASP A 1 405 ? -37.158 -0.465 21.669 1.00 77.12 405 ASP A O 1
ATOM 3228 N N . GLU A 1 406 ? -35.164 -1.090 20.878 1.00 74.62 406 GLU A N 1
ATOM 3229 C CA . GLU A 1 406 ? -35.540 -0.941 19.451 1.00 74.62 406 GLU A CA 1
ATOM 3230 C C . GLU A 1 406 ? -36.683 -1.892 19.028 1.00 74.62 406 GLU A C 1
ATOM 3232 O O . GLU A 1 406 ? -37.346 -1.667 18.006 1.00 74.62 406 GLU A O 1
ATOM 3237 N N . PHE A 1 407 ? -36.869 -3.002 19.749 1.00 72.75 407 PHE A N 1
ATOM 3238 C CA . PHE A 1 407 ? -37.943 -3.961 19.500 1.00 72.75 407 PHE A CA 1
ATOM 3239 C C . PHE A 1 407 ? -39.246 -3.555 20.194 1.00 72.75 407 PHE A C 1
ATOM 3241 O O . PHE A 1 407 ? -40.306 -3.737 19.601 1.00 72.75 407 PHE A O 1
ATOM 3248 N N . GLU A 1 408 ? -39.182 -3.004 21.408 1.00 71.19 408 GLU A N 1
ATOM 3249 C CA . GLU A 1 408 ? -40.361 -2.538 22.154 1.00 71.19 408 GLU A CA 1
ATOM 3250 C C . GLU A 1 408 ? -41.002 -1.277 21.540 1.00 71.19 408 GLU A C 1
ATOM 3252 O O . GLU A 1 408 ? -42.216 -1.096 21.648 1.00 71.19 408 GLU A O 1
ATOM 3257 N N . ASP A 1 409 ? -40.220 -0.454 20.833 1.00 64.25 409 ASP A N 1
ATOM 3258 C CA . ASP A 1 409 ? -40.685 0.762 20.145 1.00 64.25 409 ASP A CA 1
ATOM 3259 C C . ASP A 1 409 ? -41.298 0.525 18.739 1.00 64.25 409 ASP A C 1
ATOM 3261 O O . ASP A 1 409 ? -41.758 1.476 18.092 1.00 64.25 409 ASP A O 1
ATOM 3265 N N . LYS A 1 410 ? -41.315 -0.720 18.237 1.00 51.34 410 LYS A N 1
ATOM 3266 C CA . LYS A 1 410 ? -41.902 -1.115 16.935 1.00 51.34 410 LYS A CA 1
ATOM 3267 C C . LYS A 1 410 ? -43.202 -1.890 17.099 1.00 51.34 410 LYS A C 1
ATOM 3269 O O . LYS A 1 410 ? -44.099 -1.670 16.248 1.00 51.34 410 LYS A O 1
#

Sequence (410 aa):
MAINTLEVSQPAHHFCSNVECIESLSTPFPETPAKYDRGYNILGRALKDDNDALYTKRTQNANQFVAFYVSAAGSADANAFVSDGLIRSYGEVVWDVLGDGRPPSTYKNSLIRCIAALGHVYMAQAPLFLSWIFDRLNSNGGSETELKFWILAALREFLSPTSPQMDVARSELLVTGILSNLQIFLDNMESHGCLPKVLDILLIVAERYPGIFDDAFKDVVDLVVGWSIDASVPKATQSLIFDFFRRLWTQWANHLDFGMELLRHLITDFEELVGVRREPGQPEEGAIELDSPTSGGKVPGNVVTLFRVYQSILCSICYEGFPQGNANVESDVQMEEGAKRELHHLVPWTLRLMYVVSHRFDDKGWFALVPETIKFLSRALRDHFVEYQEEAVKAYQVELEWHLDEFEDK

Foldseek 3Di:
DDDDDDPDPDPPPPPDPCPVVVVVPPDPDDDPPPVLVPLVVLQCQLQDVPPCQPSPSSLVSLLVSLVVQLVQQPHPNHAQVSLVVSCVVCVVSLLVVQQDPRDDPSSLLSSLSNLLSSCLRNLVVLVVSLCSLLVVLPDDDVPRLRSNLSSLVSLCSNLDPPDPDDDPVSCLVNLLSVLVSLLVSLVPDPDCSNVLSSLSNLLSCCVPPVVSSLVCVLSVLVSLLVVLLDPRDDPVSNVSSLVSLLSNLVSCLVPVVSLLVVLVVLLVVLCVLLVFDDDPPDPLPDARPQDDQADAAADPSSSVSSVSSSLSSVLSNFPVSVDPPPPPCPDDSDDDPVSVVSVVSSVLSVLSSLLSSLRNYNHPVSLVVLVVSLVSVCVSCPPNCVVNVVSSVSSNVSSVVSVVVVVVVD